Protein 5VBC (pdb70)

Structure (mmCIF, N/CA/C/O backbone):
data_5VBC
#
_entry.id   5VBC
#
_cell.length_a   101.170
_cell.length_b   87.310
_cell.length_c   74.510
_cell.angle_alpha   90.00
_cell.angle_beta   127.78
_cell.angle_gamma   90.00
#
_symmetry.space_group_name_H-M   'C 1 2 1'
#
loop_
_entity.id
_entity.type
_entity.pdbx_description
1 polymer 'Probable Histone-lysine N-methyltransferase ATXR5'
2 polymer 'Histone H3.1 peptide'
3 non-polymer S-ADENOSYL-L-HOMOCYSTEINE
4 non-polymer 'DIMETHYL SULFOXIDE'
5 water water
#
loop_
_atom_site.group_PDB
_atom_site.id
_atom_site.type_symbol
_atom_site.label_atom_id
_atom_site.label_alt_id
_atom_site.label_comp_id
_atom_site.label_asym_id
_atom_site.label_entity_id
_atom_site.label_seq_id
_atom_site.pdbx_PDB_ins_code
_atom_site.Cartn_x
_atom_site.Cartn_y
_atom_site.Cartn_z
_atom_site.occupancy
_atom_site.B_iso_or_equiv
_atom_site.auth_seq_id
_atom_site.auth_comp_id
_atom_site.auth_asym_id
_atom_site.auth_atom_id
_atom_site.pdbx_PDB_model_num
ATOM 1 N N . ARG A 1 14 ? -6.127 -21.094 -4.056 1.00 50.77 159 ARG A N 1
ATOM 2 C CA . ARG A 1 14 ? -6.988 -20.125 -3.382 1.00 51.81 159 ARG A CA 1
ATOM 3 C C . ARG A 1 14 ? -7.719 -20.803 -2.241 1.00 52.31 159 ARG A C 1
ATOM 4 O O . ARG A 1 14 ? -8.551 -21.686 -2.449 1.00 55.45 159 ARG A O 1
ATOM 6 N N . ARG A 1 15 ? -7.421 -20.376 -1.023 1.00 46.62 160 ARG A N 1
ATOM 7 C CA . ARG A 1 15 ? -7.875 -21.069 0.169 1.00 46.70 160 ARG A CA 1
ATOM 8 C C . ARG A 1 15 ? -8.785 -20.165 1.004 1.00 39.91 160 ARG A C 1
ATOM 9 O O . ARG A 1 15 ? -8.567 -18.952 1.083 1.00 35.80 160 ARG A O 1
ATOM 17 N N . LEU A 1 16 ? -9.810 -20.776 1.599 1.00 36.35 161 LEU A N 1
ATOM 18 C CA . LEU A 1 16 ? -10.769 -20.052 2.427 1.00 35.65 161 LEU A CA 1
ATOM 19 C C . LEU A 1 16 ? -10.101 -19.500 3.673 1.00 36.44 161 LEU A C 1
ATOM 20 O O . LEU A 1 16 ? -9.327 -20.194 4.332 1.00 34.95 161 LEU A O 1
ATOM 25 N N . LEU A 1 17 ? -10.450 -18.245 4.030 1.00 30.85 162 LEU A N 1
ATOM 26 C CA . LEU A 1 17 ? -9.869 -17.631 5.217 1.00 31.44 162 LEU A CA 1
ATOM 27 C C . LEU A 1 17 ? -10.908 -17.472 6.325 1.00 30.25 162 LEU A C 1
ATOM 28 O O . LEU A 1 17 ? -12.063 -17.126 6.048 1.00 31.91 162 LEU A O 1
ATOM 33 N N . PRO A 1 18 ? -10.530 -17.690 7.583 1.00 29.94 163 PRO A N 1
ATOM 34 C CA . PRO A 1 18 ? -11.465 -17.432 8.683 1.00 27.24 163 PRO A CA 1
ATOM 35 C C . PRO A 1 18 ? -11.680 -15.940 8.865 1.00 28.23 163 PRO A C 1
ATOM 36 O O . PRO A 1 18 ? -10.821 -15.117 8.539 1.00 29.70 163 PRO A O 1
ATOM 40 N N . PHE A 1 19 ? -12.862 -15.590 9.351 1.00 27.98 164 PHE A N 1
ATOM 41 C CA . PHE A 1 19 ? -13.139 -14.184 9.567 1.00 25.94 164 PHE A CA 1
ATOM 42 C C . PHE A 1 19 ? -12.464 -13.725 10.856 1.00 29.45 164 PHE A C 1
ATOM 43 O O . PHE A 1 19 ? -12.090 -14.529 11.713 1.00 29.27 164 PHE A O 1
ATOM 51 N N . VAL A 1 20 ? -12.308 -12.415 10.979 1.00 28.46 165 VAL A N 1
ATOM 52 C CA . VAL A 1 20 ? -11.728 -11.784 12.161 1.00 29.60 165 VAL A CA 1
ATOM 53 C C . VAL A 1 20 ? -12.864 -11.068 12.875 1.00 28.08 165 VAL A C 1
ATOM 54 O O . VAL A 1 20 ? -13.398 -10.077 12.357 1.00 29.71 165 VAL A O 1
ATOM 58 N N . SER A 1 21 ? -13.264 -11.586 14.035 1.00 26.74 166 SER A N 1
ATOM 59 C CA A SER A 1 21 ? -14.344 -10.959 14.780 0.39 29.87 166 SER A CA 1
ATOM 60 C CA B SER A 1 21 ? -14.330 -10.970 14.812 0.61 29.73 166 SER A CA 1
ATOM 61 C C . SER A 1 21 ? -13.900 -9.608 15.345 1.00 32.00 166 SER A C 1
ATOM 62 O O . SER A 1 21 ? -12.714 -9.335 15.519 1.00 30.78 166 SER A O 1
ATOM 67 N N . SER A 1 22 ? -14.885 -8.745 15.598 1.00 33.06 167 SER A N 1
ATOM 68 C CA . SER A 1 22 ? -14.620 -7.443 16.194 1.00 30.19 167 SER A CA 1
ATOM 69 C C . SER A 1 22 ? -13.994 -7.628 17.573 1.00 30.79 167 SER A C 1
ATOM 70 O O . SER A 1 22 ? -14.435 -8.466 18.363 1.00 29.94 167 SER A O 1
ATOM 73 N N . GLU A 1 23 ? -12.943 -6.854 17.854 1.00 31.05 168 GLU A N 1
ATOM 74 C CA . GLU A 1 23 ? -12.167 -7.089 19.072 1.00 31.09 168 GLU A CA 1
ATOM 75 C C . GLU A 1 23 ? -12.927 -6.654 20.321 1.00 27.49 168 GLU A C 1
ATOM 76 O O . GLU A 1 23 ? -12.839 -7.305 21.361 1.00 33.59 168 GLU A O 1
ATOM 82 N N . ASP A 1 24 ? -13.696 -5.589 20.230 1.00 29.57 169 ASP A N 1
ATOM 83 C CA . ASP A 1 24 ? -14.461 -5.089 21.367 1.00 31.60 169 ASP A CA 1
ATOM 84 C C . ASP A 1 24 ? -15.684 -5.971 21.617 1.00 36.80 169 ASP A C 1
ATOM 85 O O . ASP A 1 24 ? -16.573 -6.038 20.755 1.00 37.54 169 ASP A O 1
ATOM 90 N N . PRO A 1 25 ? -15.775 -6.655 22.767 1.00 37.22 170 PRO A N 1
ATOM 91 C CA . PRO A 1 25 ? -16.942 -7.521 23.008 1.00 36.36 170 PRO A CA 1
ATOM 92 C C . PRO A 1 25 ? -18.258 -6.790 22.881 1.00 38.57 170 PRO A C 1
ATOM 93 O O . PRO A 1 25 ? -19.237 -7.382 22.409 1.00 39.44 170 PRO A O 1
ATOM 97 N N . ALA A 1 26 ? -18.304 -5.510 23.262 1.00 37.59 171 ALA A N 1
ATOM 98 C CA . ALA A 1 26 ? -19.521 -4.729 23.086 1.00 38.89 171 ALA A CA 1
ATOM 99 C C . ALA A 1 26 ? -19.897 -4.580 21.617 1.00 39.21 171 ALA A C 1
ATOM 100 O O . ALA A 1 26 ? -21.082 -4.442 21.295 1.00 39.71 171 ALA A O 1
ATOM 102 N N . GLN A 1 27 ? -18.915 -4.545 20.717 1.00 36.56 172 GLN A N 1
ATOM 103 C CA . GLN A 1 27 ? -19.250 -4.430 19.305 1.00 33.50 172 GLN A CA 1
ATOM 104 C C . GLN A 1 27 ? -19.865 -5.731 18.805 1.00 34.37 172 GLN A C 1
ATOM 105 O O . GLN A 1 27 ? -20.832 -5.710 18.029 1.00 30.46 172 GLN A O 1
ATOM 111 N N . ARG A 1 28 ? -19.359 -6.864 19.301 1.00 30.76 173 ARG A N 1
ATOM 112 C CA . ARG A 1 28 ? -19.905 -8.165 18.931 1.00 34.17 173 ARG A CA 1
ATOM 113 C C . ARG A 1 28 ? -21.331 -8.331 19.432 1.00 38.62 173 ARG A C 1
ATOM 114 O O . ARG A 1 28 ? -22.189 -8.844 18.707 1.00 33.87 173 ARG A O 1
ATOM 122 N N . LEU A 1 29 ? -21.610 -7.887 20.662 1.00 36.26 174 LEU A N 1
ATOM 123 C CA . LEU A 1 29 ? -22.973 -7.996 21.172 1.00 37.36 174 LEU A CA 1
ATOM 124 C C . LEU A 1 29 ? -23.923 -7.082 20.409 1.00 38.22 174 LEU A C 1
ATOM 125 O O . LEU A 1 29 ? -25.062 -7.466 20.128 1.00 38.06 174 LEU A O 1
ATOM 130 N N . LYS A 1 30 ? -23.468 -5.876 20.058 1.00 35.37 175 LYS A N 1
ATOM 131 C CA . LYS A 1 30 ? -24.258 -4.983 19.224 1.00 34.19 175 LYS A CA 1
ATOM 132 C C . LYS A 1 30 ? -24.562 -5.616 17.866 1.00 34.90 175 LYS A C 1
ATOM 133 O O . LYS A 1 30 ? -25.693 -5.530 17.368 1.00 34.91 175 LYS A O 1
ATOM 139 N N . GLN A 1 31 ? -23.552 -6.231 17.243 1.00 32.42 176 GLN A N 1
ATOM 140 C CA . GLN A 1 31 ? -23.738 -6.899 15.960 1.00 35.38 176 GLN A CA 1
ATOM 141 C C . GLN A 1 31 ? -24.780 -8.003 16.069 1.00 33.41 176 GLN A C 1
ATOM 142 O O . GLN A 1 31 ? -25.746 -8.039 15.300 1.00 31.72 176 GLN A O 1
ATOM 148 N N . MET A 1 32 ? -24.595 -8.910 17.036 1.00 34.31 177 MET A N 1
ATOM 149 C CA . MET A 1 32 ? -25.547 -9.989 17.260 1.00 36.96 177 MET A CA 1
ATOM 150 C C . MET A 1 32 ? -26.932 -9.461 17.598 1.00 37.20 177 MET A C 1
ATOM 151 O O . MET A 1 32 ? -27.932 -10.110 17.275 1.00 38.25 177 MET A O 1
ATOM 156 N N . GLY A 1 33 ? -27.013 -8.288 18.229 1.00 33.55 178 GLY A N 1
ATOM 157 C CA . GLY A 1 33 ? -28.309 -7.699 18.512 1.00 32.84 178 GLY A CA 1
ATOM 158 C C . GLY A 1 33 ? -29.062 -7.259 17.268 1.00 33.89 178 GLY A C 1
ATOM 159 O O . GLY A 1 33 ? -30.287 -7.395 17.200 1.00 31.93 178 GLY A O 1
ATOM 160 N N . THR A 1 34 ? -28.355 -6.698 16.276 1.00 31.38 179 THR A N 1
ATOM 161 C CA . THR A 1 34 ? -29.055 -6.285 15.062 1.00 29.91 179 THR A CA 1
ATOM 162 C C . THR A 1 34 ? -29.592 -7.494 14.314 1.00 31.54 179 THR A C 1
ATOM 163 O O . THR A 1 34 ? -30.659 -7.407 13.700 1.00 31.07 179 THR A O 1
ATOM 167 N N . LEU A 1 35 ? -28.887 -8.631 14.378 1.00 30.73 180 LEU A N 1
ATOM 168 C CA . LEU A 1 35 ? -29.402 -9.839 13.743 1.00 31.34 180 LEU A CA 1
ATOM 169 C C . LEU A 1 35 ? -30.615 -10.373 14.495 1.00 34.82 180 LEU A C 1
ATOM 170 O O . LEU A 1 35 ? -31.637 -10.700 13.880 1.00 30.38 180 LEU A O 1
ATOM 175 N N . ALA A 1 36 ? -30.538 -10.435 15.830 1.00 31.60 181 ALA A N 1
ATOM 176 C CA . ALA A 1 36 ? -31.698 -10.857 16.610 1.00 35.04 181 ALA A CA 1
ATOM 177 C C . ALA A 1 36 ? -32.879 -9.923 16.384 1.00 34.39 181 ALA A C 1
ATOM 178 O O . ALA A 1 36 ? -34.028 -10.371 16.310 1.00 37.04 181 ALA A O 1
ATOM 180 N N . SER A 1 37 ? -32.613 -8.623 16.248 1.00 31.73 182 SER A N 1
ATOM 181 C CA . SER A 1 37 ? -33.688 -7.670 16.001 1.00 33.28 182 SER A CA 1
ATOM 182 C C . SER A 1 37 ? -34.391 -7.941 14.668 1.00 37.90 182 SER A C 1
ATOM 183 O O . SER A 1 37 ? -35.624 -7.890 14.598 1.00 36.06 182 SER A O 1
ATOM 186 N N . ALA 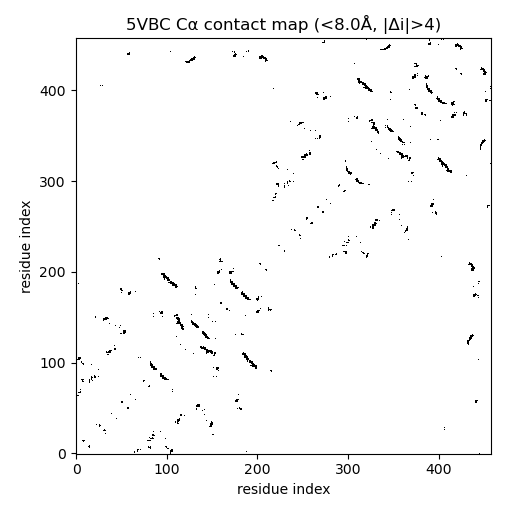A 1 38 ? -33.619 -8.259 13.618 1.00 35.62 183 ALA A N 1
ATOM 187 C CA . ALA A 1 38 ? -34.218 -8.514 12.309 1.00 33.60 183 ALA A CA 1
ATOM 188 C C . ALA A 1 38 ? -34.942 -9.854 12.268 1.00 33.20 183 ALA A C 1
ATOM 189 O O . ALA A 1 38 ? -35.972 -9.986 11.599 1.00 34.48 183 ALA A O 1
ATOM 191 N N . LEU A 1 39 ? -34.400 -10.868 12.953 1.00 33.52 184 LEU A N 1
ATOM 192 C CA . LEU A 1 39 ? -35.082 -12.159 13.042 1.00 35.97 184 LEU A CA 1
ATOM 193 C C . LEU A 1 39 ? -36.427 -12.018 13.743 1.00 37.91 184 LEU A C 1
ATOM 194 O O . LEU A 1 39 ? -37.430 -12.595 13.308 1.00 35.94 184 LEU A O 1
ATOM 199 N N . THR A 1 40 ? -36.458 -11.252 14.834 1.00 39.94 185 THR A N 1
ATOM 200 C CA . THR A 1 40 ? -37.704 -10.976 15.535 1.00 38.86 185 THR A CA 1
ATOM 201 C C . THR A 1 40 ? -38.697 -10.250 14.636 1.00 39.59 185 THR A C 1
ATOM 202 O O . THR A 1 40 ? -39.893 -10.561 14.648 1.00 43.16 185 THR A O 1
ATOM 206 N N . GLU A 1 41 ? -38.220 -9.296 13.828 1.00 37.93 186 GLU A N 1
ATOM 207 C CA . GLU A 1 41 ? -39.118 -8.574 12.934 1.00 34.20 186 GLU A CA 1
ATOM 208 C C . GLU A 1 41 ? -39.770 -9.501 11.915 1.00 38.30 186 GLU A C 1
ATOM 209 O O . GLU A 1 41 ? -40.900 -9.246 11.488 1.00 33.11 186 GLU A O 1
ATOM 211 N N . LEU A 1 42 ? -39.078 -10.560 11.497 1.00 36.44 187 LEU A N 1
ATOM 212 C CA . LEU A 1 42 ? -39.643 -11.542 10.580 1.00 35.85 187 LEU A CA 1
ATOM 213 C C . LEU A 1 42 ? -40.266 -12.723 11.310 1.00 32.72 187 LEU A C 1
ATOM 214 O O . LEU A 1 42 ? -40.620 -13.713 10.668 1.00 33.73 187 LEU A O 1
ATOM 219 N N . GLN A 1 43 ? -40.364 -12.649 12.636 1.00 37.25 188 GLN A N 1
ATOM 220 C CA . GLN A 1 43 ? -40.841 -13.745 13.480 1.00 37.48 188 GLN A CA 1
ATOM 221 C C . GLN A 1 43 ? -40.110 -15.050 13.172 1.00 40.82 188 GLN A C 1
ATOM 222 O O . GLN A 1 43 ? -40.722 -16.095 12.927 1.00 38.51 188 GLN A O 1
ATOM 228 N N . MET A 1 44 ? -38.782 -14.981 13.184 1.00 37.76 189 MET A N 1
ATOM 229 C CA . MET A 1 44 ? -37.920 -16.115 12.883 1.00 35.68 189 MET A CA 1
ATOM 230 C C . MET A 1 44 ? -37.137 -16.524 14.117 1.00 36.41 189 MET A C 1
ATOM 231 O O . MET A 1 44 ? -36.877 -15.718 15.013 1.00 33.34 189 MET A O 1
ATOM 236 N N . GLU A 1 45 ? -36.728 -17.785 14.128 1.00 35.49 190 GLU A N 1
ATOM 237 C CA . GLU A 1 45 ? -35.800 -18.294 15.124 1.00 37.68 190 GLU A CA 1
ATOM 238 C C . GLU A 1 45 ? -34.411 -18.383 14.508 1.00 36.71 190 GLU A C 1
ATOM 239 O O . GLU A 1 45 ? -34.264 -18.795 13.352 1.00 37.17 190 GLU A O 1
ATOM 241 N N . PHE A 1 46 ? -33.396 -17.992 15.280 1.00 36.64 191 PHE A N 1
ATOM 242 C CA . PHE A 1 46 ? -32.023 -18.134 14.821 1.00 31.08 191 PHE A CA 1
ATOM 243 C C . PHE A 1 46 ? -31.684 -19.603 14.627 1.00 35.17 191 PHE A C 1
ATOM 244 O O . PHE A 1 46 ? -32.036 -20.450 15.450 1.00 36.33 191 PHE A O 1
ATOM 252 N N . SER A 1 47 ? -30.975 -19.901 13.540 1.00 32.22 192 SER A N 1
ATOM 253 C CA . SER A 1 47 ? -30.524 -21.258 13.256 1.00 31.60 192 SER A CA 1
ATOM 254 C C . SER A 1 47 ? -29.273 -21.179 12.392 1.00 36.04 192 SER A C 1
ATOM 255 O O . SER A 1 47 ? -29.330 -20.665 11.270 1.00 32.96 192 SER A O 1
ATOM 258 N N . ASP A 1 48 ? -28.147 -21.673 12.909 1.00 32.35 193 ASP A N 1
ATOM 259 C CA . ASP A 1 48 ? -26.884 -21.642 12.184 1.00 33.94 193 ASP A CA 1
ATOM 260 C C . ASP A 1 48 ? -26.600 -22.957 11.474 1.00 33.64 193 ASP A C 1
ATOM 261 O O . ASP A 1 48 ? -25.462 -23.208 11.071 1.00 37.32 193 ASP A O 1
ATOM 266 N N . ASP A 1 49 ? -27.618 -23.790 11.284 1.00 34.99 194 ASP A N 1
ATOM 267 C CA . ASP A 1 49 ? -27.447 -25.052 10.585 1.00 34.67 194 ASP A CA 1
ATOM 268 C C . ASP A 1 49 ? -28.637 -25.297 9.671 1.00 33.43 194 ASP A C 1
ATOM 269 O O . ASP A 1 49 ? -29.707 -24.707 9.839 1.00 35.14 194 ASP A O 1
ATOM 274 N N . LEU A 1 50 ? -28.434 -26.184 8.700 1.00 32.76 195 LEU A N 1
ATOM 275 C CA . LEU A 1 50 ? -29.539 -26.691 7.892 1.00 32.58 195 LEU A CA 1
ATOM 276 C C . LEU A 1 50 ? -30.464 -27.540 8.758 1.00 32.18 195 LEU A C 1
ATOM 277 O O . LEU A 1 50 ? -30.000 -28.399 9.509 1.00 32.49 195 LEU A O 1
ATOM 282 N N . THR A 1 51 ? -31.770 -27.294 8.674 1.00 32.26 196 THR A N 1
ATOM 283 C CA . THR A 1 51 ? -32.742 -28.036 9.466 1.00 34.47 196 THR A CA 1
ATOM 284 C C . THR A 1 51 ? -33.671 -28.851 8.571 1.00 34.47 196 THR A C 1
ATOM 285 O O . THR A 1 51 ? -34.062 -28.414 7.484 1.00 31.82 196 THR A O 1
ATOM 289 N N . TYR A 1 52 ? -34.021 -30.046 9.044 1.00 39.39 197 TYR A N 1
ATOM 290 C CA . TYR A 1 52 ? -34.858 -30.989 8.310 1.00 35.53 197 TYR A CA 1
ATOM 291 C C . TYR A 1 52 ? -36.115 -31.216 9.141 1.00 38.90 197 TYR A C 1
ATOM 292 O O . TYR A 1 52 ? -36.064 -31.871 10.186 1.00 39.96 197 TYR A O 1
ATOM 301 N N . SER A 1 53 ? -37.228 -30.633 8.708 1.00 39.58 198 SER A N 1
ATOM 302 C CA . SER A 1 53 ? -38.468 -30.619 9.469 1.00 41.77 198 SER A CA 1
ATOM 303 C C . SER A 1 53 ? -39.493 -31.560 8.843 1.00 47.87 198 SER A C 1
ATOM 304 O O . SER A 1 53 ? -39.316 -32.076 7.734 1.00 45.16 198 SER A O 1
ATOM 307 N N . SER A 1 54 ? -40.587 -31.762 9.574 1.00 49.71 199 SER A N 1
ATOM 308 C CA . SER A 1 54 ? -41.641 -32.664 9.133 1.00 48.10 199 SER A CA 1
ATOM 309 C C . SER A 1 54 ? -42.376 -32.087 7.935 1.00 47.16 199 SER A C 1
ATOM 310 O O . SER A 1 54 ? -42.544 -30.870 7.803 1.00 48.62 199 SER A O 1
ATOM 313 N N . GLY A 1 55 ? -42.830 -32.979 7.063 1.00 43.44 200 GLY A N 1
ATOM 314 C CA . GLY A 1 55 ? -43.491 -32.564 5.854 1.00 43.59 200 GLY A CA 1
ATOM 315 C C . GLY A 1 55 ? -42.593 -31.890 4.848 1.00 42.16 200 GLY A C 1
ATOM 316 O O . GLY A 1 55 ? -43.094 -31.405 3.832 1.00 45.64 200 GLY A O 1
ATOM 317 N N . MET A 1 56 ? -41.282 -31.851 5.096 1.00 41.22 201 MET A N 1
ATOM 318 C CA . MET A 1 56 ? -40.326 -31.243 4.181 1.00 38.99 201 MET A CA 1
ATOM 319 C C . MET A 1 56 ? -39.305 -32.288 3.737 1.00 40.55 201 MET A C 1
ATOM 320 O O . MET A 1 56 ? -39.633 -33.475 3.647 1.00 38.16 201 MET A O 1
ATOM 325 N N . ALA A 1 57 ? -38.021 -31.862 3.463 1.00 33.85 202 ALA A N 1
ATOM 326 C CA . ALA A 1 57 ? -37.160 -32.944 3.004 1.00 31.76 202 ALA A CA 1
ATOM 327 C C . ALA A 1 57 ? -36.420 -33.574 4.180 1.00 36.78 202 ALA A C 1
ATOM 328 O O . ALA A 1 57 ? -36.048 -32.874 5.125 1.00 38.87 202 ALA A O 1
ATOM 330 N N . PRO A 1 58 ? -36.213 -34.888 4.161 1.00 34.42 203 PRO A N 1
ATOM 331 C CA . PRO A 1 58 ? -35.371 -35.521 5.176 1.00 36.34 203 PRO A CA 1
ATOM 332 C C . PRO A 1 58 ? -33.899 -35.316 4.868 1.00 36.46 203 PRO A C 1
ATOM 333 O O . PRO A 1 58 ? -33.498 -35.121 3.720 1.00 37.82 203 PRO A O 1
ATOM 337 N N . ARG A 1 59 ? -33.086 -35.416 5.920 1.00 37.39 204 ARG A N 1
ATOM 338 C CA . ARG A 1 59 ? -31.648 -35.276 5.760 1.00 35.12 204 ARG A CA 1
ATOM 339 C C . ARG A 1 59 ? -31.077 -36.284 4.770 1.00 38.30 204 ARG A C 1
ATOM 340 O O . ARG A 1 59 ? -30.022 -36.028 4.180 1.00 38.23 204 ARG A O 1
ATOM 348 N N . SER A 1 60 ? -31.767 -37.402 4.541 1.00 36.68 205 SER A N 1
ATOM 349 C CA . SER A 1 60 ? -31.270 -38.402 3.605 1.00 35.09 205 SER A CA 1
ATOM 350 C C . SER A 1 60 ? -31.388 -37.936 2.161 1.00 38.64 205 SER A C 1
ATOM 351 O O . SER A 1 60 ? -30.650 -38.418 1.295 1.00 39.08 205 SER A O 1
ATOM 354 N N . ALA A 1 61 ? -32.326 -37.030 1.872 1.00 36.35 206 ALA A N 1
ATOM 355 C CA . ALA A 1 61 ? -32.432 -36.483 0.526 1.00 34.12 206 ALA A CA 1
ATOM 356 C C . ALA A 1 61 ? -31.258 -35.576 0.165 1.00 34.18 206 ALA A C 1
ATOM 357 O O . ALA A 1 61 ? -31.009 -35.358 -1.023 1.00 34.52 206 ALA A O 1
ATOM 359 N N . ASN A 1 62 ? -30.524 -35.049 1.145 1.00 33.92 207 ASN A N 1
ATOM 360 C CA . ASN A 1 62 ? -29.449 -34.101 0.839 1.00 33.65 207 ASN A CA 1
ATOM 361 C C . ASN A 1 62 ? -28.137 -34.858 0.640 1.00 34.06 207 ASN A C 1
ATOM 362 O O . ASN A 1 62 ? -27.298 -34.978 1.540 1.00 34.09 207 ASN A O 1
ATOM 367 N N . GLN A 1 63 ? -27.941 -35.336 -0.584 1.00 31.19 208 GLN A N 1
ATOM 368 C CA . GLN A 1 63 ? -26.722 -36.038 -0.963 1.00 30.74 208 GLN A CA 1
ATOM 369 C C . GLN A 1 63 ? -26.157 -35.390 -2.216 1.00 30.80 208 GLN A C 1
ATOM 370 O O . GLN A 1 63 ? -26.824 -35.360 -3.258 1.00 32.14 208 GLN A O 1
ATOM 376 N N . ALA A 1 64 ? -24.928 -34.880 -2.114 1.00 29.40 209 ALA A N 1
ATOM 377 C CA . ALA A 1 64 ? -24.340 -34.138 -3.220 1.00 31.08 209 ALA A CA 1
ATOM 378 C C . ALA A 1 64 ? -24.179 -34.974 -4.483 1.00 30.91 209 ALA A C 1
ATOM 379 O O . ALA A 1 64 ? -24.116 -34.406 -5.579 1.00 30.80 209 ALA A O 1
ATOM 381 N N . ARG A 1 65 ? -24.140 -36.306 -4.369 1.00 31.09 210 ARG A N 1
ATOM 382 C CA . ARG A 1 65 ? -23.988 -37.142 -5.557 1.00 30.88 210 ARG A CA 1
ATOM 383 C C . ARG A 1 65 ? -25.200 -37.065 -6.483 1.00 30.73 210 ARG A C 1
ATOM 384 O O . ARG A 1 65 ? -25.095 -37.446 -7.653 1.00 31.76 210 ARG A O 1
ATOM 392 N N . PHE A 1 66 ? -26.343 -36.573 -5.992 1.00 32.83 211 PHE A N 1
ATOM 393 C CA . PHE A 1 66 ? -27.516 -36.324 -6.828 1.00 27.82 211 PHE A CA 1
ATOM 394 C C . PHE A 1 66 ? -27.398 -35.068 -7.697 1.00 32.76 211 PHE A C 1
ATOM 395 O O . PHE A 1 66 ? -28.230 -34.887 -8.595 1.00 32.77 211 PHE A O 1
ATOM 403 N N . GLU A 1 67 ? -26.414 -34.191 -7.452 1.00 28.82 212 GLU A N 1
ATOM 404 C CA . GLU A 1 67 ? -26.305 -32.938 -8.199 1.00 29.47 212 GLU A CA 1
ATOM 405 C C . GLU A 1 67 ? -25.936 -33.217 -9.651 1.00 35.12 212 GLU A C 1
ATOM 406 O O . GLU A 1 67 ? -24.884 -33.801 -9.929 1.00 35.96 212 GLU A O 1
ATOM 412 N N . GLU A 1 68 ? -26.785 -32.781 -10.577 1.00 33.18 213 GLU A N 1
ATOM 413 C CA . GLU A 1 68 ? -26.536 -33.030 -11.991 1.00 36.62 213 GLU A CA 1
ATOM 414 C C . GLU A 1 68 ? -25.237 -32.370 -12.430 1.00 39.13 213 GLU A C 1
ATOM 415 O O . GLU A 1 68 ? -25.063 -31.158 -12.286 1.00 39.33 213 GLU A O 1
ATOM 421 N N . GLY A 1 69 ? -24.324 -33.167 -12.972 1.00 41.21 214 GLY A N 1
ATOM 422 C CA . GLY A 1 69 ? -23.008 -32.657 -13.292 1.00 40.25 214 GLY A CA 1
ATOM 423 C C . GLY A 1 69 ? -22.041 -32.635 -12.130 1.00 40.26 214 GLY A C 1
ATOM 424 O O . GLY A 1 69 ? -20.935 -32.105 -12.277 1.00 45.15 214 GLY A O 1
ATOM 425 N N . GLY A 1 70 ? -22.421 -33.180 -10.982 1.00 35.90 215 GLY A N 1
ATOM 426 C CA . GLY A 1 70 ? -21.526 -33.282 -9.850 1.00 33.88 215 GLY A CA 1
ATOM 427 C C . GLY A 1 70 ? -21.324 -31.955 -9.134 1.00 34.34 215 GLY A C 1
ATOM 428 O O . GLY A 1 70 ? -21.618 -30.874 -9.648 1.00 35.50 215 GLY A O 1
ATOM 429 N N . MET A 1 71 ? -20.800 -32.054 -7.913 1.00 30.66 216 MET A N 1
ATOM 430 C CA . MET A 1 71 ? -20.550 -30.908 -7.057 1.00 29.68 216 MET A CA 1
ATOM 431 C C . MET A 1 71 ? -19.111 -30.951 -6.578 1.00 33.71 216 MET A C 1
ATOM 432 O O . MET A 1 71 ? -18.616 -32.012 -6.186 1.00 34.47 216 MET A O 1
ATOM 437 N N . GLN A 1 72 ? -18.448 -29.793 -6.607 1.00 34.11 217 GLN A N 1
ATOM 438 C CA . GLN A 1 72 ? -17.105 -29.671 -6.050 1.00 32.15 217 GLN A CA 1
ATOM 439 C C . GLN A 1 72 ? -17.094 -30.059 -4.573 1.00 32.51 217 GLN A C 1
ATOM 440 O O . GLN A 1 72 ? -18.067 -29.858 -3.838 1.00 30.86 217 GLN A O 1
ATOM 446 N N . VAL A 1 73 ? -15.981 -30.647 -4.146 1.00 33.09 218 VAL A N 1
ATOM 447 C CA . VAL A 1 73 ? -15.827 -31.172 -2.794 1.00 35.92 218 VAL A CA 1
ATOM 448 C C . VAL A 1 73 ? -15.004 -30.194 -1.969 1.00 33.41 218 VAL A C 1
ATOM 449 O O . VAL A 1 73 ? -13.955 -29.724 -2.422 1.00 32.10 218 VAL A O 1
ATOM 453 N N . LEU A 1 74 ? -15.474 -29.884 -0.760 1.00 31.43 219 LEU A N 1
ATOM 454 C CA . LEU A 1 74 ? -14.708 -29.025 0.131 1.00 33.63 219 LEU A CA 1
ATOM 455 C C . LEU A 1 74 ? -13.503 -29.795 0.658 1.00 36.45 219 LEU A C 1
ATOM 456 O O . LEU A 1 74 ? -13.651 -30.894 1.199 1.00 36.18 219 LEU A O 1
ATOM 461 N N . THR A 1 75 ? -12.314 -29.219 0.495 1.00 35.91 220 THR A N 1
ATOM 462 C CA . THR A 1 75 ? -11.086 -29.883 0.909 1.00 38.04 220 THR A CA 1
ATOM 463 C C . THR A 1 75 ? -10.982 -29.956 2.431 1.00 40.07 220 THR A C 1
ATOM 464 O O . THR A 1 75 ? -11.637 -29.211 3.169 1.00 34.40 220 THR A O 1
ATOM 468 N N . LYS A 1 76 ? -10.124 -30.869 2.898 1.00 42.19 221 LYS A N 1
ATOM 469 C CA . LYS A 1 76 ? -9.926 -31.020 4.335 1.00 38.81 221 LYS A CA 1
ATOM 470 C C . LYS A 1 76 ? -9.435 -29.719 4.949 1.00 37.00 221 LYS A C 1
ATOM 471 O O . LYS A 1 76 ? -9.858 -29.337 6.047 1.00 38.94 221 LYS A O 1
ATOM 473 N N . GLU A 1 77 ? -8.561 -29.010 4.235 1.00 38.31 222 GLU A N 1
ATOM 474 C CA . GLU A 1 77 ? -8.048 -27.729 4.711 1.00 40.51 222 GLU A CA 1
ATOM 475 C C . GLU A 1 77 ? -9.165 -26.691 4.837 1.00 44.49 222 GLU A C 1
ATOM 476 O O . GLU A 1 77 ? -9.235 -25.966 5.839 1.00 39.42 222 GLU A O 1
ATOM 482 N N . ASP A 1 78 ? -10.073 -26.630 3.847 1.00 35.17 223 ASP A N 1
ATOM 483 C CA . ASP A 1 78 ? -11.201 -25.699 3.894 1.00 36.25 223 ASP A CA 1
ATOM 484 C C . ASP A 1 78 ? -12.265 -26.137 4.899 1.00 36.22 223 ASP A C 1
ATOM 485 O O . ASP A 1 78 ? -12.961 -25.290 5.470 1.00 33.67 223 ASP A O 1
ATOM 490 N N . ILE A 1 79 ? -12.432 -27.447 5.101 1.00 35.96 224 ILE A N 1
ATOM 491 C CA . ILE A 1 79 ? -13.376 -27.930 6.109 1.00 35.71 224 ILE A CA 1
ATOM 492 C C . ILE A 1 79 ? -12.918 -27.508 7.497 1.00 38.21 224 ILE A C 1
ATOM 493 O O . ILE A 1 79 ? -13.727 -27.095 8.341 1.00 37.12 224 ILE A O 1
ATOM 498 N N . GLU A 1 80 ? -11.607 -27.595 7.747 1.00 39.47 225 GLU A N 1
ATOM 499 C CA . GLU A 1 80 ? -11.050 -27.144 9.020 1.00 40.58 225 GLU A CA 1
ATOM 500 C C . GLU A 1 80 ? -11.423 -25.694 9.293 1.00 40.59 225 GLU A C 1
ATOM 501 O O . GLU A 1 80 ? -11.925 -25.369 10.371 1.00 41.30 225 GLU A O 1
ATOM 507 N N . THR A 1 81 ? -11.205 -24.816 8.308 1.00 37.09 226 THR A N 1
ATOM 508 C CA . THR A 1 81 ? -11.572 -23.406 8.439 1.00 37.49 226 THR A CA 1
ATOM 509 C C . THR A 1 81 ? -13.060 -23.235 8.717 1.00 34.57 226 THR A C 1
ATOM 510 O O . THR A 1 81 ? -13.455 -22.451 9.588 1.00 34.44 226 THR A O 1
ATOM 514 N N . LEU A 1 82 ? -13.902 -23.936 7.949 1.00 36.09 227 LEU A N 1
ATOM 515 C CA . LEU A 1 82 ? -15.341 -23.926 8.196 1.00 32.36 227 LEU A CA 1
ATOM 516 C C . LEU A 1 82 ? -15.650 -24.303 9.642 1.00 35.58 227 LEU A C 1
ATOM 517 O O . LEU A 1 82 ? -16.427 -23.623 10.319 1.00 33.51 227 LEU A O 1
ATOM 522 N N . GLU A 1 83 ? -15.024 -25.381 10.139 1.00 37.91 228 GLU A N 1
ATOM 523 C CA . GLU A 1 83 ? -15.269 -25.814 11.515 1.00 41.28 228 GLU A CA 1
ATOM 524 C C . GLU A 1 83 ? -14.807 -24.768 12.527 1.00 39.29 228 GLU A C 1
ATOM 525 O O . GLU A 1 83 ? -15.462 -24.574 13.557 1.00 39.88 228 GLU A O 1
ATOM 531 N N . GLN A 1 84 ? -13.682 -24.087 12.263 1.00 39.54 229 GLN A N 1
ATOM 532 C CA . GLN A 1 84 ? -13.257 -23.006 13.154 1.00 38.25 229 GLN A CA 1
ATOM 533 C C . GLN A 1 84 ? -14.302 -21.900 13.204 1.00 37.91 229 GLN A C 1
ATOM 534 O O . GLN A 1 84 ? -14.746 -21.503 14.286 1.00 40.74 229 GLN A O 1
ATOM 540 N N . CYS A 1 85 ? -14.695 -21.379 12.036 1.00 36.40 230 CYS A N 1
ATOM 541 C CA . CYS A 1 85 ? -15.711 -20.330 11.980 1.00 31.93 230 CYS A CA 1
ATOM 542 C C . CYS A 1 85 ? -16.983 -20.742 12.714 1.00 29.01 230 CYS A C 1
ATOM 543 O O . CYS A 1 85 ? -17.527 -19.972 13.509 1.00 31.81 230 CYS A O 1
ATOM 546 N N . ARG A 1 86 ? -17.451 -21.972 12.486 1.00 34.72 231 ARG A N 1
ATOM 547 C CA . ARG A 1 86 ? -18.600 -22.491 13.230 1.00 35.08 231 ARG A CA 1
ATOM 548 C C . ARG A 1 86 ? -18.346 -22.476 14.733 1.00 37.03 231 ARG A C 1
ATOM 549 O O . ARG A 1 86 ? -19.211 -22.066 15.515 1.00 37.12 231 ARG A O 1
ATOM 557 N N . ALA A 1 87 ? -17.164 -22.935 15.156 1.00 34.62 232 ALA A N 1
ATOM 558 C CA . ALA A 1 87 ? -16.834 -22.930 16.579 1.00 35.73 232 ALA A CA 1
ATOM 559 C C . ALA A 1 87 ? -16.737 -21.512 17.117 1.00 40.07 232 ALA A C 1
ATOM 560 O O . ALA A 1 87 ? -17.154 -21.244 18.249 1.00 43.09 232 ALA A O 1
ATOM 562 N N . MET A 1 88 ? -16.185 -20.590 16.322 1.00 35.51 233 MET A N 1
ATOM 563 C CA . MET A 1 88 ? -16.145 -19.193 16.736 1.00 36.39 233 MET A CA 1
ATOM 564 C C . MET A 1 88 ? -17.549 -18.643 16.973 1.00 39.26 233 MET A C 1
ATOM 565 O O . MET A 1 88 ? -17.793 -17.952 17.970 1.00 41.52 233 MET A O 1
ATOM 570 N N . CYS A 1 89 ? -18.492 -18.942 16.073 1.00 39.61 234 CYS A N 1
ATOM 571 C CA . CYS A 1 89 ? -19.845 -18.418 16.235 1.00 39.46 234 CYS A CA 1
ATOM 572 C C . CYS A 1 89 ? -20.536 -18.986 17.466 1.00 44.60 234 CYS A C 1
ATOM 573 O O . CYS A 1 89 ? -21.408 -18.327 18.040 1.00 47.27 234 CYS A O 1
ATOM 576 N N . LYS A 1 90 ? -20.173 -20.202 17.878 1.00 44.14 235 LYS A N 1
ATOM 577 C CA . LYS A 1 90 ? -20.810 -20.801 19.047 1.00 47.76 235 LYS A CA 1
ATOM 578 C C . LYS A 1 90 ? -20.448 -20.061 20.330 1.00 46.65 235 LYS A C 1
ATOM 579 O O . LYS A 1 90 ? -21.303 -19.879 21.203 1.00 51.36 235 LYS A O 1
ATOM 585 N N . ARG A 1 91 ? -19.200 -19.617 20.465 1.00 43.92 236 ARG A N 1
ATOM 586 C CA . ARG A 1 91 ? -18.744 -18.942 21.676 1.00 47.93 236 ARG A CA 1
ATOM 587 C C . ARG A 1 91 ? -18.989 -17.437 21.663 1.00 48.60 236 ARG A C 1
ATOM 588 O O . ARG A 1 91 ? -18.651 -16.767 22.644 1.00 51.28 236 ARG A O 1
ATOM 596 N N . GLY A 1 92 ? -19.571 -16.888 20.594 1.00 47.68 237 GLY A N 1
ATOM 597 C CA . GLY A 1 92 ? -19.880 -15.471 20.528 1.00 43.60 237 GLY A CA 1
ATOM 598 C C . GLY A 1 92 ? -19.013 -14.654 19.593 1.00 42.25 237 GLY A C 1
ATOM 599 O O . GLY A 1 92 ? -19.212 -13.436 19.504 1.00 42.13 237 GLY A O 1
ATOM 600 N N . ASP A 1 93 ? -18.059 -15.275 18.896 1.00 40.92 238 ASP A N 1
ATOM 601 C CA . ASP A 1 93 ? -17.217 -14.576 17.924 1.00 36.71 238 ASP A CA 1
ATOM 602 C C . ASP A 1 93 ? -17.853 -14.693 16.540 1.00 39.83 238 ASP A C 1
ATOM 603 O O . ASP A 1 93 ? -17.425 -15.473 15.686 1.00 36.83 238 ASP A O 1
ATOM 608 N N . CYS A 1 94 ? -18.900 -13.898 16.331 1.00 35.24 239 CYS A N 1
ATOM 609 C CA . CYS A 1 94 ? -19.573 -13.807 15.045 1.00 37.22 239 CYS A CA 1
ATOM 610 C C . CYS A 1 94 ? -18.700 -13.048 14.047 1.00 35.96 239 CYS A C 1
ATOM 611 O O . CYS A 1 94 ? -17.791 -12.318 14.439 1.00 36.88 239 CYS A O 1
ATOM 614 N N . PRO A 1 95 ? -18.949 -13.195 12.746 1.00 33.23 240 PRO A N 1
ATOM 615 C CA . PRO A 1 95 ? -18.268 -12.331 11.780 1.00 30.97 240 PRO A CA 1
ATOM 616 C C . PRO A 1 95 ? -18.683 -10.887 11.978 1.00 28.66 240 PRO A C 1
ATOM 617 O O . PRO A 1 95 ? -19.769 -10.609 12.514 1.00 30.39 240 PRO A O 1
ATOM 621 N N . PRO A 1 96 ? -17.788 -9.886 11.572 1.00 27.67 241 PRO A N 1
ATOM 622 C CA . PRO A 1 96 ? -18.122 -8.477 11.858 1.00 30.88 241 PRO A CA 1
ATOM 623 C C . PRO A 1 96 ? -19.145 -7.942 10.857 1.00 30.47 241 PRO A C 1
ATOM 624 O O . PRO A 1 96 ? -18.822 -7.307 9.858 1.00 29.55 241 PRO A O 1
ATOM 628 N N . LEU A 1 97 ? -20.421 -8.215 11.140 1.00 30.19 242 LEU A N 1
ATOM 629 C CA . LEU A 1 97 ? -21.517 -7.888 10.237 1.00 29.66 242 LEU A CA 1
ATOM 630 C C . LEU A 1 97 ? -22.634 -7.206 11.002 1.00 30.55 242 LEU A C 1
ATOM 631 O O . LEU A 1 97 ? -22.907 -7.546 12.155 1.00 34.45 242 LEU A O 1
ATOM 636 N N . LEU A 1 98 ? -23.290 -6.264 10.341 1.00 29.79 243 LEU A N 1
ATOM 637 C CA . LEU A 1 98 ? -24.418 -5.536 10.892 1.00 31.81 243 LEU A CA 1
ATOM 638 C C . LEU A 1 98 ? -25.614 -5.731 9.972 1.00 32.43 243 LEU A C 1
ATOM 639 O O . LEU A 1 98 ? -25.500 -5.549 8.755 1.00 28.95 243 LEU A O 1
ATOM 644 N N . VAL A 1 99 ? -26.756 -6.095 10.541 1.00 31.29 244 VAL A N 1
ATOM 645 C CA . VAL A 1 99 ? -28.013 -6.065 9.800 1.00 31.15 244 VAL A CA 1
ATOM 646 C C . VAL A 1 99 ? -28.606 -4.673 9.979 1.00 34.07 244 VAL A C 1
ATOM 647 O O . VAL A 1 99 ? -28.766 -4.198 11.108 1.00 36.87 244 VAL A O 1
ATOM 651 N N . VAL A 1 100 ? -28.867 -3.991 8.869 1.00 32.94 245 VAL A N 1
ATOM 652 C CA . VAL A 1 100 ? -29.299 -2.599 8.883 1.00 31.42 245 VAL A CA 1
ATOM 653 C C . VAL A 1 100 ? -30.482 -2.453 7.935 1.00 34.33 245 VAL A C 1
ATOM 654 O O . VAL A 1 100 ? -30.460 -2.980 6.813 1.00 34.89 245 VAL A O 1
ATOM 658 N N . PHE A 1 101 ? -31.526 -1.762 8.387 1.00 34.32 246 PHE A N 1
ATOM 659 C CA . PHE A 1 101 ? -32.678 -1.537 7.527 1.00 32.31 246 PHE A CA 1
ATOM 660 C C . PHE A 1 101 ? -32.395 -0.374 6.586 1.00 30.86 246 PHE A C 1
ATOM 661 O O . PHE A 1 101 ? -31.865 0.657 7.001 1.00 35.07 246 PHE A O 1
ATOM 669 N N . ASP A 1 102 ? -32.713 -0.567 5.312 1.00 29.56 247 ASP A N 1
ATOM 670 C CA . ASP A 1 102 ? -32.596 0.441 4.272 1.00 31.18 247 ASP A CA 1
ATOM 671 C C . ASP A 1 102 ? -33.959 0.573 3.598 1.00 32.79 247 ASP A C 1
ATOM 672 O O . ASP A 1 102 ? -34.613 -0.432 3.304 1.00 31.80 247 ASP A O 1
ATOM 677 N N . SER A 1 103 ? -34.390 1.809 3.353 1.00 35.91 248 SER A N 1
ATOM 678 C CA . SER A 1 103 ? -35.750 2.016 2.863 1.00 35.07 248 SER A CA 1
ATOM 679 C C . SER A 1 103 ? -35.940 1.519 1.440 1.00 35.97 248 SER A C 1
ATOM 680 O O . SER A 1 103 ? -37.070 1.215 1.052 1.00 39.30 248 SER A O 1
ATOM 683 N N . ARG A 1 104 ? -34.869 1.410 0.660 1.00 37.79 249 ARG A N 1
ATOM 684 C CA . ARG A 1 104 ? -34.968 0.943 -0.712 1.00 31.75 249 ARG A CA 1
ATOM 685 C C . ARG A 1 104 ? -34.637 -0.531 -0.878 1.00 36.48 249 ARG A C 1
ATOM 686 O O . ARG A 1 104 ? -34.952 -1.102 -1.931 1.00 38.26 249 ARG A O 1
ATOM 694 N N . GLU A 1 105 ? -34.000 -1.159 0.115 1.00 36.19 250 GLU A N 1
ATOM 695 C CA . GLU A 1 105 ? -33.642 -2.565 0.023 1.00 34.14 250 GLU A CA 1
ATOM 696 C C . GLU A 1 105 ? -34.292 -3.436 1.088 1.00 33.50 250 GLU A C 1
ATOM 697 O O . GLU A 1 105 ? -34.305 -4.664 0.927 1.00 32.21 250 GLU A O 1
ATOM 703 N N . GLY A 1 106 ? -34.853 -2.848 2.144 1.00 29.62 251 GLY A N 1
ATOM 704 C CA . GLY A 1 106 ? -35.245 -3.636 3.295 1.00 27.78 251 GLY A CA 1
ATOM 705 C C . GLY A 1 106 ? -34.043 -3.884 4.196 1.00 31.05 251 GLY A C 1
ATOM 706 O O . GLY A 1 106 ? -33.134 -3.052 4.297 1.00 30.34 251 GLY A O 1
ATOM 707 N N . PHE A 1 107 ? -34.039 -5.037 4.861 1.00 28.07 252 PHE A N 1
ATOM 708 C CA . PHE A 1 107 ? -32.875 -5.412 5.658 1.00 29.54 252 PHE A CA 1
ATOM 709 C C . PHE A 1 107 ? -31.691 -5.715 4.743 1.00 27.47 252 PHE A C 1
ATOM 710 O O . PHE A 1 107 ? -31.843 -6.317 3.673 1.00 26.46 252 PHE A O 1
ATOM 718 N N . THR A 1 108 ? -30.518 -5.244 5.147 1.00 28.01 253 THR A N 1
ATOM 719 C CA . THR A 1 108 ? -29.279 -5.428 4.407 1.00 26.58 253 THR A CA 1
ATOM 720 C C . THR A 1 108 ? -28.197 -5.794 5.409 1.00 28.97 253 THR A C 1
ATOM 721 O O . THR A 1 108 ? -28.372 -5.651 6.622 1.00 29.74 253 THR A O 1
ATOM 725 N N . VAL A 1 109 ? -27.061 -6.256 4.903 1.00 26.02 254 VAL A N 1
ATOM 726 C CA . VAL A 1 109 ? -25.939 -6.646 5.751 1.00 22.55 254 VAL A CA 1
ATOM 727 C C . VAL A 1 109 ? -24.718 -5.847 5.316 1.00 24.76 254 VAL A C 1
ATOM 728 O O . VAL A 1 109 ? -24.398 -5.788 4.120 1.00 22.03 254 VAL A O 1
ATOM 732 N N . GLU A 1 110 ? -24.072 -5.194 6.274 1.00 25.15 255 GLU A N 1
ATOM 733 C CA . GLU A 1 110 ? -22.873 -4.428 5.987 1.00 27.43 255 GLU A CA 1
ATOM 734 C C . GLU A 1 110 ? -21.738 -4.871 6.892 1.00 28.94 255 GLU A C 1
ATOM 735 O O . GLU A 1 110 ? -21.945 -5.338 8.018 1.00 27.33 255 GLU A O 1
ATOM 741 N N . ALA A 1 111 ? -20.533 -4.745 6.369 1.00 26.36 256 ALA A N 1
ATOM 742 C CA . ALA A 1 111 ? -19.359 -5.043 7.163 1.00 26.70 256 ALA A CA 1
ATOM 743 C C . ALA A 1 111 ? -19.258 -4.032 8.303 1.00 31.24 256 ALA A C 1
ATOM 744 O O . ALA A 1 111 ? -19.414 -2.828 8.087 1.00 33.91 256 ALA A O 1
ATOM 746 N N . ASP A 1 112 ? -19.076 -4.526 9.530 1.00 31.98 257 ASP A N 1
ATOM 747 C CA . ASP A 1 112 ? -18.794 -3.681 10.684 1.00 34.70 257 ASP A CA 1
ATOM 748 C C . ASP A 1 112 ? -17.326 -3.764 11.089 1.00 34.32 257 ASP A C 1
ATOM 749 O O . ASP A 1 112 ? -16.959 -3.370 12.201 1.00 35.10 257 ASP A O 1
ATOM 754 N N . GLY A 1 113 ? -16.499 -4.297 10.200 1.00 35.19 258 GLY A N 1
ATOM 755 C CA . GLY A 1 113 ? -15.054 -4.386 10.317 1.00 34.85 258 GLY A CA 1
ATOM 756 C C . GLY A 1 113 ? -14.547 -4.868 8.978 1.00 33.96 258 GLY A C 1
ATOM 757 O O . GLY A 1 113 ? -15.333 -5.217 8.089 1.00 32.37 258 GLY A O 1
ATOM 758 N N . GLN A 1 114 ? -13.227 -4.886 8.830 1.00 35.08 259 GLN A N 1
ATOM 759 C CA . GLN A 1 114 ? -12.653 -5.335 7.570 1.00 34.84 259 GLN A CA 1
ATOM 760 C C . GLN A 1 114 ? 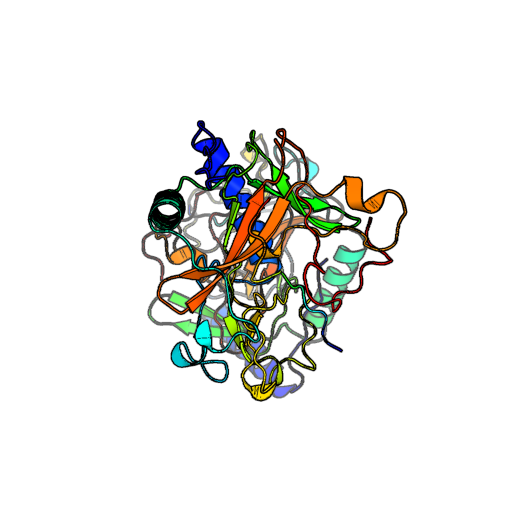-12.872 -6.834 7.361 1.00 28.32 259 GLN A C 1
ATOM 761 O O . GLN A 1 114 ? -12.795 -7.633 8.300 1.00 29.39 259 GLN A O 1
ATOM 767 N N . ILE A 1 115 ? -13.145 -7.206 6.108 1.00 29.28 260 ILE A N 1
ATOM 768 C CA . ILE A 1 115 ? -13.274 -8.598 5.679 1.00 27.65 260 ILE A CA 1
ATOM 769 C C . ILE A 1 115 ? -12.380 -8.761 4.453 1.00 29.90 260 ILE A C 1
ATOM 770 O O . ILE A 1 115 ? -12.628 -8.134 3.417 1.00 30.22 260 ILE A O 1
ATOM 775 N N . LYS A 1 116 ? -11.331 -9.579 4.576 1.00 28.99 261 LYS A N 1
ATOM 776 C CA . LYS A 1 116 ? -10.380 -9.752 3.486 1.00 30.80 261 LYS A CA 1
ATOM 777 C C . LYS A 1 116 ? -10.966 -10.618 2.384 1.00 29.21 261 LYS A C 1
ATOM 778 O O . LYS A 1 116 ? -11.843 -11.446 2.616 1.00 30.63 261 LYS A O 1
ATOM 784 N N . ASP A 1 117 ? -10.441 -10.425 1.178 1.00 29.40 262 ASP A N 1
ATOM 785 C CA . ASP A 1 117 ? -10.693 -11.336 0.070 1.00 28.60 262 ASP A CA 1
ATOM 786 C C . ASP A 1 117 ? -10.521 -12.789 0.506 1.00 29.64 262 ASP A C 1
ATOM 787 O O . ASP A 1 117 ? -9.610 -13.113 1.269 1.00 31.15 262 ASP A O 1
ATOM 792 N N . MET A 1 118 ? -11.431 -13.655 0.030 1.00 28.76 263 MET A N 1
ATOM 793 C CA . MET A 1 118 ? -11.486 -15.094 0.302 1.00 30.83 263 MET A CA 1
ATOM 794 C C . MET A 1 118 ? -11.923 -15.430 1.726 1.00 30.93 263 MET A C 1
ATOM 795 O O . MET A 1 118 ? -11.772 -16.575 2.167 1.00 29.12 263 MET A O 1
ATOM 800 N N . THR A 1 119 ? -12.495 -14.485 2.459 1.00 30.08 264 THR A N 1
ATOM 801 C CA . THR A 1 119 ? -12.905 -14.762 3.831 1.00 29.40 264 THR A CA 1
ATOM 802 C C . THR A 1 119 ? -14.288 -15.407 3.871 1.00 30.88 264 THR A C 1
ATOM 803 O O . THR A 1 119 ? -15.214 -14.953 3.195 1.00 29.03 264 THR A O 1
ATOM 807 N N . PHE A 1 120 ? -14.417 -16.464 4.673 1.00 29.56 265 PHE A N 1
ATOM 808 C CA . PHE A 1 120 ? -15.707 -17.082 4.937 1.00 26.36 265 PHE A CA 1
ATOM 809 C C . PHE A 1 120 ? -16.623 -16.103 5.668 1.00 29.17 265 PHE A C 1
ATOM 810 O O . PHE A 1 120 ? -16.260 -15.558 6.713 1.00 30.20 265 PHE A O 1
ATOM 818 N N . ILE A 1 121 ? -17.822 -15.887 5.122 1.00 26.56 266 ILE A N 1
ATOM 819 C CA . ILE A 1 121 ? -18.787 -14.966 5.712 1.00 25.35 266 ILE A CA 1
ATOM 820 C C . ILE A 1 121 ? -19.853 -15.733 6.492 1.00 29.66 266 ILE A C 1
ATOM 821 O O . ILE A 1 121 ? -20.037 -15.494 7.692 1.00 31.22 266 ILE A O 1
ATOM 826 N N . ALA A 1 122 ? -20.529 -16.685 5.843 1.00 26.89 267 ALA A N 1
ATOM 827 C CA . ALA A 1 122 ? -21.603 -17.437 6.490 1.00 28.33 267 ALA A CA 1
ATOM 828 C C . ALA A 1 122 ? -22.060 -18.579 5.594 1.00 27.97 267 ALA A C 1
ATOM 829 O O . ALA A 1 122 ? -21.854 -18.563 4.375 1.00 30.65 267 ALA A O 1
ATOM 831 N N . GLU A 1 123 ? -22.705 -19.557 6.227 1.00 24.21 268 GLU A N 1
ATOM 832 C CA . GLU A 1 123 ? -23.462 -20.602 5.553 1.00 22.55 268 GLU A CA 1
ATOM 833 C C . GLU A 1 123 ? -24.902 -20.135 5.388 1.00 27.20 268 GLU A C 1
ATOM 834 O O . GLU A 1 123 ? -25.452 -19.466 6.268 1.00 24.98 268 GLU A O 1
ATOM 840 N N . TYR A 1 124 ? -25.515 -20.479 4.255 1.00 25.14 269 TYR A N 1
ATOM 841 C CA . TYR A 1 124 ? -26.924 -20.155 4.048 1.00 26.14 269 TYR A CA 1
ATOM 842 C C . TYR A 1 124 ? -27.757 -21.240 4.721 1.00 28.20 269 TYR A C 1
ATOM 843 O O . TYR A 1 124 ? -27.802 -22.379 4.244 1.00 30.68 269 TYR A O 1
ATOM 852 N N . THR A 1 125 ? -28.410 -20.905 5.828 1.00 27.05 270 THR A N 1
ATOM 853 C CA . THR A 1 125 ? -29.173 -21.896 6.575 1.00 27.03 270 THR A CA 1
ATOM 854 C C . THR A 1 125 ? -30.667 -21.610 6.491 1.00 28.44 270 THR A C 1
ATOM 855 O O . THR A 1 125 ? -31.107 -20.579 5.978 1.00 28.21 270 THR A O 1
ATOM 859 N N . GLY A 1 126 ? -31.443 -22.543 7.021 1.00 28.66 271 GLY A N 1
ATOM 860 C CA . GLY A 1 126 ? -32.887 -22.543 6.945 1.00 28.77 271 GLY A CA 1
ATOM 861 C C . GLY A 1 126 ? -33.384 -23.965 6.793 1.00 30.63 271 GLY A C 1
ATOM 862 O O . GLY A 1 126 ? -32.614 -24.920 6.865 1.00 29.61 271 GLY A O 1
ATOM 863 N N . ASP A 1 127 ? -34.693 -24.102 6.588 1.00 31.41 272 ASP A N 1
ATOM 864 C CA . ASP A 1 127 ? -35.314 -25.408 6.410 1.00 30.74 272 ASP A CA 1
ATOM 865 C C . ASP A 1 127 ? -35.032 -25.930 5.010 1.00 30.64 272 ASP A C 1
ATOM 866 O O . ASP A 1 127 ? -35.237 -25.213 4.025 1.00 28.48 272 ASP A O 1
ATOM 871 N N . VAL A 1 128 ? -34.586 -27.182 4.920 1.00 29.49 273 VAL A N 1
ATOM 872 C CA . VAL A 1 128 ? -34.391 -27.851 3.636 1.00 28.78 273 VAL A CA 1
ATOM 873 C C . VAL A 1 128 ? -35.708 -28.480 3.191 1.00 31.98 273 VAL A C 1
ATOM 874 O O . VAL A 1 128 ? -36.338 -29.233 3.946 1.00 28.49 273 VAL A O 1
ATOM 878 N N . ASP A 1 129 ? -36.117 -28.183 1.960 1.00 26.97 274 ASP A N 1
ATOM 879 C CA . ASP A 1 129 ? -37.369 -28.686 1.428 1.00 27.33 274 ASP A CA 1
ATOM 880 C C . ASP A 1 129 ? -37.179 -29.026 -0.038 1.00 32.02 274 ASP A C 1
ATOM 881 O O . ASP A 1 129 ? -36.229 -28.589 -0.691 1.00 29.40 274 ASP A O 1
ATOM 886 N N . TYR A 1 130 ? -38.090 -29.851 -0.540 1.00 32.31 275 TYR A N 1
ATOM 887 C CA . TYR A 1 130 ? -38.102 -30.175 -1.954 1.00 31.42 275 TYR A CA 1
ATOM 888 C C . TYR A 1 130 ? -38.587 -28.975 -2.749 1.00 31.81 275 TYR A C 1
ATOM 889 O O . TYR A 1 130 ? -39.518 -28.283 -2.338 1.00 31.51 275 TYR A O 1
ATOM 898 N N . ILE A 1 131 ? -37.937 -28.715 -3.883 1.00 30.15 276 ILE A N 1
ATOM 899 C CA . ILE A 1 131 ? -38.388 -27.647 -4.768 1.00 31.43 276 ILE A CA 1
ATOM 900 C C . ILE A 1 131 ? -39.838 -27.891 -5.188 1.00 34.02 276 ILE A C 1
ATOM 901 O O . ILE A 1 131 ? -40.650 -26.961 -5.223 1.00 36.12 276 ILE A O 1
ATOM 906 N N . ARG A 1 132 ? -40.185 -29.152 -5.450 1.00 36.22 277 ARG A N 1
ATOM 907 C CA . ARG A 1 132 ? -41.567 -29.526 -5.763 1.00 40.38 277 ARG A CA 1
ATOM 908 C C . ARG A 1 132 ? -42.558 -28.995 -4.730 1.00 41.52 277 ARG A C 1
ATOM 909 O O . ARG A 1 132 ? -43.693 -28.666 -5.090 1.00 40.05 277 ARG A O 1
ATOM 917 N N . ASN A 1 133 ? -42.138 -28.881 -3.460 1.00 34.41 278 ASN A N 1
ATOM 918 C CA . ASN A 1 133 ? -43.049 -28.449 -2.402 1.00 35.98 278 ASN A CA 1
ATOM 919 C C . ASN A 1 133 ? -43.165 -26.939 -2.288 1.00 37.45 278 ASN A C 1
ATOM 920 O O . ASN A 1 133 ? -43.986 -26.458 -1.495 1.00 37.30 278 ASN A O 1
ATOM 925 N N . ARG A 1 134 ? -42.384 -26.172 -3.045 1.00 36.76 279 ARG A N 1
ATOM 926 C CA . ARG A 1 134 ? -42.368 -24.726 -2.847 1.00 39.13 279 ARG A CA 1
ATOM 927 C C . ARG A 1 134 ? -42.616 -23.970 -4.150 1.00 41.21 279 ARG A C 1
ATOM 928 O O . ARG A 1 134 ? -42.310 -22.778 -4.232 1.00 40.41 279 ARG A O 1
ATOM 936 N N . GLU A 1 135 ? -43.174 -24.642 -5.168 1.00 41.96 280 GLU A N 1
ATOM 937 C CA . GLU A 1 135 ? -43.431 -23.990 -6.450 1.00 44.83 280 GLU A CA 1
ATOM 938 C C . GLU A 1 135 ? -44.326 -22.770 -6.289 1.00 49.63 280 GLU A C 1
ATOM 939 O O . GLU A 1 135 ? -44.202 -21.805 -7.052 1.00 52.87 280 GLU A O 1
ATOM 945 N N . HIS A 1 136 ? -45.224 -22.792 -5.302 1.00 49.14 281 HIS A N 1
ATOM 946 C CA . HIS A 1 136 ? -46.128 -21.682 -5.032 1.00 53.41 281 HIS A CA 1
ATOM 947 C C . HIS A 1 136 ? -45.645 -20.748 -3.926 1.00 51.46 281 HIS A C 1
ATOM 948 O O . HIS A 1 136 ? -46.274 -19.703 -3.711 1.00 51.70 281 HIS A O 1
ATOM 950 N N . ASP A 1 137 ? -44.554 -21.081 -3.230 1.00 46.57 282 ASP A N 1
ATOM 951 C CA . ASP A 1 137 ? -44.186 -20.344 -2.026 1.00 44.31 282 ASP A CA 1
ATOM 952 C C . ASP A 1 137 ? -43.767 -18.914 -2.363 1.00 47.04 282 ASP A C 1
ATOM 953 O O . ASP A 1 137 ? -43.086 -18.660 -3.364 1.00 45.71 282 ASP A O 1
ATOM 958 N N . ASP A 1 138 ? -44.186 -17.980 -1.507 1.00 46.64 283 ASP A N 1
ATOM 959 C CA . ASP A 1 138 ? -43.948 -16.551 -1.662 1.00 50.09 283 ASP A CA 1
ATOM 960 C C . ASP A 1 138 ? -42.665 -16.065 -0.984 1.00 46.19 283 ASP A C 1
ATOM 961 O O . ASP A 1 138 ? -42.308 -14.893 -1.160 1.00 45.10 283 ASP A O 1
ATOM 966 N N . CYS A 1 139 ? -41.978 -16.921 -0.215 1.00 43.72 284 CYS A N 1
ATOM 967 C CA . CYS A 1 139 ? -40.762 -16.522 0.500 1.00 44.37 284 CYS A CA 1
ATOM 968 C C . CYS A 1 139 ? -39.753 -15.874 -0.440 1.00 40.05 284 CYS A C 1
ATOM 969 O O . CYS A 1 139 ? -39.390 -16.445 -1.477 1.00 43.14 284 CYS A O 1
ATOM 972 N N . ASP A 1 140 ? -39.284 -14.687 -0.061 1.00 38.16 285 ASP A N 1
ATOM 973 C CA . ASP A 1 140 ? -38.336 -13.960 -0.893 1.00 38.26 285 ASP A CA 1
ATOM 974 C C . ASP A 1 140 ? -36.887 -14.412 -0.705 1.00 37.85 285 ASP A C 1
ATOM 975 O O . ASP A 1 140 ? -35.995 -13.811 -1.318 1.00 34.33 285 ASP A O 1
ATOM 980 N N . SER A 1 141 ? -36.619 -15.454 0.103 1.00 32.29 286 SER A N 1
ATOM 981 C CA . SER A 1 141 ? -35.236 -15.779 0.449 1.00 30.67 286 SER A CA 1
ATOM 982 C C . SER A 1 141 ? -34.890 -17.255 0.246 1.00 28.71 286 SER A C 1
ATOM 983 O O . SER A 1 141 ? -33.987 -17.779 0.909 1.00 28.20 286 SER A O 1
ATOM 986 N N . MET A 1 142 ? -35.560 -17.925 -0.689 1.00 27.10 287 MET A N 1
ATOM 987 C CA . MET A 1 142 ? -35.236 -19.308 -1.015 1.00 27.74 287 MET A CA 1
ATOM 988 C C . MET A 1 142 ? -33.921 -19.396 -1.786 1.00 28.56 287 MET A C 1
ATOM 989 O O . MET A 1 142 ? -33.642 -18.572 -2.660 1.00 29.32 287 MET A O 1
ATOM 994 N N . MET A 1 143 ? -33.121 -20.418 -1.471 1.00 24.87 288 MET A N 1
ATOM 995 C CA A MET A 1 143 ? -31.800 -20.606 -2.056 0.60 27.72 288 MET A CA 1
ATOM 996 C CA B MET A 1 143 ? -31.802 -20.606 -2.062 0.40 27.55 288 MET A CA 1
ATOM 997 C C . MET A 1 143 ? -31.639 -22.059 -2.479 1.00 28.85 288 MET A C 1
ATOM 998 O O . MET A 1 143 ? -31.847 -22.967 -1.668 1.00 28.67 288 MET A O 1
ATOM 1007 N N . THR A 1 144 ? -31.263 -22.278 -3.740 1.00 27.42 289 THR A N 1
ATOM 1008 C CA . THR A 1 144 ? -31.127 -23.644 -4.235 1.00 28.12 289 THR A CA 1
ATOM 1009 C C . THR A 1 144 ? -30.071 -24.399 -3.431 1.00 29.47 289 THR A C 1
ATOM 1010 O O . THR A 1 144 ? -29.013 -23.861 -3.101 1.00 28.68 289 THR A O 1
ATOM 1014 N N . LEU A 1 145 ? -30.381 -25.638 -3.067 1.00 23.87 290 LEU A N 1
ATOM 1015 C CA . LEU A 1 145 ? -29.427 -26.480 -2.354 1.00 27.90 290 LEU A CA 1
ATOM 1016 C C . LEU A 1 145 ? -28.887 -27.599 -3.228 1.00 28.14 290 LEU A C 1
ATOM 1017 O O . LEU A 1 145 ? -27.671 -27.796 -3.284 1.00 26.96 290 LEU A O 1
ATOM 1022 N N . LEU A 1 146 ? -29.776 -28.287 -3.957 1.00 27.97 291 LEU A N 1
ATOM 1023 C CA . LEU A 1 146 ? -29.463 -29.450 -4.776 1.00 26.94 291 LEU A CA 1
ATOM 1024 C C . LEU A 1 146 ? -30.319 -29.414 -6.038 1.00 27.66 291 LEU A C 1
ATOM 1025 O O . LEU A 1 146 ? -31.539 -29.276 -5.954 1.00 26.53 291 LEU A O 1
ATOM 1030 N N . LEU A 1 147 ? -29.675 -29.502 -7.197 1.00 29.92 292 LEU A N 1
ATOM 1031 C CA . LEU A 1 147 ? -30.338 -29.540 -8.493 1.00 31.67 292 LEU A CA 1
ATOM 1032 C C . LEU A 1 147 ? -30.067 -30.915 -9.087 1.00 35.46 292 LEU A C 1
ATOM 1033 O O . LEU A 1 147 ? -28.960 -31.189 -9.560 1.00 36.73 292 LEU A O 1
ATOM 1038 N N . ALA A 1 148 ? -31.075 -31.774 -9.043 1.00 33.21 293 ALA A N 1
ATOM 1039 C CA . ALA A 1 148 ? -30.974 -33.163 -9.463 1.00 37.66 293 ALA A CA 1
ATOM 1040 C C . ALA A 1 148 ? -31.564 -33.336 -10.853 1.00 38.16 293 ALA A C 1
ATOM 1041 O O . ALA A 1 148 ? -32.400 -32.548 -11.297 1.00 36.92 293 ALA A O 1
ATOM 1043 N N . LYS A 1 149 ? -31.128 -34.396 -11.537 1.00 42.96 294 LYS A N 1
ATOM 1044 C CA . LYS A 1 149 ? -31.681 -34.671 -12.861 1.00 44.85 294 LYS A CA 1
ATOM 1045 C C . LYS A 1 149 ? -33.183 -34.913 -12.789 1.00 43.36 294 LYS A C 1
ATOM 1046 O O . LYS A 1 149 ? -33.939 -34.444 -13.648 1.00 46.37 294 LYS A O 1
ATOM 1052 N N . ASP A 1 150 ? -33.638 -35.621 -11.761 1.00 41.48 295 ASP A N 1
ATOM 1053 C CA . ASP A 1 150 ? -35.064 -35.762 -11.511 1.00 43.08 295 ASP A CA 1
ATOM 1054 C C . ASP A 1 150 ? -35.519 -34.581 -10.662 1.00 43.03 295 ASP A C 1
ATOM 1055 O O . ASP A 1 150 ? -35.142 -34.500 -9.484 1.00 40.51 295 ASP A O 1
ATOM 1060 N N . PRO A 1 151 ? -36.329 -33.660 -11.201 1.00 41.91 296 PRO A N 1
ATOM 1061 C CA . PRO A 1 151 ? -36.680 -32.441 -10.452 1.00 42.09 296 PRO A CA 1
ATOM 1062 C C . PRO A 1 151 ? -37.410 -32.696 -9.149 1.00 44.72 296 PRO A C 1
ATOM 1063 O O . PRO A 1 151 ? -37.371 -31.835 -8.261 1.00 42.36 296 PRO A O 1
ATOM 1067 N N . SER A 1 152 ? -38.073 -33.840 -8.992 1.00 44.70 297 SER A N 1
ATOM 1068 C CA . SER A 1 152 ? -38.708 -34.105 -7.710 1.00 45.09 297 SER A CA 1
ATOM 1069 C C . SER A 1 152 ? -37.704 -34.439 -6.613 1.00 44.40 297 SER A C 1
ATOM 1070 O O . SER A 1 152 ? -38.130 -34.662 -5.476 1.00 50.39 297 SER A O 1
ATOM 1073 N N . LYS A 1 153 ? -36.401 -34.508 -6.905 1.00 41.85 298 LYS A N 1
ATOM 1074 C CA . LYS A 1 153 ? -35.396 -34.681 -5.857 1.00 40.75 298 LYS A CA 1
ATOM 1075 C C . LYS A 1 153 ? -34.606 -33.407 -5.555 1.00 36.96 298 LYS A C 1
ATOM 1076 O O . LYS A 1 153 ? -33.797 -33.410 -4.627 1.00 36.98 298 LYS A O 1
ATOM 1082 N N . SER A 1 154 ? -34.837 -32.325 -6.297 1.00 35.22 299 SER A N 1
ATOM 1083 C CA . SER A 1 154 ? -34.127 -31.074 -6.072 1.00 32.06 299 SER A CA 1
ATOM 1084 C C . SER A 1 154 ? -34.586 -30.412 -4.779 1.00 32.09 299 SER A C 1
ATOM 1085 O O . SER A 1 154 ? -35.769 -30.451 -4.425 1.00 31.09 299 SER A O 1
ATOM 1088 N N . LEU A 1 155 ? -33.644 -29.779 -4.086 1.00 29.27 300 LEU A N 1
ATOM 1089 C CA . LEU A 1 155 ? -33.872 -29.228 -2.759 1.00 26.68 300 LEU A CA 1
ATOM 1090 C C . LEU A 1 155 ? -33.585 -27.732 -2.738 1.00 29.04 300 LEU A C 1
ATOM 1091 O O . LEU A 1 155 ? -32.732 -27.225 -3.479 1.00 26.54 300 LEU A O 1
ATOM 1096 N N . VAL A 1 156 ? -34.297 -27.035 -1.862 1.00 26.79 301 VAL A N 1
ATOM 1097 C CA . VAL A 1 156 ? -34.161 -25.599 -1.696 1.00 30.32 301 VAL A CA 1
ATOM 1098 C C . VAL A 1 156 ? -34.128 -25.315 -0.200 1.00 32.31 301 VAL A C 1
ATOM 1099 O O . VAL A 1 156 ? -34.782 -26.010 0.588 1.00 28.40 301 VAL A O 1
ATOM 1103 N N . ILE A 1 157 ? -33.299 -24.343 0.198 1.00 28.48 302 ILE A N 1
ATOM 1104 C CA . ILE A 1 157 ? -33.233 -23.887 1.581 1.00 25.81 302 ILE A CA 1
ATOM 1105 C C . ILE A 1 157 ? -34.281 -22.808 1.758 1.00 28.90 302 ILE A C 1
ATOM 1106 O O . ILE A 1 157 ? -34.358 -21.876 0.949 1.00 28.39 302 ILE A O 1
ATOM 1111 N N . CYS A 1 158 ? -35.083 -22.921 2.813 1.00 27.83 303 CYS A N 1
ATOM 1112 C CA . CYS A 1 158 ? -36.190 -21.997 3.054 1.00 28.04 303 CYS A CA 1
ATOM 1113 C C . CYS A 1 158 ? -36.025 -21.373 4.436 1.00 31.36 303 CYS A C 1
ATOM 1114 O O . CYS A 1 158 ? -36.396 -21.986 5.447 1.00 32.28 303 CYS A O 1
ATOM 1117 N N . PRO A 1 159 ? -35.468 -20.173 4.536 1.00 32.58 304 PRO A N 1
ATOM 1118 C CA . PRO A 1 159 ? -35.270 -19.526 5.837 1.00 31.64 304 PRO A CA 1
ATOM 1119 C C . PRO A 1 159 ? -36.467 -18.679 6.264 1.00 34.42 304 PRO A C 1
ATOM 1120 O O . PRO A 1 159 ? -36.306 -17.540 6.715 1.00 36.64 304 PRO A O 1
ATOM 1124 N N . ASP A 1 160 ? -37.681 -19.211 6.091 1.00 34.37 305 ASP A N 1
ATOM 1125 C CA . ASP A 1 160 ? -38.877 -18.443 6.435 1.00 33.52 305 ASP A CA 1
ATOM 1126 C C . ASP A 1 160 ? -39.229 -18.539 7.912 1.00 36.06 305 ASP A C 1
ATOM 1127 O O . ASP A 1 160 ? -39.675 -17.549 8.501 1.00 37.40 305 ASP A O 1
ATOM 1132 N N . LYS A 1 161 ? -38.990 -19.685 8.538 1.00 36.10 306 LY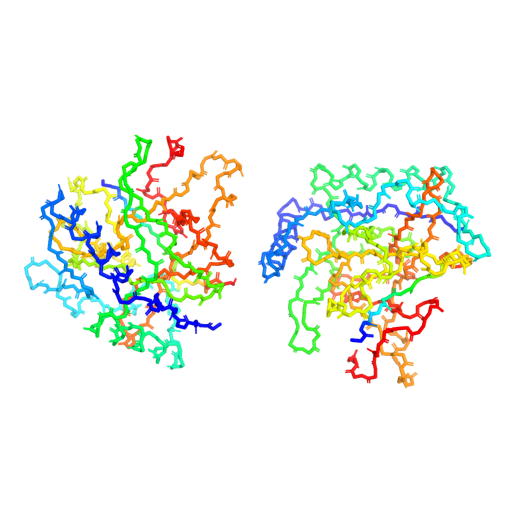S A N 1
ATOM 1133 C CA . LYS A 1 161 ? -39.212 -19.845 9.968 1.00 35.28 306 LYS A CA 1
ATOM 1134 C C . LYS A 1 161 ? -37.925 -19.852 10.778 1.00 36.19 306 LYS A C 1
ATOM 1135 O O . LYS A 1 161 ? -37.936 -19.388 11.918 1.00 35.48 306 LYS A O 1
ATOM 1141 N N . ARG A 1 162 ? -36.830 -20.376 10.217 1.00 34.82 307 ARG A N 1
ATOM 1142 C CA . ARG A 1 162 ? -35.541 -20.530 10.887 1.00 34.85 307 ARG A CA 1
ATOM 1143 C C . ARG A 1 162 ? -34.426 -20.129 9.927 1.00 32.78 307 ARG A C 1
ATOM 1144 O O . ARG A 1 162 ? -34.469 -20.501 8.753 1.00 30.82 307 ARG A O 1
ATOM 1152 N N . GLY A 1 163 ? -33.430 -19.389 10.409 1.00 33.44 308 GLY A N 1
ATOM 1153 C CA . GLY A 1 163 ? -32.323 -19.018 9.537 1.00 32.01 308 GLY A CA 1
ATOM 1154 C C . GLY A 1 163 ? -31.295 -18.154 10.240 1.00 32.00 308 GLY A C 1
ATOM 1155 O O . GLY A 1 163 ? -31.369 -17.925 11.447 1.00 29.14 308 GLY A O 1
ATOM 1156 N N . ASN A 1 164 ? -30.334 -17.659 9.463 1.00 30.97 309 ASN A N 1
ATOM 1157 C CA . ASN A 1 164 ? -29.251 -16.848 10.013 1.00 26.93 309 ASN A CA 1
ATOM 1158 C C . ASN A 1 164 ? -29.059 -15.577 9.183 1.00 26.63 309 ASN A C 1
ATOM 1159 O O . ASN A 1 164 ? -29.944 -15.132 8.440 1.00 28.56 309 ASN A O 1
ATOM 1164 N N . ILE A 1 165 ? -27.880 -14.954 9.318 1.00 26.49 310 ILE A N 1
ATOM 1165 C CA . ILE A 1 165 ? -27.639 -13.660 8.681 1.00 26.34 310 ILE A CA 1
ATOM 1166 C C . ILE A 1 165 ? -27.624 -13.752 7.157 1.00 27.29 310 ILE A C 1
ATOM 1167 O O . ILE A 1 165 ? -27.885 -12.751 6.484 1.00 26.84 310 ILE A O 1
ATOM 1172 N N . ALA A 1 166 ? -27.343 -14.933 6.592 1.00 27.59 311 ALA A N 1
ATOM 1173 C CA . ALA A 1 166 ? -27.170 -15.045 5.148 1.00 25.69 311 ALA A CA 1
ATOM 1174 C C . ALA A 1 166 ? -28.426 -14.632 4.389 1.00 28.05 311 ALA A C 1
ATOM 1175 O O . ALA A 1 166 ? -28.328 -14.036 3.312 1.00 24.04 311 ALA A O 1
ATOM 1177 N N . ARG A 1 167 ? -29.609 -14.912 4.948 1.00 27.38 312 ARG A N 1
ATOM 1178 C CA . ARG A 1 167 ? -30.858 -14.594 4.270 1.00 28.97 312 ARG A CA 1
ATOM 1179 C C . ARG A 1 167 ? -31.092 -13.100 4.144 1.00 31.20 312 ARG A C 1
ATOM 1180 O O . ARG A 1 167 ? -31.988 -12.692 3.393 1.00 31.31 312 ARG A O 1
ATOM 1188 N N . PHE A 1 168 ? -30.311 -12.271 4.835 1.00 28.00 313 PHE A N 1
ATOM 1189 C CA . PHE A 1 168 ? -30.515 -10.832 4.774 1.00 27.28 313 PHE A CA 1
ATOM 1190 C C . PHE A 1 168 ? -29.581 -10.133 3.793 1.00 28.18 313 PHE A C 1
ATOM 1191 O O . PHE A 1 168 ? -29.738 -8.933 3.568 1.00 29.61 313 PHE A O 1
ATOM 1199 N N . ILE A 1 169 ? -28.631 -10.851 3.200 1.00 26.60 314 ILE A N 1
ATOM 1200 C CA . ILE A 1 169 ? -27.633 -10.235 2.333 1.00 26.49 314 ILE A CA 1
ATOM 1201 C C . ILE A 1 169 ? -28.257 -9.921 0.974 1.00 25.60 314 ILE A C 1
ATOM 1202 O O . ILE A 1 169 ? -28.989 -10.738 0.414 1.00 22.55 314 ILE A O 1
ATOM 1207 N N . SER A 1 170 ? -27.965 -8.725 0.450 1.00 25.41 315 SER A N 1
ATOM 1208 C CA . SER A 1 170 ? -28.545 -8.196 -0.776 1.00 25.33 315 SER A CA 1
ATOM 1209 C C . SER A 1 170 ? -27.937 -8.853 -2.006 1.00 25.88 315 SER A C 1
ATOM 1210 O O . SER A 1 170 ? -26.862 -9.464 -1.955 1.00 23.63 315 SER A O 1
ATOM 1213 N N . GLY A 1 171 ? -28.635 -8.687 -3.131 1.00 23.44 316 GLY A N 1
ATOM 1214 C CA . GLY A 1 171 ? -28.178 -9.170 -4.418 1.00 22.14 316 GLY A CA 1
ATOM 1215 C C . GLY A 1 171 ? -27.962 -8.034 -5.397 1.00 24.87 316 GLY A C 1
ATOM 1216 O O . GLY A 1 171 ? -28.443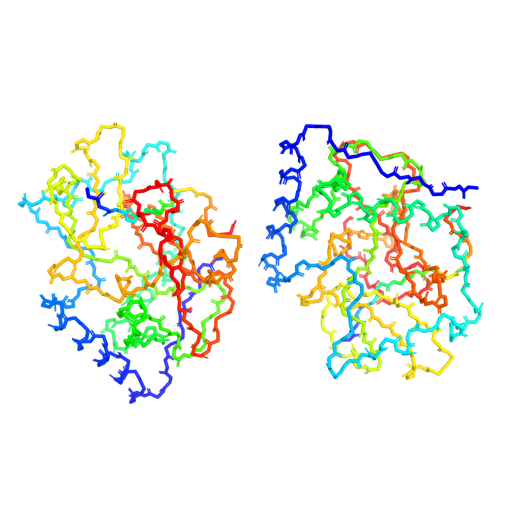 -6.924 -5.173 1.00 25.26 316 GLY A O 1
ATOM 1217 N N . ILE A 1 172 ? -27.259 -8.295 -6.487 1.00 26.58 317 ILE A N 1
ATOM 1218 C CA . ILE A 1 172 ? -27.006 -7.263 -7.481 1.00 26.64 317 ILE A CA 1
ATOM 1219 C C . ILE A 1 172 ? -28.157 -7.208 -8.480 1.00 26.68 317 ILE A C 1
ATOM 1220 O O . ILE A 1 172 ? -28.901 -8.173 -8.698 1.00 26.61 317 ILE A O 1
ATOM 1225 N N . ASN A 1 173 ? -28.319 -6.044 -9.084 1.00 25.51 318 ASN A N 1
ATOM 1226 C CA . ASN A 1 173 ? -29.188 -5.939 -10.246 1.00 25.28 318 ASN A CA 1
ATOM 1227 C C . ASN A 1 173 ? -28.470 -6.589 -11.426 1.00 27.03 318 ASN A C 1
ATOM 1228 O O . ASN A 1 173 ? -27.383 -6.146 -11.806 1.00 27.27 318 ASN A O 1
ATOM 1233 N N . ASN A 1 174 ? -29.031 -7.674 -11.967 1.00 26.42 319 ASN A N 1
ATOM 1234 C CA . ASN A 1 174 ? -28.409 -8.353 -13.103 1.00 27.55 319 ASN A CA 1
ATOM 1235 C C . ASN A 1 174 ? -28.703 -7.690 -14.446 1.00 28.84 319 ASN A C 1
ATOM 1236 O O . ASN A 1 174 ? -28.268 -8.216 -15.474 1.00 30.98 319 ASN A O 1
ATOM 1241 N N . HIS A 1 175 ? -29.431 -6.573 -14.476 1.00 29.31 320 HIS A N 1
ATOM 1242 C CA . HIS A 1 175 ? -29.857 -5.986 -15.740 1.00 34.70 320 HIS A CA 1
ATOM 1243 C C . HIS A 1 175 ? -29.185 -4.667 -16.082 1.00 34.81 320 HIS A C 1
ATOM 1244 O O . HIS A 1 175 ? -29.350 -4.195 -17.210 1.00 38.32 320 HIS A O 1
ATOM 1251 N N . THR A 1 176 ? -28.478 -4.040 -15.159 1.00 33.55 321 THR A N 1
ATOM 1252 C CA . THR A 1 176 ? -27.957 -2.712 -15.438 1.00 39.43 321 THR A CA 1
ATOM 1253 C C . THR A 1 176 ? -26.493 -2.783 -15.855 1.00 40.76 321 THR A C 1
ATOM 1254 O O . THR A 1 176 ? -25.769 -3.720 -15.517 1.00 38.02 321 THR A O 1
ATOM 1258 N N . LEU A 1 177 ? -26.064 -1.767 -16.609 1.00 40.87 322 LEU A N 1
ATOM 1259 C CA . LEU A 1 177 ? -24.704 -1.776 -17.134 1.00 42.60 322 LEU A CA 1
ATOM 1260 C C . LEU A 1 177 ? -23.663 -1.774 -16.016 1.00 40.22 322 LEU A C 1
ATOM 1261 O O . LEU A 1 177 ? -22.611 -2.407 -16.153 1.00 38.42 322 LEU A O 1
ATOM 1263 N N . ASP A 1 178 ? -23.935 -1.097 -14.899 1.00 40.02 323 ASP A N 1
ATOM 1264 C CA . ASP A 1 178 ? -22.955 -0.988 -13.823 1.00 39.15 323 ASP A CA 1
ATOM 1265 C C . ASP A 1 178 ? -23.314 -1.810 -12.587 1.00 37.18 323 ASP A C 1
ATOM 1266 O O . ASP A 1 178 ? -22.588 -1.741 -11.587 1.00 38.56 323 ASP A O 1
ATOM 1271 N N . GLY A 1 179 ? -24.392 -2.605 -12.635 1.00 39.63 324 GLY A N 1
ATOM 1272 C CA . GLY A 1 179 ? -24.839 -3.334 -11.449 1.00 34.93 324 GLY A CA 1
ATOM 1273 C C . GLY A 1 179 ? -23.842 -4.364 -10.944 1.00 32.28 324 GLY A C 1
ATOM 1274 O O . GLY A 1 179 ? -23.729 -4.589 -9.733 1.00 33.12 324 GLY A O 1
ATOM 1275 N N . LYS A 1 180 ? -23.113 -5.008 -11.859 1.00 30.14 325 LYS A N 1
ATOM 1276 C CA . LYS A 1 180 ? -22.117 -6.006 -11.486 1.00 28.25 325 LYS A CA 1
ATOM 1277 C C . LYS A 1 180 ? -21.018 -5.427 -10.598 1.00 28.37 325 LYS A C 1
ATOM 1278 O O . LYS A 1 180 ? -20.398 -6.169 -9.828 1.00 28.60 325 LYS A O 1
ATOM 1284 N N . LYS A 1 181 ? -20.780 -4.112 -10.666 1.00 26.11 326 LYS A N 1
ATOM 1285 C CA . LYS A 1 181 ? -19.687 -3.500 -9.917 1.00 26.89 326 LYS A CA 1
ATOM 1286 C C . LYS A 1 181 ? -19.907 -3.538 -8.415 1.00 28.82 326 LYS A C 1
ATOM 1287 O O . LYS A 1 181 ? -18.937 -3.407 -7.665 1.00 27.72 326 LYS A O 1
ATOM 1293 N N . LYS A 1 182 ? -21.146 -3.739 -7.955 1.00 28.45 327 LYS A N 1
ATOM 1294 C CA . LYS A 1 182 ? -21.394 -3.800 -6.518 1.00 26.87 327 LYS A CA 1
ATOM 1295 C C . LYS A 1 182 ? -21.061 -5.144 -5.889 1.00 28.32 327 LYS A C 1
ATOM 1296 O O . LYS A 1 182 ? -20.952 -5.213 -4.659 1.00 25.69 327 LYS A O 1
ATOM 1302 N N . GLN A 1 183 ? -20.895 -6.202 -6.682 1.00 25.74 328 GLN A N 1
ATOM 1303 C CA . GLN A 1 183 ? -20.637 -7.522 -6.113 1.00 24.85 328 GLN A CA 1
ATOM 1304 C C . GLN A 1 183 ? -19.283 -7.567 -5.401 1.00 29.23 328 GLN A C 1
ATOM 1305 O O . GLN A 1 183 ? -18.233 -7.336 -6.013 1.00 27.79 328 GLN A O 1
ATOM 1311 N N . ASN A 1 184 ? -19.311 -7.882 -4.107 1.00 25.21 329 ASN A N 1
ATOM 1312 C CA . ASN A 1 184 ? -18.094 -8.057 -3.328 1.00 28.52 329 ASN A CA 1
ATOM 1313 C C . ASN A 1 184 ? -18.058 -9.400 -2.605 1.00 27.51 329 ASN A C 1
ATOM 1314 O O . ASN A 1 184 ? -17.138 -9.637 -1.812 1.00 27.58 329 ASN A O 1
ATOM 1319 N N . CYS A 1 185 ? -19.017 -10.288 -2.859 1.00 26.24 330 CYS A N 1
ATOM 1320 C CA . CYS A 1 185 ? -18.934 -11.640 -2.326 1.00 27.40 330 CYS A CA 1
ATOM 1321 C C . CYS A 1 185 ? -19.659 -12.592 -3.271 1.00 26.58 330 CYS A C 1
ATOM 1322 O O . CYS A 1 185 ? -20.303 -12.176 -4.235 1.00 25.90 330 CYS A O 1
ATOM 1325 N N . LYS A 1 186 ? -19.519 -13.889 -2.998 1.00 28.16 331 LYS A N 1
ATOM 1326 C CA . LYS A 1 186 ? -20.009 -14.922 -3.893 1.00 26.53 331 LYS A CA 1
ATOM 1327 C C . LYS A 1 186 ? -20.598 -16.071 -3.093 1.00 29.33 331 LYS A C 1
ATOM 1328 O O . LYS A 1 186 ? -20.064 -16.463 -2.051 1.00 30.15 331 LYS A O 1
ATOM 1334 N N . CYS A 1 187 ? -21.682 -16.629 -3.610 1.00 26.69 332 CYS A N 1
ATOM 1335 C CA . CYS A 1 187 ? -22.313 -17.785 -3.008 1.00 29.45 332 CYS A CA 1
ATOM 1336 C C . CYS A 1 187 ? -21.923 -19.036 -3.794 1.00 28.05 332 CYS A C 1
ATOM 1337 O O . CYS A 1 187 ? -22.028 -19.059 -5.026 1.00 30.11 332 CYS A O 1
ATOM 1340 N N . VAL A 1 188 ? -21.455 -20.065 -3.086 1.00 28.33 333 VAL A N 1
ATOM 1341 C CA . VAL A 1 188 ? -20.985 -21.292 -3.718 1.00 27.24 333 VAL A CA 1
ATOM 1342 C C . VAL A 1 188 ? -21.574 -22.490 -2.991 1.00 28.73 333 VAL A C 1
ATOM 1343 O O . VAL A 1 188 ? -21.878 -22.426 -1.797 1.00 29.25 333 VAL A O 1
ATOM 1347 N N . ARG A 1 189 ? -21.719 -23.596 -3.718 1.00 26.26 334 ARG A N 1
ATOM 1348 C CA . ARG A 1 189 ? -22.201 -24.849 -3.157 1.00 28.56 334 ARG A CA 1
ATOM 1349 C C . ARG A 1 189 ? -21.096 -25.899 -3.209 1.00 30.56 334 ARG A C 1
ATOM 1350 O O . ARG A 1 189 ? -20.507 -26.138 -4.269 1.00 29.59 334 ARG A O 1
ATOM 1358 N N . TYR A 1 190 ? -20.839 -26.532 -2.065 1.00 28.82 335 TYR A N 1
ATOM 1359 C CA . TYR A 1 190 ? -19.773 -27.509 -1.888 1.00 28.51 335 TYR A CA 1
ATOM 1360 C C . TYR A 1 190 ? -20.316 -28.772 -1.235 1.00 31.05 335 TYR A C 1
ATOM 1361 O O . TYR A 1 190 ? -21.230 -28.726 -0.407 1.00 29.06 335 TYR A O 1
ATOM 1370 N N . SER A 1 191 ? -19.712 -29.902 -1.581 1.00 31.82 336 SER A N 1
ATOM 1371 C CA . SER A 1 191 ? -20.007 -31.156 -0.903 1.00 32.13 336 SER A CA 1
ATOM 1372 C C . SER A 1 191 ? -19.150 -31.274 0.356 1.00 34.42 336 SER A C 1
ATOM 1373 O O . SER A 1 191 ? -17.919 -31.201 0.291 1.00 32.11 336 SER A O 1
ATOM 1376 N N . VAL A 1 192 ? -19.809 -31.466 1.494 1.00 33.32 337 VAL A N 1
ATOM 1377 C CA . VAL A 1 192 ? -19.168 -31.634 2.787 1.00 35.01 337 VAL A CA 1
ATOM 1378 C C . VAL A 1 192 ? -19.735 -32.920 3.369 1.00 36.67 337 VAL A C 1
ATOM 1379 O O . VAL A 1 192 ? -20.938 -32.994 3.659 1.00 33.61 337 VAL A O 1
ATOM 1383 N N . ASN A 1 193 ? -18.880 -33.935 3.520 1.00 34.86 338 ASN A N 1
ATOM 1384 C CA . ASN A 1 193 ? -19.287 -35.253 4.008 1.00 33.72 338 ASN A CA 1
ATOM 1385 C C . ASN A 1 193 ? -20.412 -35.839 3.158 1.00 33.71 338 ASN A C 1
ATOM 1386 O O . ASN A 1 193 ? -21.359 -36.433 3.670 1.00 35.99 338 ASN A O 1
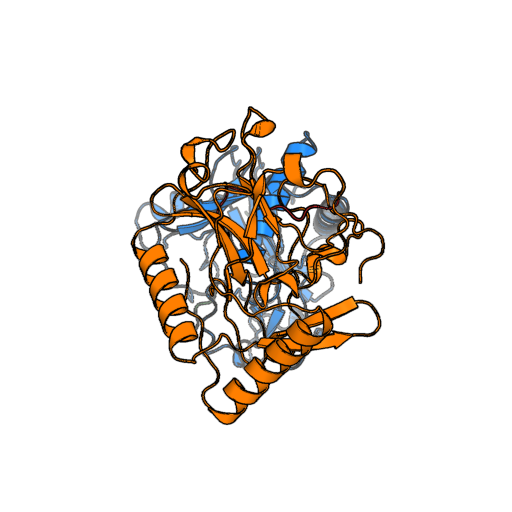ATOM 1391 N N . GLY A 1 194 ? -20.312 -35.660 1.845 1.00 31.28 339 GLY A N 1
ATOM 1392 C CA . GLY A 1 194 ? -21.312 -36.156 0.920 1.00 32.47 339 GLY A CA 1
ATOM 1393 C C . GLY A 1 194 ? -22.604 -35.364 0.832 1.00 31.85 339 GLY A C 1
ATOM 1394 O O . GLY A 1 194 ? -23.495 -35.759 0.065 1.00 31.30 339 GLY A O 1
ATOM 1395 N N . GLU A 1 195 ? -22.754 -34.275 1.588 1.00 30.65 340 GLU A N 1
ATOM 1396 C CA . GLU A 1 195 ? -23.978 -33.479 1.574 1.00 32.53 340 GLU A CA 1
ATOM 1397 C C . GLU A 1 195 ? -23.749 -32.132 0.902 1.00 29.92 340 GLU A C 1
ATOM 1398 O O . GLU A 1 195 ? -22.633 -31.604 0.906 1.00 30.65 340 GLU A O 1
ATOM 1404 N N . CYS A 1 196 ? -24.824 -31.571 0.334 1.00 28.77 341 CYS A N 1
ATOM 1405 C CA . CYS A 1 196 ? -24.765 -30.232 -0.245 1.00 27.51 341 CYS A CA 1
ATOM 1406 C C . CYS A 1 196 ? -24.754 -29.178 0.853 1.00 27.70 341 CYS A C 1
ATOM 1407 O O . CYS A 1 196 ? -25.471 -29.295 1.850 1.00 28.72 341 CYS A O 1
ATOM 1410 N N . ARG A 1 197 ? -23.950 -28.138 0.655 1.00 24.69 342 ARG A N 1
ATOM 1411 C CA . ARG A 1 197 ? -23.841 -27.033 1.597 1.00 27.38 342 ARG A CA 1
ATOM 1412 C C . ARG A 1 197 ? -23.652 -25.743 0.814 1.00 26.68 342 ARG A C 1
ATOM 1413 O O . ARG A 1 197 ? -22.945 -25.727 -0.196 1.00 28.02 342 ARG A O 1
ATOM 1421 N N . VAL A 1 198 ? -24.244 -24.659 1.299 1.00 25.19 343 VAL A N 1
ATOM 1422 C CA . VAL A 1 198 ? -24.197 -23.372 0.617 1.00 25.49 343 VAL A CA 1
ATOM 1423 C C . VAL A 1 198 ? -23.449 -22.361 1.481 1.00 24.93 343 VAL A C 1
ATOM 1424 O O . VAL A 1 198 ? -23.841 -22.110 2.626 1.00 26.94 343 VAL A O 1
ATOM 1428 N N . PHE A 1 199 ? -22.410 -21.743 0.920 1.00 23.27 344 PHE A N 1
ATOM 1429 C CA . PHE A 1 199 ? -21.585 -20.801 1.679 1.00 27.85 344 PHE A CA 1
ATOM 1430 C C . PHE A 1 199 ? -21.400 -19.484 0.936 1.00 25.86 344 PHE A C 1
ATOM 1431 O O . PHE A 1 199 ? -21.458 -19.422 -0.292 1.00 29.36 344 PHE A O 1
ATOM 1439 N N . LEU A 1 200 ? -21.117 -18.437 1.706 1.00 27.50 345 LEU A N 1
ATOM 1440 C CA . LEU A 1 200 ? -20.815 -17.115 1.174 1.00 30.38 345 LEU A CA 1
ATOM 1441 C C . LEU A 1 200 ? -19.373 -16.763 1.494 1.00 30.86 345 LEU A C 1
ATOM 1442 O O . LEU A 1 200 ? -18.917 -16.959 2.629 1.00 28.42 345 LEU A O 1
ATOM 1447 N N . VAL A 1 201 ? -18.655 -16.257 0.492 1.00 26.92 346 VAL A N 1
ATOM 1448 C CA . VAL A 1 201 ? -17.234 -15.958 0.619 1.00 27.46 346 VAL A CA 1
ATOM 1449 C C . VAL A 1 201 ? -16.972 -14.583 0.018 1.00 26.29 346 VAL A C 1
ATOM 1450 O O . VAL A 1 201 ? -17.512 -14.254 -1.044 1.00 26.77 346 VAL A O 1
ATOM 1454 N N . ALA A 1 202 ? -16.128 -13.785 0.681 1.00 25.42 347 ALA A N 1
ATOM 1455 C CA . ALA A 1 202 ? -15.751 -12.489 0.127 1.00 24.50 347 ALA A CA 1
ATOM 1456 C C . ALA A 1 202 ? -14.895 -12.670 -1.123 1.00 27.63 347 ALA A C 1
ATOM 1457 O O . ALA A 1 202 ? -13.984 -13.499 -1.149 1.00 31.02 347 ALA A O 1
ATOM 1459 N N . THR A 1 203 ? -15.175 -11.888 -2.166 1.00 27.09 348 THR A N 1
ATOM 1460 C CA . THR A 1 203 ? -14.399 -11.991 -3.394 1.00 30.70 348 THR A CA 1
ATOM 1461 C C . THR A 1 203 ? -13.479 -10.801 -3.613 1.00 30.08 348 THR A C 1
ATOM 1462 O O . THR A 1 203 ? -12.796 -10.739 -4.639 1.00 32.45 348 THR A O 1
ATOM 1466 N N . ARG A 1 204 ? -13.458 -9.855 -2.683 1.00 28.51 349 ARG A N 1
ATOM 1467 C CA A ARG A 1 204 ? -12.437 -8.818 -2.640 0.54 29.33 349 ARG A CA 1
ATOM 1468 C CA B ARG A 1 204 ? -12.460 -8.794 -2.648 0.46 29.28 349 ARG A CA 1
ATOM 1469 C C . ARG A 1 204 ? -12.398 -8.283 -1.215 1.00 29.84 349 ARG A C 1
ATOM 1470 O O . ARG A 1 204 ? -13.206 -8.671 -0.368 1.00 29.98 349 ARG A O 1
ATOM 1485 N N . ASP A 1 205 ? -11.417 -7.421 -0.938 1.00 29.57 350 ASP A N 1
ATOM 1486 C CA . ASP A 1 205 ? -11.334 -6.828 0.394 1.00 28.74 350 ASP A CA 1
ATOM 1487 C C . ASP A 1 205 ? -12.527 -5.902 0.606 1.00 29.30 350 ASP A C 1
ATOM 1488 O O . ASP A 1 205 ? -12.807 -5.036 -0.229 1.00 31.49 350 ASP A O 1
ATOM 1493 N N . ILE A 1 206 ? -13.213 -6.067 1.734 1.00 30.86 351 ILE A N 1
ATOM 1494 C CA . ILE A 1 206 ? -14.403 -5.294 2.072 1.00 29.82 351 ILE A CA 1
ATOM 1495 C C . ILE A 1 206 ? -14.087 -4.403 3.270 1.00 30.14 351 ILE A C 1
ATOM 1496 O O . ILE A 1 206 ? -13.619 -4.889 4.305 1.00 31.13 351 ILE A O 1
ATOM 1501 N N . ALA A 1 207 ? -14.366 -3.111 3.134 1.00 31.31 352 ALA A N 1
ATOM 1502 C CA . ALA A 1 207 ? -14.119 -2.118 4.169 1.00 34.91 352 ALA A CA 1
ATOM 1503 C C . ALA A 1 207 ? -15.304 -2.021 5.131 1.00 36.36 352 ALA A C 1
ATOM 1504 O O . ALA A 1 207 ? -16.444 -2.345 4.789 1.00 32.63 352 ALA A O 1
ATOM 1506 N N . LYS A 1 208 ? -15.017 -1.555 6.345 1.00 35.07 353 LYS A N 1
ATOM 1507 C CA . LYS A 1 208 ? -16.065 -1.309 7.328 1.00 33.31 353 LYS A CA 1
ATOM 1508 C C . LYS A 1 208 ? -17.121 -0.361 6.769 1.00 34.47 353 LYS A C 1
ATOM 1509 O O . LYS A 1 208 ? -16.801 0.644 6.131 1.00 34.07 353 LYS A O 1
ATOM 1515 N N . GLY A 1 209 ? -18.393 -0.695 6.992 1.00 29.92 354 GLY A N 1
ATOM 1516 C CA . GLY A 1 209 ? -19.485 0.103 6.484 1.00 28.89 354 GLY A CA 1
ATOM 1517 C C . GLY A 1 209 ? -19.937 -0.259 5.085 1.00 30.35 354 GLY A C 1
ATOM 1518 O O . GLY A 1 209 ? -21.009 0.187 4.661 1.00 30.12 354 GLY A O 1
ATOM 1519 N N . GLU A 1 210 ? -19.153 -1.054 4.367 1.00 29.11 355 GLU A N 1
ATOM 1520 C CA . GLU A 1 210 ? -19.499 -1.491 3.024 1.00 27.80 355 GLU A CA 1
ATOM 1521 C C . GLU A 1 210 ? -20.623 -2.523 3.074 1.00 26.57 355 GLU A C 1
ATOM 1522 O O . GLU A 1 210 ? -20.535 -3.512 3.806 1.00 27.49 355 GLU A O 1
ATOM 1528 N N . ARG A 1 211 ? -21.668 -2.291 2.287 1.00 26.31 356 ARG A N 1
ATOM 1529 C CA . ARG A 1 211 ? -22.777 -3.228 2.187 1.00 28.70 356 ARG A CA 1
ATOM 1530 C C . ARG A 1 211 ? -22.366 -4.450 1.367 1.00 29.91 356 ARG A C 1
ATOM 1531 O O . ARG A 1 211 ? -21.639 -4.337 0.378 1.00 28.50 356 ARG A O 1
ATOM 1539 N N . LEU A 1 212 ? -22.822 -5.624 1.794 1.00 26.55 357 LEU A N 1
ATOM 1540 C CA . LEU A 1 212 ? -22.536 -6.866 1.089 1.00 26.61 357 LEU A CA 1
ATOM 1541 C C . LEU A 1 212 ? -23.540 -7.089 -0.039 1.00 26.58 357 LEU A C 1
ATOM 1542 O O . LEU A 1 212 ? -24.740 -6.861 0.132 1.00 27.53 357 LEU A O 1
ATOM 1547 N N . TYR A 1 213 ? -23.034 -7.526 -1.200 1.00 24.40 358 TYR A N 1
ATOM 1548 C CA . TYR A 1 213 ? -23.833 -7.896 -2.363 1.00 25.42 358 TYR A CA 1
ATOM 1549 C C . TYR A 1 213 ? -23.214 -9.094 -3.065 1.00 25.26 358 TYR A C 1
ATOM 1550 O O . TYR A 1 213 ? -22.011 -9.093 -3.336 1.00 27.66 358 TYR A O 1
ATOM 1559 N N . TYR A 1 214 ? -24.039 -10.081 -3.415 1.00 24.51 359 TYR A N 1
ATOM 1560 C CA . TYR A 1 214 ? -23.623 -11.176 -4.278 1.00 22.06 359 TYR A CA 1
ATOM 1561 C C . TYR A 1 214 ? -24.655 -11.351 -5.391 1.00 26.85 359 TYR A C 1
ATOM 1562 O O . TYR A 1 214 ? -25.682 -10.667 -5.432 1.00 27.79 359 TYR A O 1
ATOM 1571 N N . ASP A 1 215 ? -24.350 -12.252 -6.326 1.00 25.85 360 ASP A N 1
ATOM 1572 C CA . ASP A 1 215 ? -25.189 -12.501 -7.495 1.00 23.00 360 ASP A CA 1
ATOM 1573 C C . ASP A 1 215 ? -26.229 -13.554 -7.115 1.00 25.92 360 ASP A C 1
ATOM 1574 O O . ASP A 1 215 ? -25.890 -14.730 -6.939 1.00 26.18 360 ASP A O 1
ATOM 1579 N N . TYR A 1 216 ? -27.488 -13.123 -6.949 1.00 25.75 361 TYR A N 1
ATOM 1580 C CA . TYR A 1 216 ? -28.578 -14.054 -6.646 1.00 25.86 361 TYR A CA 1
ATOM 1581 C C . TYR A 1 216 ? -28.782 -15.084 -7.750 1.00 27.16 361 TYR A C 1
ATOM 1582 O O . TYR A 1 216 ? -29.341 -16.156 -7.494 1.00 25.90 361 TYR A O 1
ATOM 1591 N N . ASN A 1 217 ? -28.355 -14.780 -8.974 1.00 25.11 362 ASN A N 1
ATOM 1592 C CA . ASN A 1 217 ? -28.566 -15.683 -10.097 1.00 24.28 362 ASN A CA 1
ATOM 1593 C C . ASN A 1 217 ? -27.239 -16.274 -10.537 1.00 26.08 362 ASN A C 1
ATOM 1594 O O . ASN A 1 217 ? -26.825 -16.121 -11.691 1.00 25.81 362 ASN A O 1
ATOM 1599 N N . GLY A 1 218 ? -26.566 -16.952 -9.620 1.00 26.87 363 GLY A N 1
ATOM 1600 C CA . GLY A 1 218 ? -25.250 -17.457 -9.919 1.00 28.87 363 GLY A CA 1
ATOM 1601 C C . GLY A 1 218 ? -25.199 -18.783 -10.631 1.00 30.63 363 GLY A C 1
ATOM 1602 O O . GLY A 1 218 ? -24.094 -19.280 -10.869 1.00 30.92 363 GLY A O 1
ATOM 1603 N N . TYR A 1 219 ? -26.346 -19.384 -10.955 1.00 29.23 364 TYR A N 1
ATOM 1604 C CA . TYR A 1 219 ? -26.376 -20.652 -11.683 1.00 29.77 364 TYR A CA 1
ATOM 1605 C C . TYR A 1 219 ? -27.668 -20.753 -12.486 1.00 30.37 364 TYR A C 1
ATOM 1606 O O . TYR A 1 219 ? -27.638 -20.839 -13.715 1.00 34.76 364 TYR A O 1
ATOM 1615 N N . GLU A 1 220 ? -28.805 -20.748 -11.811 1.00 30.00 365 GLU A N 1
ATOM 1616 C CA . GLU A 1 220 ? -30.065 -20.539 -12.495 1.00 28.93 365 GLU A CA 1
ATOM 1617 C C . GLU A 1 220 ? -30.331 -19.041 -12.587 1.00 28.18 365 GLU A C 1
ATOM 1618 O O . GLU A 1 220 ? -29.599 -18.214 -12.029 1.00 26.01 365 GLU A O 1
ATOM 1624 N N . HIS A 1 221 ? -31.426 -18.693 -13.261 1.00 28.28 366 HIS A N 1
ATOM 1625 C CA . HIS A 1 221 ? -31.870 -17.313 -13.361 1.00 26.80 366 HIS A CA 1
ATOM 1626 C C . HIS A 1 221 ? -33.301 -17.219 -12.860 1.00 28.30 366 HIS A C 1
ATOM 1627 O O . HIS A 1 221 ? -34.199 -16.731 -13.560 1.00 27.84 366 HIS A O 1
ATOM 1634 N N . GLU A 1 222 ? -33.512 -17.688 -11.634 1.00 25.77 367 GLU A N 1
ATOM 1635 C CA . GLU A 1 222 ? -34.836 -17.781 -11.048 1.00 26.00 367 GLU A CA 1
ATOM 1636 C C . GLU A 1 222 ? -35.155 -16.643 -10.090 1.00 27.49 367 GLU A C 1
ATOM 1637 O O . GLU A 1 222 ? -36.188 -16.708 -9.420 1.00 27.05 367 GLU A O 1
ATOM 1643 N N . TYR A 1 223 ? -34.305 -15.614 -9.992 1.00 25.90 368 TYR A N 1
ATOM 1644 C CA . TYR A 1 223 ? -34.594 -14.483 -9.106 1.00 25.20 368 TYR A CA 1
ATOM 1645 C C . TYR A 1 223 ? -34.740 -13.190 -9.902 1.00 27.32 368 TYR A C 1
ATOM 1646 O O . TYR A 1 223 ? -33.760 -12.739 -10.521 1.00 26.38 368 TYR A O 1
ATOM 1655 N N . PRO A 1 224 ? -35.916 -12.546 -9.898 1.00 27.96 369 PRO A N 1
ATOM 1656 C CA . PRO A 1 224 ? -36.083 -11.276 -10.637 1.00 26.65 369 PRO A CA 1
ATOM 1657 C C . PRO A 1 224 ? -35.353 -10.136 -9.940 1.00 26.54 369 PRO A C 1
ATOM 1658 O O . PRO A 1 224 ? -35.562 -9.891 -8.749 1.00 25.30 369 PRO A O 1
ATOM 1662 N N . THR A 1 225 ? -34.494 -9.427 -10.689 1.00 26.11 370 THR A N 1
ATOM 1663 C CA . THR A 1 225 ? -33.672 -8.373 -10.094 1.00 27.55 370 THR A CA 1
ATOM 1664 C C . THR A 1 225 ? -33.733 -7.026 -10.809 1.00 29.80 370 THR A C 1
ATOM 1665 O O . THR A 1 225 ? -33.022 -6.098 -10.397 1.00 27.81 370 THR A O 1
ATOM 1669 N N . GLN A 1 226 ? -34.573 -6.883 -11.838 1.00 28.64 371 GLN A N 1
ATOM 1670 C CA . GLN A 1 226 ? -34.636 -5.669 -12.651 1.00 30.25 371 GLN A CA 1
ATOM 1671 C C . GLN A 1 226 ? -34.782 -4.407 -11.854 1.00 30.03 371 GLN A C 1
ATOM 1672 O O . GLN A 1 226 ? -34.327 -3.348 -12.287 1.00 34.34 371 GLN A O 1
ATOM 1678 N N . HIS A 1 227 ? -35.519 -4.481 -10.769 1.00 30.60 372 HIS A N 1
ATOM 1679 C CA . HIS A 1 227 ? -35.853 -3.320 -9.974 1.00 32.31 372 HIS A CA 1
ATOM 1680 C C . HIS A 1 227 ? -34.889 -3.101 -8.817 1.00 32.45 372 HIS A C 1
ATOM 1681 O O . HIS A 1 227 ? -35.097 -2.167 -8.036 1.00 31.34 372 HIS A O 1
ATOM 1688 N N . PHE A 1 228 ? -33.865 -3.946 -8.668 1.00 29.39 373 PHE A N 1
ATOM 1689 C CA . PHE A 1 228 ? -32.917 -3.810 -7.571 1.00 29.53 373 PHE A CA 1
ATOM 1690 C C . PHE A 1 228 ? -32.134 -2.498 -7.679 1.00 31.63 373 PHE A C 1
ATOM 1691 O O . PHE A 1 228 ? -31.888 -1.978 -8.768 1.00 33.10 373 PHE A O 1
ATOM 1699 N N . VAL A 1 229 ? -31.716 -1.983 -6.534 1.00 31.92 374 VAL A N 1
ATOM 1700 C CA . VAL A 1 229 ? -30.942 -0.745 -6.501 1.00 44.20 374 VAL A CA 1
ATOM 1701 C C . VAL A 1 229 ? -29.429 -0.998 -6.493 1.00 43.58 374 VAL A C 1
ATOM 1702 O O . VAL A 1 229 ? -28.970 -2.078 -6.119 1.00 42.44 374 VAL A O 1
ATOM 1706 N N . ARG B 1 15 ? -46.751 -0.166 12.508 1.00 52.47 160 ARG B N 1
ATOM 1707 C CA . ARG B 1 15 ? -47.837 0.767 12.774 1.00 46.50 160 ARG B CA 1
ATOM 1708 C C . ARG B 1 15 ? -48.924 -0.012 13.496 1.00 39.13 160 ARG B C 1
ATOM 1709 O O . ARG B 1 15 ? -49.138 -1.192 13.204 1.00 35.93 160 ARG B O 1
ATOM 1717 N N . LEU B 1 16 ? -49.550 0.631 14.482 1.00 35.04 161 LEU B N 1
ATOM 1718 C CA . LEU B 1 16 ? -50.527 -0.061 15.309 1.00 34.27 161 LEU B CA 1
ATOM 1719 C C . LEU B 1 16 ? -51.640 -0.624 14.453 1.00 33.26 161 LEU B C 1
ATOM 1720 O O . LEU B 1 16 ? -52.167 0.052 13.567 1.00 35.00 161 LEU B O 1
ATOM 1725 N N . LEU B 1 17 ? -51.999 -1.841 14.733 1.00 31.84 162 LEU B N 1
ATOM 1726 C CA . LEU B 1 17 ? -53.150 -2.456 14.113 1.00 30.88 162 LEU B CA 1
ATOM 1727 C C . LEU B 1 17 ? -54.280 -2.601 15.125 1.00 33.66 162 LEU B C 1
ATOM 1728 O O . LEU B 1 17 ? -54.030 -2.914 16.300 1.00 29.11 162 LEU B O 1
ATOM 1733 N N . PRO B 1 18 ? -55.524 -2.385 14.701 1.00 30.82 163 PRO B N 1
ATOM 1734 C CA . PRO B 1 18 ? -56.653 -2.604 15.608 1.00 30.44 163 PRO B CA 1
ATOM 1735 C C . PRO B 1 18 ? -56.897 -4.088 15.789 1.00 29.91 163 PRO B C 1
ATOM 1736 O O . PRO B 1 18 ? -56.648 -4.888 14.890 1.00 32.22 163 PRO B O 1
ATOM 1740 N N . PHE B 1 19 ? -57.324 -4.460 16.994 1.00 27.10 164 PHE B N 1
ATOM 1741 C CA . PHE B 1 19 ? -57.573 -5.861 17.281 1.00 25.95 164 PHE B CA 1
ATOM 1742 C C . PHE B 1 19 ? -58.845 -6.319 16.580 1.00 28.01 164 PHE B C 1
ATOM 1743 O O . PHE B 1 19 ? -59.689 -5.513 16.185 1.00 29.04 164 PHE B O 1
ATOM 1751 N N . VAL B 1 20 ? -58.989 -7.631 16.449 1.00 28.31 165 VAL B N 1
ATOM 1752 C CA . VAL B 1 20 ? -60.171 -8.242 15.839 1.00 27.91 165 VAL B CA 1
ATOM 1753 C C . VAL B 1 20 ? -60.925 -8.941 16.960 1.00 27.30 165 VAL B C 1
ATOM 1754 O O . VAL B 1 20 ? -60.431 -9.927 17.522 1.00 28.11 165 VAL B O 1
ATOM 1758 N N . SER B 1 21 ? -62.096 -8.438 17.338 1.00 24.25 166 SER B N 1
ATOM 1759 C CA A SER B 1 21 ? -62.784 -9.101 18.431 0.69 29.06 166 SER B CA 1
ATOM 1760 C CA B SER B 1 21 ? -62.798 -9.094 18.431 0.31 29.07 166 SER B CA 1
ATOM 1761 C C . SER B 1 21 ? -63.441 -10.385 17.933 1.00 30.05 166 SER B C 1
ATOM 1762 O O . SER B 1 21 ? -63.590 -10.611 16.733 1.00 30.56 166 SER B O 1
ATOM 1767 N N . SER B 1 22 ? -63.813 -11.238 18.875 1.00 30.16 167 SER B N 1
ATOM 1768 C CA . SER B 1 22 ? -64.412 -12.512 18.514 1.00 30.37 167 SER B CA 1
ATOM 1769 C C . SER B 1 22 ? -65.755 -12.298 17.818 1.00 30.82 167 SER B C 1
ATOM 1770 O O . SER B 1 22 ? -66.577 -11.476 18.233 1.00 28.25 167 SER B O 1
ATOM 1773 N N . GLU B 1 23 ? -65.978 -13.055 16.745 1.00 30.14 168 GLU B N 1
ATOM 1774 C CA . GLU B 1 23 ? -67.186 -12.852 15.958 1.00 29.98 168 GLU B CA 1
ATOM 1775 C C . GLU B 1 23 ? -68.439 -13.361 16.671 1.00 27.18 168 GLU B C 1
ATOM 1776 O O . GLU B 1 23 ? -69.514 -12.790 16.501 1.00 29.95 168 GLU B O 1
ATOM 1782 N N . ASP B 1 24 ? -68.331 -14.408 17.470 1.00 27.74 169 ASP B N 1
ATOM 1783 C CA . ASP B 1 24 ? -69.495 -14.917 18.190 1.00 28.52 169 ASP B CA 1
ATOM 1784 C C . ASP B 1 24 ? -69.803 -14.010 19.378 1.00 32.25 169 ASP B C 1
ATOM 1785 O O . ASP B 1 24 ? -68.950 -13.861 20.260 1.00 33.56 169 ASP B O 1
ATOM 1790 N N . PRO B 1 25 ? -70.993 -13.387 19.444 1.00 34.18 170 PRO B N 1
ATOM 1791 C CA . PRO B 1 25 ? -71.293 -12.519 20.597 1.00 30.63 170 PRO B CA 1
ATOM 1792 C C . PRO B 1 25 ? -71.221 -13.253 21.913 1.00 32.73 170 PRO B C 1
ATOM 1793 O O . PRO B 1 25 ? -70.790 -12.675 22.922 1.00 33.92 170 PRO B O 1
ATOM 1797 N N . ALA B 1 26 ? -71.639 -14.520 21.934 1.00 32.54 171 ALA B N 1
ATOM 1798 C CA . ALA B 1 26 ? -71.557 -15.284 23.167 1.00 32.78 171 ALA B CA 1
ATOM 1799 C C . ALA B 1 26 ? -70.105 -15.485 23.593 1.00 35.66 171 ALA B C 1
ATOM 1800 O O . ALA B 1 26 ? -69.824 -15.624 24.790 1.00 31.94 171 ALA B O 1
ATOM 1802 N N . GLN B 1 27 ? -69.171 -15.500 22.637 1.00 29.72 172 GLN B N 1
ATOM 1803 C CA . GLN B 1 27 ? -67.769 -15.631 23.011 1.00 32.74 172 GLN B CA 1
ATOM 1804 C C . GLN B 1 27 ? -67.258 -14.337 23.643 1.00 31.11 172 GLN B C 1
ATOM 1805 O O . GLN B 1 27 ? -66.543 -14.374 24.646 1.00 29.10 172 GLN B O 1
ATOM 1811 N N . ARG B 1 28 ? -67.635 -13.189 23.079 1.00 28.52 173 ARG B N 1
ATOM 1812 C CA . ARG B 1 28 ? -67.283 -11.912 23.693 1.00 33.55 173 ARG B CA 1
ATOM 1813 C C . ARG B 1 28 ? -67.855 -11.815 25.105 1.00 35.86 173 ARG B C 1
ATOM 1814 O O . ARG B 1 28 ? -67.171 -11.367 26.037 1.00 31.19 173 ARG B O 1
ATOM 1822 N N . LEU B 1 29 ? -69.090 -12.289 25.285 1.00 33.11 174 LEU B N 1
ATOM 1823 C CA . LEU B 1 29 ? -69.746 -12.264 26.589 1.00 34.73 174 LEU B CA 1
ATOM 1824 C C . LEU B 1 29 ? -69.002 -13.127 27.593 1.00 35.60 174 LEU B C 1
ATOM 1825 O O . LEU B 1 29 ? -68.767 -12.714 28.737 1.00 34.57 174 LEU B O 1
ATOM 1830 N N . LYS B 1 30 ? -68.634 -14.342 27.185 1.00 31.70 175 LYS B N 1
ATOM 1831 C CA . LYS B 1 30 ? -67.824 -15.189 28.046 1.00 33.12 175 LYS B CA 1
ATOM 1832 C C . LYS B 1 30 ? -66.519 -14.495 28.436 1.00 33.88 175 LYS B C 1
ATOM 1833 O O . LYS B 1 30 ? -66.076 -14.596 29.584 1.00 32.27 175 LYS B O 1
ATOM 1839 N N . GLN B 1 31 ? -65.895 -13.785 27.488 1.00 32.62 176 GLN B N 1
ATOM 1840 C CA . GLN B 1 31 ? -64.612 -13.133 27.746 1.00 32.97 176 GLN B CA 1
ATOM 1841 C C . GLN B 1 31 ? -64.755 -12.051 28.814 1.00 31.17 176 GLN B C 1
ATOM 1842 O O . GLN B 1 31 ? -64.061 -12.073 29.841 1.00 31.62 176 GLN B O 1
ATOM 1848 N N . MET B 1 32 ? -65.680 -11.115 28.587 1.00 32.88 177 MET B N 1
ATOM 1849 C CA . MET B 1 32 ? -66.012 -10.077 29.554 1.00 35.09 177 MET B CA 1
ATOM 1850 C C . MET B 1 32 ? -66.374 -10.659 30.909 1.00 36.95 177 MET B C 1
ATOM 1851 O O . MET B 1 32 ? -66.046 -10.071 31.946 1.00 37.17 177 MET B O 1
ATOM 1856 N N . GLY B 1 33 ? -67.030 -11.824 30.918 1.00 33.31 178 GLY B N 1
ATOM 1857 C CA . GLY B 1 33 ? -67.419 -12.444 32.175 1.00 32.26 178 GLY B CA 1
ATOM 1858 C C . GLY B 1 33 ? -66.242 -12.919 33.010 1.00 36.70 178 GLY B C 1
ATOM 1859 O O . GLY B 1 33 ? -66.267 -12.811 34.240 1.00 35.44 178 GLY B O 1
ATOM 1860 N N . THR B 1 34 ? -65.210 -13.484 32.366 1.00 32.27 179 THR B N 1
ATOM 1861 C CA . THR B 1 34 ? -64.016 -13.871 33.114 1.00 31.30 179 THR B CA 1
ATOM 1862 C C . THR B 1 34 ? -63.307 -12.645 33.686 1.00 31.95 179 THR B C 1
ATOM 1863 O O . THR B 1 34 ? -62.727 -12.719 34.775 1.00 32.86 179 THR B O 1
ATOM 1867 N N . LEU B 1 35 ? -63.365 -11.516 32.977 1.00 29.53 180 LEU B N 1
ATOM 1868 C CA . LEU B 1 35 ? -62.785 -10.281 33.492 1.00 35.74 180 LEU B CA 1
ATOM 1869 C C . LEU B 1 35 ? -63.560 -9.774 34.708 1.00 35.17 180 LEU B C 1
ATOM 1870 O O . LEU B 1 35 ? -62.963 -9.446 35.737 1.00 34.45 180 LEU B O 1
ATOM 1875 N N . ALA B 1 36 ? -64.894 -9.720 34.611 1.00 34.28 181 ALA B N 1
ATOM 1876 C CA . ALA B 1 36 ? -65.704 -9.232 35.730 1.00 36.27 181 ALA B CA 1
ATOM 1877 C C . ALA B 1 36 ? -65.519 -10.086 36.988 1.00 39.18 181 ALA B C 1
ATOM 1878 O O . ALA B 1 36 ? -65.430 -9.550 38.105 1.00 35.44 181 ALA B O 1
ATOM 1880 N N . SER B 1 37 ? -65.416 -11.410 36.828 1.00 37.16 182 SER B N 1
ATOM 1881 C CA . SER B 1 37 ? -65.223 -12.278 37.988 1.00 35.11 182 SER B CA 1
ATOM 1882 C C . SER B 1 37 ? -63.860 -12.067 38.626 1.00 37.69 182 SER B C 1
ATOM 1883 O O . SER B 1 37 ? -63.724 -12.146 39.853 1.00 34.56 182 SER B O 1
ATOM 1886 N N . ALA B 1 38 ? -62.828 -11.843 37.811 1.00 36.74 183 ALA B N 1
ATOM 1887 C CA . ALA B 1 38 ? -61.506 -11.559 38.350 1.00 35.99 183 ALA B CA 1
ATOM 1888 C C . ALA B 1 38 ? -61.492 -10.222 39.086 1.00 32.69 183 ALA B C 1
ATOM 1889 O O . ALA B 1 38 ? -60.935 -10.116 40.181 1.00 37.28 183 ALA B O 1
ATOM 1891 N N . LEU B 1 39 ? -62.105 -9.199 38.502 1.00 32.33 184 LEU B N 1
ATOM 1892 C CA . LEU B 1 39 ? -62.209 -7.902 39.161 1.00 33.85 184 LEU B CA 1
ATOM 1893 C C . LEU B 1 39 ? -62.893 -8.023 40.525 1.00 37.57 184 LEU B C 1
ATOM 1894 O O . LEU B 1 39 ? -62.386 -7.523 41.535 1.00 33.59 184 LEU B O 1
ATOM 1899 N N . THR B 1 40 ? -64.044 -8.701 40.570 1.00 36.21 185 THR B N 1
ATOM 1900 C CA . THR B 1 40 ? -64.786 -8.884 41.817 1.00 32.68 185 THR B CA 1
ATOM 1901 C C . THR B 1 40 ? -63.941 -9.576 42.886 1.00 36.40 185 THR B C 1
ATOM 1902 O O . THR B 1 40 ? -63.996 -9.214 44.069 1.00 35.86 185 THR B O 1
ATOM 1906 N N . GLU B 1 41 ? -63.166 -10.585 42.490 1.00 34.41 186 GLU B N 1
ATOM 1907 C CA . GLU B 1 41 ? -62.282 -11.265 43.420 1.00 33.37 186 GLU B CA 1
ATOM 1908 C C . GLU B 1 41 ? -61.215 -10.334 43.985 1.00 38.32 186 GLU B C 1
ATOM 1909 O O . GLU B 1 41 ? -60.688 -10.598 45.072 1.00 37.43 186 GLU B O 1
ATOM 1911 N N . LEU B 1 42 ? -60.872 -9.266 43.272 1.00 33.34 187 LEU B N 1
ATOM 1912 C CA . LEU B 1 42 ? -59.907 -8.295 43.762 1.00 38.09 187 LEU B CA 1
ATOM 1913 C C . LEU B 1 42 ? -60.589 -7.053 44.313 1.00 34.84 187 LEU B C 1
ATOM 1914 O O . LEU B 1 42 ? -59.907 -6.074 44.639 1.00 34.04 187 LEU B O 1
ATOM 1919 N N . GLN B 1 43 ? -61.921 -7.083 44.425 1.00 33.22 188 GLN B N 1
ATOM 1920 C CA . GLN B 1 43 ? -62.719 -5.960 44.922 1.00 32.09 188 GLN B CA 1
ATOM 1921 C C . GLN B 1 43 ? -62.494 -4.728 44.059 1.00 32.09 188 GLN B C 1
ATOM 1922 O O . GLN B 1 43 ? -62.426 -3.598 44.551 1.00 31.32 188 GLN B O 1
ATOM 1928 N N . MET B 1 44 ? -62.380 -4.955 42.751 1.00 32.79 189 MET B N 1
ATOM 1929 C CA . MET B 1 44 ? -62.124 -3.914 41.768 1.00 29.15 189 MET B CA 1
ATOM 1930 C C . MET B 1 44 ? -63.356 -3.617 40.938 1.00 33.72 189 MET B C 1
ATOM 1931 O O . MET B 1 44 ? -64.167 -4.504 40.647 1.00 32.98 189 MET B O 1
ATOM 1936 N N . GLU B 1 45 ? -63.441 -2.364 40.512 1.00 32.09 190 GLU B N 1
ATOM 1937 C CA . GLU B 1 45 ? -64.404 -1.890 39.537 1.00 35.34 190 GLU B CA 1
ATOM 1938 C C . GLU B 1 45 ? -63.751 -1.873 38.159 1.00 36.41 190 GLU B C 1
ATOM 1939 O O . GLU B 1 45 ? -62.541 -1.658 38.040 1.00 33.22 190 GLU B O 1
ATOM 1945 N N . PHE B 1 46 ? -64.547 -2.095 37.113 1.00 34.08 191 PHE B N 1
ATOM 1946 C CA . PHE B 1 46 ? -64.031 -1.990 35.755 1.00 30.19 191 PHE B CA 1
ATOM 1947 C C . PHE B 1 46 ? -63.841 -0.532 35.376 1.00 33.88 191 PHE B C 1
ATOM 1948 O O . PHE B 1 46 ? -64.738 0.296 35.570 1.00 34.74 191 PHE B O 1
ATOM 1956 N N . SER B 1 47 ? -62.680 -0.226 34.805 1.00 31.49 192 SER B N 1
ATOM 1957 C CA . SER B 1 47 ? -62.380 1.117 34.327 1.00 30.89 192 SER B CA 1
ATOM 1958 C C . SER B 1 47 ? -61.393 1.004 33.171 1.00 32.15 192 SER B C 1
ATOM 1959 O O . SER B 1 47 ? -60.290 0.482 33.350 1.00 33.87 192 SER B O 1
ATOM 1962 N N . ASP B 1 48 ? -61.787 1.490 31.996 1.00 35.51 193 ASP B N 1
ATOM 1963 C CA . ASP B 1 48 ? -60.987 1.402 30.782 1.00 34.98 193 ASP B CA 1
ATOM 1964 C C . ASP B 1 48 ? -60.338 2.731 30.426 1.00 35.17 193 ASP B C 1
ATOM 1965 O O . ASP B 1 48 ? -59.968 2.941 29.266 1.00 38.68 193 ASP B O 1
ATOM 1970 N N . ASP B 1 49 ? -60.205 3.639 31.399 1.00 35.91 194 ASP B N 1
ATOM 1971 C CA . ASP B 1 49 ? -59.511 4.907 31.215 1.00 33.35 194 ASP B CA 1
ATOM 1972 C C . ASP B 1 49 ? -58.692 5.215 32.460 1.00 30.88 194 ASP B C 1
ATOM 1973 O O . ASP B 1 49 ? -59.003 4.752 33.561 1.00 31.53 194 ASP B O 1
ATOM 1978 N N . LEU B 1 50 ? -57.624 5.980 32.271 1.00 29.89 195 LEU B N 1
ATOM 1979 C CA . LEU B 1 50 ? -56.935 6.594 33.400 1.00 32.39 195 LEU B CA 1
ATOM 1980 C C . LEU B 1 50 ? -57.910 7.497 34.148 1.00 33.38 195 LEU B C 1
ATOM 1981 O O . LEU B 1 50 ? -58.622 8.290 33.526 1.00 36.30 195 LEU B O 1
ATOM 1986 N N . THR B 1 51 ? -57.989 7.344 35.468 1.00 31.40 196 THR B N 1
ATOM 1987 C CA . THR B 1 51 ? -58.857 8.185 36.284 1.00 35.63 196 THR B CA 1
ATOM 1988 C C . THR B 1 51 ? -58.021 9.070 37.201 1.00 34.84 196 THR B C 1
ATOM 1989 O O . THR B 1 51 ? -57.043 8.618 37.808 1.00 32.88 196 THR B O 1
ATOM 1993 N N . TYR B 1 52 ? -58.404 10.341 37.271 1.00 33.56 197 TYR B N 1
ATOM 1994 C CA . TYR B 1 52 ? -57.677 11.360 38.011 1.00 36.40 197 TYR B CA 1
ATOM 1995 C C . TYR B 1 52 ? -58.551 11.952 39.109 1.00 41.78 197 TYR B C 1
ATOM 1996 O O . TYR B 1 52 ? -59.772 12.073 38.966 1.00 42.37 197 TYR B O 1
ATOM 2005 N N . SER B 1 53 ? -57.897 12.364 40.186 1.00 44.68 198 SER B N 1
ATOM 2006 C CA . SER B 1 53 ? -58.539 12.952 41.352 1.00 49.87 198 SER B CA 1
ATOM 2007 C C . SER B 1 53 ? -57.644 14.059 41.891 1.00 50.35 198 SER B C 1
ATOM 2008 O O . SER B 1 53 ? -56.430 13.869 42.032 1.00 44.79 198 SER B O 1
ATOM 2011 N N . SER B 1 54 ? -58.238 15.219 42.182 1.00 52.99 199 SER B N 1
ATOM 2012 C CA . SER B 1 54 ? -57.487 16.282 42.840 1.00 51.82 199 SER B CA 1
ATOM 2013 C C . SER B 1 54 ? -56.917 15.814 44.173 1.00 50.44 199 SER B C 1
ATOM 2014 O O . SER B 1 54 ? -55.943 16.398 44.663 1.00 55.67 199 SER B O 1
ATOM 2016 N N . GLY B 1 55 ? -57.479 14.745 44.743 1.00 48.61 200 GLY B N 1
ATOM 2017 C CA . GLY B 1 55 ? -56.953 14.185 45.971 1.00 48.35 200 GLY B CA 1
ATOM 2018 C C . GLY B 1 55 ? -55.718 13.320 45.815 1.00 51.93 200 GLY B C 1
ATOM 2019 O O . GLY B 1 55 ? -54.954 13.164 46.772 1.00 50.33 200 GLY B O 1
ATOM 2020 N N . MET B 1 56 ? -55.510 12.719 44.630 1.00 51.01 201 MET B N 1
ATOM 2021 C CA . MET B 1 56 ? -54.257 12.031 44.332 1.00 47.87 201 MET B CA 1
ATOM 2022 C C . MET B 1 56 ? -53.472 12.912 43.371 1.00 45.99 201 MET B C 1
ATOM 2023 O O . MET B 1 56 ? -52.829 13.882 43.814 1.00 44.63 201 MET B O 1
ATOM 2028 N N . ALA B 1 57 ? -53.479 12.631 42.068 1.00 41.09 202 ALA B N 1
ATOM 2029 C CA . ALA B 1 57 ? -52.809 13.476 41.098 1.00 40.90 202 ALA B CA 1
ATOM 2030 C C . ALA B 1 57 ? -53.824 14.019 40.102 1.00 41.80 202 ALA B C 1
ATOM 2031 O O . ALA B 1 57 ? -54.614 13.245 39.543 1.00 39.72 202 ALA B O 1
ATOM 2033 N N . PRO B 1 58 ? -53.850 15.325 39.866 1.00 41.88 203 PRO B N 1
ATOM 2034 C CA . PRO B 1 58 ? -54.782 15.882 38.887 1.00 42.08 203 PRO B CA 1
ATOM 2035 C C . PRO B 1 58 ? -54.302 15.602 37.472 1.00 38.58 203 PRO B C 1
ATOM 2036 O O . PRO B 1 58 ? -53.113 15.416 37.219 1.00 40.07 203 PRO B O 1
ATOM 2040 N N . ARG B 1 59 ? -55.259 15.609 36.542 1.00 37.08 204 ARG B N 1
ATOM 2041 C CA . ARG B 1 59 ? -54.938 15.345 35.144 1.00 36.85 204 ARG B CA 1
ATOM 2042 C C . ARG B 1 59 ? -53.873 16.294 34.613 1.00 38.95 204 ARG B C 1
ATOM 2043 O O . ARG B 1 59 ? -53.081 15.915 33.742 1.00 36.79 204 ARG B O 1
ATOM 2051 N N . SER B 1 60 ? -53.821 17.518 35.141 1.00 39.37 205 SER B N 1
ATOM 2052 C CA . SER B 1 60 ? -52.843 18.497 34.693 1.00 34.46 205 SER B CA 1
ATOM 2053 C C . SER B 1 60 ? -51.421 18.130 35.089 1.00 32.80 205 SER B C 1
ATOM 2054 O O . SER B 1 60 ? -50.472 18.708 34.547 1.00 34.83 205 SER B O 1
ATOM 2057 N N . ALA B 1 61 ? -51.240 17.190 36.018 1.00 34.57 206 ALA B N 1
ATOM 2058 C CA . ALA B 1 61 ? -49.890 16.741 36.339 1.00 31.46 206 ALA B CA 1
ATOM 2059 C C . ALA B 1 61 ? -49.318 15.795 35.291 1.00 30.73 206 ALA B C 1
ATOM 2060 O O . ALA B 1 61 ? -48.097 15.635 35.225 1.00 32.23 206 ALA B O 1
ATOM 2062 N N . ASN B 1 62 ? -50.167 15.156 34.483 1.00 30.25 207 ASN B N 1
ATOM 2063 C CA . ASN B 1 62 ? -49.710 14.202 33.471 1.00 29.64 207 ASN B CA 1
ATOM 2064 C C . ASN B 1 62 ? -49.356 14.976 32.210 1.00 30.66 207 ASN B C 1
ATOM 2065 O O . ASN B 1 62 ? -50.166 15.125 31.290 1.00 29.20 207 ASN B O 1
ATOM 2070 N N . GLN B 1 63 ? -48.123 15.455 32.160 1.00 30.27 208 GLN B N 1
ATOM 2071 C CA . GLN B 1 63 ? -47.592 16.141 30.993 1.00 31.45 208 GLN B CA 1
ATOM 2072 C C . GLN B 1 63 ? -46.347 15.396 30.554 1.00 28.39 208 GLN B C 1
ATOM 2073 O O . GLN B 1 63 ? -45.372 15.315 31.310 1.00 34.31 208 GLN B O 1
ATOM 2079 N N . ALA B 1 64 ? -46.393 14.825 29.349 1.00 29.90 209 ALA B N 1
ATOM 2080 C CA . ALA B 1 64 ? -45.273 14.044 28.834 1.00 31.64 209 ALA B CA 1
ATOM 2081 C C . ALA B 1 64 ? -44.022 14.885 28.690 1.00 32.35 209 ALA B C 1
ATOM 2082 O O . ALA B 1 64 ? -42.914 14.343 28.589 1.00 31.30 209 ALA B O 1
ATOM 2084 N N . ARG B 1 65 ? -44.202 16.201 28.644 1.00 36.90 210 ARG B N 1
ATOM 2085 C CA . ARG B 1 65 ? -43.106 17.157 28.679 1.00 35.60 210 ARG B CA 1
ATOM 2086 C C . ARG B 1 65 ? -42.122 16.863 29.809 1.00 33.23 210 ARG B C 1
ATOM 2087 O O . ARG B 1 65 ? -40.906 17.014 29.646 1.00 35.62 210 ARG B O 1
ATOM 2095 N N . PHE B 1 66 ? -42.633 16.451 30.964 1.00 34.47 211 PHE B N 1
ATOM 2096 C CA . PHE B 1 66 ? -41.833 16.218 32.158 1.00 31.55 211 PHE B CA 1
ATOM 2097 C C . PHE B 1 66 ? -41.024 14.923 32.139 1.00 35.71 211 PHE B C 1
ATOM 2098 O O . PHE B 1 66 ? -40.245 14.696 33.073 1.00 35.92 211 PHE B O 1
ATOM 2106 N N . GLU B 1 67 ? -41.160 14.073 31.123 1.00 36.35 212 GLU B N 1
ATOM 2107 C CA . GLU B 1 67 ? -40.417 12.812 31.110 1.00 32.94 212 GLU B CA 1
ATOM 2108 C C . GLU B 1 67 ? -38.931 13.082 30.930 1.00 39.56 212 GLU B C 1
ATOM 2109 O O . GLU B 1 67 ? -38.524 13.709 29.951 1.00 39.54 212 GLU B O 1
ATOM 2115 N N . GLU B 1 68 ? -38.120 12.579 31.858 1.00 36.76 213 GLU B N 1
ATOM 2116 C CA . GLU B 1 68 ? -36.677 12.750 31.777 1.00 41.09 213 GLU B CA 1
ATOM 2117 C C . GLU B 1 68 ? -36.142 12.163 30.477 1.00 42.40 213 GLU B C 1
ATOM 2118 O O . GLU B 1 68 ? -36.302 10.970 30.210 1.00 42.58 213 GLU B O 1
ATOM 2124 N N . GLY B 1 69 ? -35.520 13.005 29.655 1.00 45.90 214 GLY B N 1
ATOM 2125 C CA . GLY B 1 69 ? -35.037 12.556 28.365 1.00 46.02 214 GLY B CA 1
ATOM 2126 C C . GLY B 1 69 ? -36.086 12.438 27.274 1.00 45.69 214 GLY B C 1
ATOM 2127 O O . GLY B 1 69 ? -35.755 11.986 26.171 1.00 43.90 214 GLY B O 1
ATOM 2128 N N . GLY B 1 70 ? -37.333 12.812 27.538 1.00 42.27 215 GLY B N 1
ATOM 2129 C CA . GLY B 1 70 ? -38.340 12.874 26.496 1.00 42.12 215 GLY B CA 1
ATOM 2130 C C . GLY B 1 70 ? -39.137 11.586 26.331 1.00 37.32 215 GLY B C 1
ATOM 2131 O O . GLY B 1 70 ? -38.743 10.505 26.771 1.00 39.03 215 GLY B O 1
ATOM 2132 N N . MET B 1 71 ? -40.286 11.721 25.665 1.00 38.60 216 MET B N 1
ATOM 2133 C CA . MET B 1 71 ? -41.199 10.615 25.403 1.00 34.94 216 MET B CA 1
ATOM 2134 C C . MET B 1 71 ? -41.643 10.639 23.948 1.00 35.48 216 MET B C 1
ATOM 2135 O O . MET B 1 71 ? -42.098 11.678 23.458 1.00 37.62 216 MET B O 1
ATOM 2140 N N . GLN B 1 72 ? -41.539 9.484 23.280 1.00 34.78 217 GLN B N 1
ATOM 2141 C CA . GLN B 1 72 ? -42.025 9.320 21.913 1.00 31.84 217 GLN B CA 1
ATOM 2142 C C . GLN B 1 72 ? -43.482 9.761 21.788 1.00 33.58 217 GLN B C 1
ATOM 2143 O O . GLN B 1 72 ? -44.302 9.547 22.687 1.00 34.35 217 GLN B O 1
ATOM 2149 N N . VAL B 1 73 ? -43.800 10.386 20.661 1.00 31.67 218 VAL B N 1
ATOM 2150 C CA . VAL B 1 73 ? -45.132 10.928 20.389 1.00 35.03 218 VAL B CA 1
ATOM 2151 C C . VAL B 1 73 ? -45.903 9.945 19.515 1.00 31.25 218 VAL B C 1
ATOM 2152 O O . VAL B 1 73 ? -45.390 9.475 18.493 1.00 33.66 218 VAL B O 1
ATOM 2156 N N . LEU B 1 74 ? -47.117 9.599 19.936 1.00 29.35 219 LEU B N 1
ATOM 2157 C CA . LEU B 1 74 ? -47.972 8.734 19.130 1.00 29.72 219 LEU B CA 1
ATOM 2158 C C . LEU B 1 74 ? -48.459 9.498 17.902 1.00 33.84 219 LEU B C 1
ATOM 2159 O O . LEU B 1 74 ? -48.980 10.609 18.031 1.00 30.35 219 LEU B O 1
ATOM 2164 N N . THR B 1 75 ? -48.290 8.904 16.716 1.00 35.11 220 THR B N 1
ATOM 2165 C CA . THR B 1 75 ? -48.620 9.591 15.472 1.00 39.97 220 THR B CA 1
ATOM 2166 C C . THR B 1 75 ? -50.131 9.678 15.265 1.00 38.21 220 THR B C 1
ATOM 2167 O O . THR B 1 75 ? -50.922 8.948 15.871 1.00 36.45 220 THR B O 1
ATOM 2171 N N . LYS B 1 76 ? -50.519 10.583 14.363 1.00 41.51 221 LYS B N 1
ATOM 2172 C CA . LYS B 1 76 ? -51.929 10.823 14.071 1.00 39.21 221 LYS B CA 1
ATOM 2173 C C . LYS B 1 76 ? -52.640 9.535 13.671 1.00 36.86 221 LYS B C 1
ATOM 2174 O O . LYS B 1 76 ? -53.718 9.223 14.185 1.00 35.90 221 LYS B O 1
ATOM 2180 N N . GLU B 1 77 ? -52.031 8.760 12.772 1.00 37.90 222 GLU B N 1
ATOM 2181 C CA . GLU B 1 77 ? -52.627 7.500 12.336 1.00 38.02 222 GLU B CA 1
ATOM 2182 C C . GLU B 1 77 ? -52.758 6.514 13.500 1.00 39.83 222 GLU B C 1
ATOM 2183 O O . GLU B 1 77 ? -53.773 5.811 13.617 1.00 37.71 222 GLU B O 1
ATOM 2189 N N . ASP B 1 78 ? -51.749 6.456 14.380 1.00 37.22 223 ASP B N 1
ATOM 2190 C CA . ASP B 1 78 ? -51.829 5.527 15.502 1.00 35.45 223 ASP B CA 1
ATOM 2191 C C . ASP B 1 78 ? -52.854 5.982 16.536 1.00 33.71 223 ASP B C 1
ATOM 2192 O O . ASP B 1 78 ? -53.509 5.143 17.165 1.00 34.23 223 ASP B O 1
ATOM 2197 N N . ILE B 1 79 ? -53.022 7.294 16.717 1.00 33.36 224 ILE B N 1
ATOM 2198 C CA . ILE B 1 79 ? -54.066 7.784 17.615 1.00 34.11 224 ILE B CA 1
ATOM 2199 C C . ILE B 1 79 ? -55.438 7.368 17.101 1.00 37.04 224 ILE B C 1
ATOM 2200 O O . ILE B 1 79 ? -56.317 6.967 17.878 1.00 35.88 224 ILE B O 1
ATOM 2205 N N . GLU B 1 80 ? -55.636 7.446 15.779 1.00 35.79 225 GLU B N 1
ATOM 2206 C CA . GLU B 1 80 ? -56.882 6.996 15.169 1.00 33.00 225 GLU B CA 1
ATOM 2207 C C . GLU B 1 80 ? -57.145 5.520 15.449 1.00 36.26 225 GLU B C 1
ATOM 2208 O O . GLU B 1 80 ? -58.275 5.132 15.776 1.00 32.97 225 GLU B O 1
ATOM 2214 N N . THR B 1 81 ? -56.114 4.681 15.329 1.00 34.79 226 THR B N 1
ATOM 2215 C CA . THR B 1 81 ? -56.259 3.275 15.693 1.00 34.06 226 THR B CA 1
ATOM 2216 C C . THR B 1 81 ? -56.633 3.132 17.167 1.00 31.87 226 THR B C 1
ATOM 2217 O O . THR B 1 81 ? -57.555 2.385 17.514 1.00 31.27 226 THR B O 1
ATOM 2221 N N . LEU B 1 82 ? -55.923 3.858 18.041 1.00 34.93 227 LEU B N 1
ATOM 2222 C CA . LEU B 1 82 ? -56.225 3.861 19.472 1.00 32.56 227 LEU B CA 1
ATOM 2223 C C . LEU B 1 82 ? -57.685 4.204 19.733 1.00 33.89 227 LEU B C 1
ATOM 2224 O O . LEU B 1 82 ? -58.378 3.514 20.499 1.00 34.72 227 LEU B O 1
ATOM 2229 N N . GLU B 1 83 ? -58.194 5.251 19.077 1.00 34.71 228 GLU B N 1
ATOM 2230 C CA . GLU B 1 83 ? -59.579 5.654 19.302 1.00 37.25 228 GLU B CA 1
ATOM 2231 C C . GLU B 1 83 ? -60.568 4.642 18.716 1.00 36.35 228 GLU B C 1
ATOM 2232 O O . GLU B 1 83 ? -61.601 4.359 19.321 1.00 36.37 228 GLU B O 1
ATOM 2238 N N . GLN B 1 84 ? -60.261 4.097 17.537 1.00 32.07 229 GLN B N 1
ATOM 2239 C CA . GLN B 1 84 ? -61.008 2.936 17.037 1.00 32.17 229 GLN B CA 1
ATOM 2240 C C . GLN B 1 84 ? -61.133 1.846 18.091 1.00 31.68 229 GLN B C 1
ATOM 2241 O O . GLN B 1 84 ? -62.241 1.380 18.402 1.00 33.34 229 GLN B O 1
ATOM 2247 N N . CYS B 1 85 ? -60.006 1.409 18.653 1.00 32.29 230 CYS B N 1
ATOM 2248 C CA . CYS B 1 85 ? -60.038 0.345 19.647 1.00 29.24 230 CYS B CA 1
ATOM 2249 C C . CYS B 1 85 ? -60.823 0.755 20.885 1.00 32.51 230 CYS B C 1
ATOM 2250 O O . CYS B 1 85 ? -61.549 -0.066 21.464 1.00 28.86 230 CYS B O 1
ATOM 2253 N N . ARG B 1 86 ? -60.672 2.012 21.327 1.00 31.96 231 ARG B N 1
ATOM 2254 C CA . ARG B 1 86 ? -61.450 2.463 22.477 1.00 35.74 231 ARG B CA 1
ATOM 2255 C C . ARG B 1 86 ? -62.945 2.426 22.186 1.00 31.81 231 ARG B C 1
ATOM 2256 O O . ARG B 1 86 ? -63.736 1.990 23.032 1.00 32.15 231 ARG B O 1
ATOM 2264 N N . ALA B 1 87 ? -63.347 2.891 21.002 1.00 29.46 232 ALA B N 1
ATOM 2265 C CA . ALA B 1 87 ? -64.763 2.862 20.648 1.00 31.63 232 ALA B CA 1
ATOM 2266 C C . ALA B 1 87 ? -65.277 1.438 20.529 1.00 34.61 232 ALA B C 1
ATOM 2267 O O . ALA B 1 87 ? -66.430 1.164 20.880 1.00 33.46 232 ALA B O 1
ATOM 2269 N N . MET B 1 88 ? -64.432 0.512 20.058 1.00 34.23 233 MET B N 1
ATOM 2270 C CA . MET B 1 88 ? -64.860 -0.877 19.966 1.00 30.77 233 MET B CA 1
ATOM 2271 C C . MET B 1 88 ? -65.144 -1.449 21.345 1.00 33.33 233 MET B C 1
ATOM 2272 O O . MET B 1 88 ? -66.158 -2.126 21.545 1.00 34.81 233 MET B O 1
ATOM 2277 N N . CYS B 1 89 ? -64.274 -1.168 22.320 1.00 31.16 234 CYS B N 1
ATOM 2278 C CA . CYS B 1 89 ? -64.492 -1.695 23.663 1.00 34.39 234 CYS B CA 1
ATOM 2279 C C . CYS B 1 89 ? -65.728 -1.082 24.312 1.00 35.75 234 CYS B C 1
ATOM 2280 O O . CYS B 1 89 ? -66.436 -1.760 25.065 1.00 36.79 234 CYS B O 1
ATOM 2283 N N . LYS B 1 90 ? -65.978 0.206 24.058 1.00 35.86 235 LYS B N 1
ATOM 2284 C CA . LYS B 1 90 ? -67.183 0.865 24.563 1.00 37.66 235 LYS B CA 1
ATOM 2285 C C . LYS B 1 90 ? -68.442 0.204 24.020 1.00 40.78 235 LYS B C 1
ATOM 2286 O O . LYS B 1 90 ? -69.463 0.106 24.714 1.00 38.67 235 LYS B O 1
ATOM 2292 N N . ARG B 1 91 ? -68.376 -0.246 22.774 1.00 38.48 236 ARG B N 1
ATOM 2293 C CA . ARG B 1 91 ? -69.453 -0.882 22.035 1.00 38.76 236 ARG B CA 1
ATOM 2294 C C . ARG B 1 91 ? -69.667 -2.341 22.429 1.00 40.48 236 ARG B C 1
ATOM 2295 O O . ARG B 1 91 ? -70.711 -2.912 22.093 1.00 42.36 236 ARG B O 1
ATOM 2303 N N . GLY B 1 92 ? -68.725 -2.948 23.158 1.00 38.37 237 GLY B N 1
ATOM 2304 C CA . GLY B 1 92 ? -68.783 -4.359 23.469 1.00 35.35 237 GLY B CA 1
ATOM 2305 C C . GLY B 1 92 ? -67.930 -5.246 22.585 1.00 37.24 237 GLY B C 1
ATOM 2306 O O . GLY B 1 92 ? -67.941 -6.468 22.774 1.00 36.12 237 GLY B O 1
ATOM 2307 N N . ASP B 1 93 ? -67.208 -4.673 21.619 1.00 33.69 238 ASP B N 1
ATOM 2308 C CA . ASP B 1 93 ? -66.180 -5.392 20.864 1.00 30.16 238 ASP B CA 1
ATOM 2309 C C . ASP B 1 93 ? -64.855 -5.313 21.629 1.00 33.08 238 ASP B C 1
ATOM 2310 O O . ASP B 1 93 ? -63.992 -4.473 21.364 1.00 31.00 238 ASP B O 1
ATOM 2315 N N . CYS B 1 94 ? -64.716 -6.194 22.615 1.00 30.06 239 CYS B N 1
ATOM 2316 C CA . CYS B 1 94 ? -63.521 -6.293 23.438 1.00 33.70 239 CYS B CA 1
ATOM 2317 C C . CYS B 1 94 ? -62.445 -7.074 22.690 1.00 30.77 239 CYS B C 1
ATOM 2318 O O . CYS B 1 94 ? -62.760 -7.898 21.836 1.00 33.06 239 CYS B O 1
ATOM 2321 N N . PRO B 1 95 ? -61.174 -6.827 22.972 1.00 29.76 240 PRO B N 1
ATOM 2322 C CA . PRO B 1 95 ? -60.125 -7.667 22.402 1.00 28.20 240 PRO B CA 1
ATOM 2323 C C . PRO B 1 95 ? -60.351 -9.114 22.791 1.00 29.37 240 PRO B C 1
ATOM 2324 O O . PRO B 1 95 ? -61.020 -9.394 23.797 1.00 27.87 240 PRO B O 1
ATOM 2328 N N . PRO B 1 96 ? -59.822 -10.117 21.961 1.00 27.04 241 PRO B N 1
ATOM 2329 C CA . PRO B 1 96 ? -60.179 -11.528 22.228 1.00 28.47 241 PRO B CA 1
ATOM 2330 C C . PRO B 1 96 ? -59.279 -12.145 23.298 1.00 28.46 241 PRO B C 1
ATOM 2331 O O . PRO B 1 96 ? -58.294 -12.833 23.042 1.00 27.39 241 PRO B O 1
ATOM 2335 N N . LEU B 1 97 ? -59.636 -11.885 24.556 1.00 28.22 242 LEU B N 1
ATOM 2336 C CA . LEU B 1 97 ? -58.803 -12.241 25.690 1.00 26.91 242 LEU B CA 1
ATOM 2337 C C . LEU B 1 97 ? -59.662 -12.864 26.776 1.00 28.86 242 LEU B C 1
ATOM 2338 O O . LEU B 1 97 ? -60.821 -12.496 26.962 1.00 32.50 242 LEU B O 1
ATOM 2343 N N . LEU B 1 98 ? -59.072 -13.799 27.503 1.00 28.43 243 LEU B N 1
ATOM 2344 C CA . LEU B 1 98 ? -59.741 -14.502 28.581 1.00 32.58 243 LEU B CA 1
ATOM 2345 C C . LEU B 1 98 ? -58.895 -14.342 29.836 1.00 31.56 243 LEU B C 1
ATOM 2346 O O . LEU B 1 98 ? -57.673 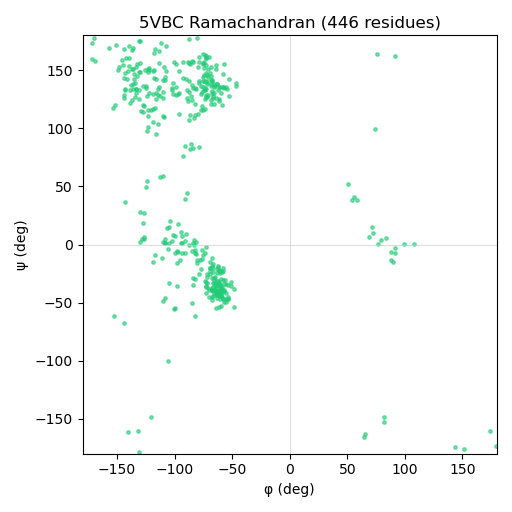-14.500 29.780 1.00 28.84 243 LEU B O 1
ATOM 2351 N N . VAL B 1 99 ? -59.529 -14.033 30.958 1.00 32.41 244 VAL B N 1
ATOM 2352 C CA . VAL B 1 99 ? -58.841 -14.077 32.243 1.00 29.10 244 VAL B CA 1
ATOM 2353 C C . VAL B 1 99 ? -58.990 -15.477 32.811 1.00 32.67 244 VAL B C 1
ATOM 2354 O O . VAL B 1 99 ? -60.106 -15.990 32.921 1.00 35.92 244 VAL B O 1
ATOM 2358 N N . VAL B 1 100 ? -57.867 -16.104 33.159 1.00 32.65 245 VAL B N 1
ATOM 2359 C CA . VAL B 1 100 ? -57.844 -17.509 33.545 1.00 33.42 245 VAL B CA 1
ATOM 2360 C C . VAL B 1 100 ? -56.950 -17.666 34.769 1.00 38.80 245 VAL B C 1
ATOM 2361 O O . VAL B 1 100 ? -55.844 -17.110 34.812 1.00 38.36 245 VAL B O 1
ATOM 2365 N N . PHE B 1 101 ? -57.429 -18.409 35.768 1.00 34.76 246 PHE B N 1
ATOM 2366 C CA . PHE B 1 101 ? -56.634 -18.676 36.962 1.00 39.30 246 PHE B CA 1
ATOM 2367 C C . PHE B 1 101 ? -55.617 -19.777 36.696 1.00 42.35 246 PHE B C 1
ATOM 2368 O O . PHE B 1 101 ? -55.915 -20.777 36.034 1.00 43.10 246 PHE B O 1
ATOM 2376 N N . ASP B 1 102 ? -54.408 -19.580 37.213 1.00 37.80 247 ASP B N 1
ATOM 2377 C CA . ASP B 1 102 ? -53.309 -20.527 37.087 1.00 41.34 247 ASP B CA 1
ATOM 2378 C C . ASP B 1 102 ? -52.675 -20.698 38.457 1.00 45.41 247 ASP B C 1
ATOM 2379 O O . ASP B 1 102 ? -52.414 -19.707 39.146 1.00 42.40 247 ASP B O 1
ATOM 2384 N N . SER B 1 103 ? -52.417 -21.953 38.843 1.00 43.37 248 SER B N 1
ATOM 2385 C CA . SER B 1 103 ? -51.947 -22.228 40.198 1.00 44.84 248 SER B CA 1
ATOM 2386 C C . SER B 1 103 ? -50.559 -21.647 40.456 1.00 45.16 248 SER B C 1
ATOM 2387 O O . SER B 1 103 ? -50.241 -21.289 41.596 1.00 45.03 248 SER B O 1
ATOM 2390 N N . ARG B 1 104 ? -49.718 -21.552 39.428 1.00 42.22 249 ARG B N 1
ATOM 2391 C CA . ARG B 1 104 ? -48.388 -20.988 39.618 1.00 45.23 249 ARG B CA 1
ATOM 2392 C C . ARG B 1 104 ? -48.383 -19.461 39.542 1.00 43.81 249 ARG B C 1
ATOM 2393 O O . ARG B 1 104 ? -47.544 -18.823 40.188 1.00 42.24 249 ARG B O 1
ATOM 2401 N N . GLU B 1 105 ? -49.312 -18.850 38.791 1.00 42.17 250 GLU B N 1
ATOM 2402 C CA . GLU B 1 105 ? -49.198 -17.436 38.454 1.00 39.08 250 GLU B CA 1
ATOM 2403 C C . GLU B 1 105 ? -50.312 -16.542 38.985 1.00 37.60 250 GLU B C 1
ATOM 2404 O O . GLU B 1 105 ? -50.189 -15.315 38.876 1.00 34.73 250 GLU B O 1
ATOM 2410 N N . GLY B 1 106 ? -51.381 -17.097 39.550 1.00 34.95 251 GLY B N 1
ATOM 2411 C CA . GLY B 1 106 ? -52.561 -16.293 39.832 1.00 33.77 251 GLY B CA 1
ATOM 2412 C C . GLY B 1 106 ? -53.430 -16.137 38.592 1.00 37.33 251 GLY B C 1
ATOM 2413 O O . GLY B 1 106 ? -53.434 -16.989 37.705 1.00 38.55 251 GLY B O 1
ATOM 2414 N N . PHE B 1 107 ? -54.180 -15.036 38.534 1.00 33.35 252 PHE B N 1
ATOM 2415 C CA . PHE B 1 107 ? -54.921 -14.701 37.323 1.00 33.33 252 PHE B CA 1
ATOM 2416 C C . PHE B 1 107 ? -53.946 -14.381 36.194 1.00 35.64 252 PHE B C 1
ATOM 2417 O O . PHE B 1 107 ? -52.966 -13.660 36.393 1.00 35.24 252 PHE B O 1
ATOM 2425 N N . THR B 1 108 ? -54.217 -14.923 35.010 1.00 31.81 253 THR B N 1
ATOM 2426 C CA . THR B 1 108 ? -53.443 -14.673 33.804 1.00 29.66 253 THR B CA 1
ATOM 2427 C C . THR B 1 108 ? -54.398 -14.302 32.673 1.00 28.46 253 THR B C 1
ATOM 2428 O O . THR B 1 108 ? -55.619 -14.370 32.808 1.00 32.85 253 THR B O 1
ATOM 2432 N N . VAL B 1 109 ? -53.825 -13.945 31.530 1.00 28.15 254 VAL B N 1
ATOM 2433 C CA . VAL B 1 109 ? -54.575 -13.515 30.361 1.00 25.42 254 VAL B CA 1
ATOM 2434 C C . VAL B 1 109 ? -54.055 -14.292 29.161 1.00 28.41 254 VAL B C 1
ATOM 2435 O O . VAL B 1 109 ? -52.851 -14.270 28.884 1.00 28.11 254 VAL B O 1
ATOM 2439 N N . GLU B 1 110 ? -54.958 -14.970 28.452 1.00 33.23 255 GLU B N 1
ATOM 2440 C CA . GLU B 1 110 ? -54.614 -15.680 27.225 1.00 32.32 255 GLU B CA 1
ATOM 2441 C C . GLU B 1 110 ? -55.465 -15.188 26.064 1.00 27.65 255 GLU B C 1
ATOM 2442 O O . GLU B 1 110 ? -56.607 -14.749 26.241 1.00 28.24 255 GLU B O 1
ATOM 2448 N N . ALA B 1 111 ? -54.875 -15.218 24.876 1.00 25.30 256 ALA B N 1
ATOM 2449 C CA . ALA B 1 111 ? -55.635 -14.912 23.683 1.00 25.62 256 ALA B CA 1
ATOM 2450 C C . ALA B 1 111 ? -56.746 -15.942 23.526 1.00 29.96 256 ALA B C 1
ATOM 2451 O O . ALA B 1 111 ? -56.529 -17.139 23.715 1.00 32.95 256 ALA B O 1
ATOM 2453 N N . ASP B 1 112 ? -57.954 -15.466 23.255 1.00 27.57 257 ASP B N 1
ATOM 2454 C CA . ASP B 1 112 ? -59.089 -16.330 22.968 1.00 31.31 257 ASP B CA 1
ATOM 2455 C C . ASP B 1 112 ? -59.436 -16.280 21.490 1.00 31.39 257 ASP B C 1
ATOM 2456 O O . ASP B 1 112 ? -60.521 -16.697 21.092 1.00 35.84 257 ASP B O 1
ATOM 2461 N N . GLY B 1 113 ? -58.536 -15.742 20.689 1.00 29.06 258 GLY B N 1
ATOM 2462 C CA . GLY B 1 113 ? -58.632 -15.702 19.249 1.00 32.92 258 GLY B CA 1
ATOM 2463 C C . GLY B 1 113 ? -57.277 -15.228 18.805 1.00 35.65 258 GLY B C 1
ATOM 2464 O O . GLY B 1 113 ? -56.403 -14.928 19.624 1.00 32.12 258 GLY B O 1
ATOM 2465 N N . GLN B 1 114 ? -57.092 -15.149 17.504 1.00 34.78 259 GLN B N 1
ATOM 2466 C CA . GLN B 1 114 ? -55.764 -14.766 17.081 1.00 38.47 259 GLN B CA 1
ATOM 2467 C C . GLN B 1 114 ? -55.496 -13.267 17.291 1.00 32.80 259 GLN B C 1
ATOM 2468 O O . GLN B 1 114 ? -56.378 -12.425 17.113 1.00 32.32 259 GLN B O 1
ATOM 2474 N N . ILE B 1 115 ? -54.259 -12.936 17.662 1.00 28.57 260 ILE B N 1
ATOM 2475 C CA . ILE B 1 115 ? -53.806 -11.556 17.771 1.00 30.15 260 ILE B CA 1
ATOM 2476 C C . ILE B 1 115 ? -52.535 -11.412 16.942 1.00 29.84 260 ILE B C 1
ATOM 2477 O O . ILE B 1 115 ? -51.531 -12.075 17.224 1.00 33.33 260 ILE B O 1
ATOM 2482 N N . LYS B 1 116 ? -52.564 -10.547 15.938 1.00 31.48 261 LYS B N 1
ATOM 2483 C CA . LYS B 1 116 ? -51.413 -10.412 15.060 1.00 33.92 261 LYS B CA 1
ATOM 2484 C C . LYS B 1 116 ? -50.377 -9.463 15.634 1.00 33.17 261 LYS B C 1
ATOM 2485 O O . LYS B 1 116 ? -50.673 -8.601 16.459 1.00 30.65 261 LYS B O 1
ATOM 2491 N N . ASP B 1 117 ? -49.142 -9.642 15.165 1.00 33.06 262 ASP B N 1
ATOM 2492 C CA . ASP B 1 117 ? -48.046 -8.719 15.423 1.00 31.18 262 ASP B CA 1
ATOM 2493 C C . ASP B 1 117 ? -48.466 -7.268 15.193 1.00 32.41 262 ASP B C 1
ATOM 2494 O O . ASP B 1 117 ? -49.138 -6.958 14.213 1.00 33.78 262 ASP B O 1
ATOM 2499 N N . MET B 1 118 ? -48.065 -6.376 16.112 1.00 29.46 263 MET B N 1
ATOM 2500 C CA . MET B 1 118 ? -48.362 -4.939 16.114 1.00 29.62 263 MET B CA 1
ATOM 2501 C C . MET B 1 118 ? -49.813 -4.599 16.464 1.00 29.32 263 MET B C 1
ATOM 2502 O O . MET B 1 118 ? -50.216 -3.439 16.342 1.00 32.04 263 MET B O 1
ATOM 2507 N N . THR B 1 119 ? -50.602 -5.559 16.912 1.00 26.98 264 THR B N 1
ATOM 2508 C CA . THR B 1 119 ? -51.970 -5.283 17.321 1.00 26.95 264 THR B CA 1
ATOM 2509 C C . THR B 1 119 ? -52.002 -4.625 18.701 1.00 28.82 264 THR B C 1
ATOM 2510 O O . THR B 1 119 ? -51.384 -5.120 19.654 1.00 25.41 264 THR B O 1
ATOM 2514 N N . PHE B 1 120 ? -52.722 -3.511 18.791 1.00 27.76 265 PHE B N 1
ATOM 2515 C CA . PHE B 1 120 ? -53.042 -2.892 20.069 1.00 27.81 265 PHE B CA 1
ATOM 2516 C C . PHE B 1 120 ? -53.865 -3.864 20.899 1.00 23.99 265 PHE B C 1
ATOM 2517 O O . PHE B 1 120 ? -54.894 -4.352 20.436 1.00 28.28 265 PHE B O 1
ATOM 2525 N N . ILE B 1 121 ? -53.413 -4.156 22.119 1.00 23.26 266 ILE B N 1
ATOM 2526 C CA . ILE B 1 121 ? -54.101 -5.103 22.998 1.00 21.55 266 ILE B CA 1
ATOM 2527 C C . ILE B 1 121 ? -54.955 -4.371 24.028 1.00 26.01 266 ILE B C 1
ATOM 2528 O O . ILE B 1 121 ? -56.165 -4.615 24.127 1.00 25.75 266 ILE B O 1
ATOM 2533 N N . ALA B 1 122 ? -54.344 -3.457 24.787 1.00 24.25 267 ALA B N 1
ATOM 2534 C CA . ALA B 1 122 ? -55.057 -2.698 25.815 1.00 23.41 267 ALA B CA 1
ATOM 2535 C C . ALA B 1 122 ? -54.181 -1.562 26.312 1.00 25.06 267 ALA B C 1
ATOM 2536 O O . ALA B 1 122 ? -52.952 -1.610 26.206 1.00 28.31 267 ALA B O 1
ATOM 2538 N N . GLU B 1 123 ? -54.841 -0.552 26.878 1.00 25.68 268 GLU B N 1
ATOM 2539 C CA . GLU B 1 123 ? -54.206 0.489 27.667 1.00 23.35 268 GLU B CA 1
ATOM 2540 C C . GLU B 1 123 ? -54.122 0.015 29.119 1.00 24.59 268 GLU B C 1
ATOM 2541 O O . GLU B 1 123 ? -55.030 -0.655 29.621 1.00 24.56 268 GLU B O 1
ATOM 2547 N N . TYR B 1 124 ? -53.005 0.307 29.780 1.00 24.46 269 TYR B N 1
ATOM 2548 C CA . TYR B 1 124 ? -52.890 0.030 31.214 1.00 23.78 269 TYR B CA 1
ATOM 2549 C C . TYR B 1 124 ? -53.613 1.144 31.970 1.00 28.64 269 TYR B C 1
ATOM 2550 O O . TYR B 1 124 ? -53.158 2.294 31.964 1.00 26.39 269 TYR B O 1
ATOM 2559 N N . THR B 1 125 ? -54.722 0.813 32.632 1.00 26.02 270 THR B N 1
ATOM 2560 C CA . THR B 1 125 ? -55.577 1.816 33.261 1.00 29.53 270 THR B CA 1
ATOM 2561 C C . THR B 1 125 ? -55.638 1.632 34.779 1.00 28.28 270 THR B C 1
ATOM 2562 O O . THR B 1 125 ? -55.201 0.617 35.332 1.00 26.40 270 THR B O 1
ATOM 2566 N N . GLY B 1 126 ? -56.193 2.643 35.437 1.00 27.03 271 GLY B N 1
ATOM 2567 C CA . GLY B 1 126 ? -56.260 2.712 36.887 1.00 28.42 271 GLY B CA 1
ATOM 2568 C C . GLY B 1 126 ? -56.267 4.163 37.343 1.00 31.97 271 GLY B C 1
ATOM 2569 O O . GLY B 1 126 ? -56.312 5.092 36.541 1.00 29.79 271 GLY B O 1
ATOM 2570 N N . ASP B 1 127 ? -56.241 4.338 38.669 1.00 31.26 272 ASP B N 1
ATOM 2571 C CA . ASP B 1 127 ? -56.102 5.674 39.256 1.00 31.65 272 ASP B CA 1
ATOM 2572 C C . ASP B 1 127 ? -54.672 6.171 39.080 1.00 31.09 272 ASP B C 1
ATOM 2573 O O . ASP B 1 127 ? -53.714 5.443 39.360 1.00 30.86 272 ASP B O 1
ATOM 2578 N N . VAL B 1 128 ? -54.519 7.410 38.632 1.00 28.22 273 VAL B N 1
ATOM 2579 C CA . VAL B 1 128 ? -53.204 8.033 38.520 1.00 29.57 273 VAL B CA 1
ATOM 2580 C C . VAL B 1 128 ? -52.861 8.731 39.839 1.00 35.00 273 VAL B C 1
ATOM 2581 O O . VAL B 1 128 ? -53.681 9.484 40.377 1.00 34.69 273 VAL B O 1
ATOM 2585 N N . ASP B 1 129 ? -51.640 8.509 40.336 1.00 31.95 274 ASP B N 1
ATOM 2586 C CA . ASP B 1 129 ? -51.181 9.018 41.624 1.00 30.78 274 ASP B CA 1
ATOM 2587 C C . ASP B 1 129 ? -49.700 9.349 41.536 1.00 34.00 274 ASP B C 1
ATOM 2588 O O . ASP B 1 129 ? -48.979 8.840 40.672 1.00 32.22 274 ASP B O 1
ATOM 2593 N N . TYR B 1 130 ? -49.252 10.210 42.457 1.00 33.66 275 TYR B N 1
ATOM 2594 C CA . TYR B 1 130 ? -47.831 10.498 42.592 1.00 30.25 275 TYR B CA 1
ATOM 2595 C C . TYR B 1 130 ? -47.128 9.296 43.189 1.00 31.27 275 TYR B C 1
ATOM 2596 O O . TYR B 1 130 ? -47.644 8.657 44.108 1.00 33.83 275 TYR B O 1
ATOM 2605 N N . ILE B 1 131 ? -45.935 8.996 42.669 1.00 30.14 276 ILE B N 1
ATOM 2606 C CA . ILE B 1 131 ? -45.149 7.893 43.212 1.00 31.62 276 ILE B CA 1
ATOM 2607 C C . ILE B 1 131 ? -44.894 8.098 44.704 1.00 37.57 276 ILE B C 1
ATOM 2608 O O . ILE B 1 131 ? -44.872 7.134 45.481 1.00 34.42 276 ILE B O 1
ATOM 2613 N N . ARG B 1 132 ? -44.743 9.352 45.137 1.00 36.86 277 ARG B N 1
ATOM 2614 C CA . ARG B 1 132 ? -44.496 9.623 46.550 1.00 41.05 277 ARG B CA 1
ATOM 2615 C C . ARG B 1 132 ? -45.717 9.331 47.409 1.00 39.39 277 ARG B C 1
ATOM 2616 O O . ARG B 1 132 ? -45.568 9.050 48.599 1.00 44.32 277 ARG B O 1
ATOM 2618 N N . ASN B 1 133 ? -46.918 9.387 46.841 1.00 39.66 278 ASN B N 1
ATOM 2619 C CA . ASN B 1 133 ? -48.097 8.987 47.594 1.00 37.35 278 ASN B CA 1
ATOM 2620 C C . ASN B 1 133 ? -48.206 7.477 47.773 1.00 40.45 278 ASN B C 1
ATOM 2621 O O . ASN B 1 133 ? -49.096 7.028 48.501 1.00 42.20 278 ASN B O 1
ATOM 2626 N N . ARG B 1 134 ? -47.343 6.684 47.130 1.00 38.16 279 ARG B N 1
ATOM 2627 C CA . ARG B 1 134 ? -47.477 5.231 47.159 1.00 39.19 279 ARG B CA 1
ATOM 2628 C C . ARG B 1 134 ? -46.185 4.571 47.622 1.00 42.85 279 ARG B C 1
ATOM 2629 O O . ARG B 1 134 ? -45.908 3.427 47.259 1.00 42.00 279 ARG B O 1
ATOM 2637 N N . GLU B 1 135 ? -45.378 5.279 48.424 1.00 42.55 280 GLU B N 1
ATOM 2638 C CA . GLU B 1 135 ? -44.114 4.706 48.888 1.00 44.82 280 GLU B CA 1
ATOM 2639 C C . GLU B 1 135 ? -44.324 3.444 49.715 1.00 44.10 280 GLU B C 1
ATOM 2640 O O . GLU B 1 135 ? -43.497 2.527 49.662 1.00 44.94 280 GLU B O 1
ATOM 2646 N N . HIS B 1 136 ? -45.418 3.365 50.469 1.00 46.89 281 HIS B N 1
ATOM 2647 C CA . HIS B 1 136 ? -45.673 2.215 51.329 1.00 51.64 281 HIS B CA 1
ATOM 2648 C C . HIS B 1 136 ? -46.700 1.227 50.763 1.00 55.01 281 HIS B C 1
ATOM 2649 O O . HIS B 1 136 ? -47.012 0.233 51.432 1.00 54.54 281 HIS B O 1
ATOM 2651 N N . ASP B 1 137 ? -47.212 1.450 49.550 1.00 50.24 282 ASP B N 1
ATOM 2652 C CA . ASP B 1 137 ? -48.330 0.659 49.043 1.00 47.59 282 ASP B CA 1
ATOM 2653 C C . ASP B 1 137 ? -47.873 -0.736 48.614 1.00 46.87 282 ASP B C 1
ATOM 2654 O O . ASP B 1 137 ? -46.843 -0.898 47.951 1.00 45.87 282 ASP B O 1
ATOM 2659 N N . ASP B 1 138 ? -48.658 -1.746 48.999 1.00 48.99 283 ASP B N 1
ATOM 2660 C CA . ASP B 1 138 ? -48.376 -3.151 48.722 1.00 46.21 283 ASP B CA 1
ATOM 2661 C C . ASP B 1 138 ? -48.979 -3.660 47.408 1.00 42.79 283 ASP B C 1
ATOM 2662 O O . ASP B 1 138 ? -48.845 -4.851 47.117 1.00 42.27 283 ASP B O 1
ATOM 2664 N N . CYS B 1 139 ? -49.628 -2.805 46.617 1.00 40.36 284 CYS B N 1
ATOM 2665 C CA . CYS B 1 139 ? -50.292 -3.261 45.390 1.00 44.55 284 CYS B CA 1
ATOM 2666 C C . CYS B 1 139 ? -49.302 -3.952 44.456 1.00 41.96 284 CYS B C 1
ATOM 2667 O O . CYS B 1 139 ? -48.190 -3.467 44.234 1.00 39.20 284 CYS B O 1
ATOM 2670 N N . ASP B 1 140 ? -49.705 -5.092 43.895 1.00 42.36 285 ASP B N 1
ATOM 2671 C CA . ASP B 1 140 ? -48.769 -5.851 43.073 1.00 40.04 285 ASP B CA 1
ATOM 2672 C C . ASP B 1 140 ? -48.797 -5.455 41.600 1.00 40.66 285 ASP B C 1
ATOM 2673 O O . ASP B 1 140 ? -48.165 -6.136 40.780 1.00 37.93 285 ASP B O 1
ATOM 2678 N N . SER B 1 141 ? -49.503 -4.378 41.237 1.00 35.65 286 SER B N 1
ATOM 2679 C CA . SER B 1 141 ? -49.675 -4.089 39.821 1.00 33.84 286 SER B CA 1
ATOM 2680 C C . SER B 1 141 ? -49.639 -2.588 39.547 1.00 31.17 286 SER B C 1
ATOM 2681 O O . SER B 1 141 ? -50.323 -2.086 38.652 1.00 29.83 286 SER B O 1
ATOM 2684 N N . MET B 1 142 ? -48.799 -1.857 40.276 1.00 32.14 287 MET B N 1
ATOM 2685 C CA . MET B 1 142 ? -48.539 -0.468 39.923 1.00 31.77 287 MET B CA 1
ATOM 2686 C C . MET B 1 142 ? -47.684 -0.395 38.663 1.00 26.43 287 MET B C 1
ATOM 2687 O O . MET B 1 142 ? -46.827 -1.245 38.422 1.00 27.07 287 MET B O 1
ATOM 2692 N N . MET B 1 143 ? -47.932 0.636 37.853 1.00 26.11 288 MET B N 1
ATOM 2693 C CA . MET B 1 143 ? -47.279 0.808 36.560 1.00 25.56 288 MET B CA 1
ATOM 2694 C C . MET B 1 143 ? -46.823 2.251 36.400 1.00 26.67 288 MET B C 1
ATOM 2695 O O . MET B 1 143 ? -47.624 3.179 36.540 1.00 25.35 288 MET B O 1
ATOM 2700 N N . THR B 1 144 ? -45.548 2.426 36.089 1.00 26.26 289 THR B N 1
ATOM 2701 C CA . THR B 1 144 ? -44.994 3.750 35.869 1.00 27.34 289 THR B CA 1
ATOM 2702 C C . THR B 1 144 ? -45.768 4.460 34.762 1.00 31.01 289 THR B C 1
ATOM 2703 O O . THR B 1 144 ? -46.109 3.860 33.735 1.00 28.74 289 THR B O 1
ATOM 2707 N N . LEU B 1 145 ? -46.100 5.723 35.001 1.00 26.85 290 LEU B N 1
ATOM 2708 C CA . LEU B 1 145 ? -46.746 6.555 33.993 1.00 25.46 290 LEU B CA 1
ATOM 2709 C C . LEU B 1 145 ? -45.817 7.646 33.489 1.00 27.74 290 LEU B C 1
ATOM 2710 O O . LEU B 1 145 ? -45.659 7.814 32.277 1.00 28.97 290 LEU B O 1
ATOM 2715 N N . LEU B 1 146 ? -45.172 8.374 34.404 1.00 27.32 291 LEU B N 1
ATOM 2716 C CA . LEU B 1 146 ? -44.313 9.498 34.061 1.00 29.27 291 LEU B CA 1
ATOM 2717 C C . LEU B 1 146 ? -43.128 9.536 35.023 1.00 29.37 291 LEU B C 1
ATOM 2718 O O . LEU B 1 146 ? -43.315 9.472 36.243 1.00 29.46 291 LEU B O 1
ATOM 2723 N N . LEU B 1 147 ? -41.914 9.603 34.473 1.00 28.66 292 LEU B N 1
ATOM 2724 C CA . LEU B 1 147 ? -40.671 9.603 35.247 1.00 34.70 292 LEU B CA 1
ATOM 2725 C C . LEU B 1 147 ? -39.957 10.936 35.031 1.00 37.30 292 LEU B C 1
ATOM 2726 O O . LEU B 1 147 ? -39.209 11.098 34.063 1.00 36.46 292 LEU B O 1
ATOM 2731 N N . ALA B 1 148 ? -40.172 11.878 35.940 1.00 36.57 293 ALA B N 1
ATOM 2732 C CA . ALA B 1 148 ? -39.596 13.213 35.842 1.00 38.66 293 ALA B CA 1
ATOM 2733 C C . ALA B 1 148 ? -38.272 13.296 36.595 1.00 43.10 293 ALA B C 1
ATOM 2734 O O . ALA B 1 148 ? -38.015 12.526 37.519 1.00 41.66 293 ALA B O 1
ATOM 2736 N N . LYS B 1 149 ? -37.437 14.267 36.199 1.00 47.47 294 LYS B N 1
ATOM 2737 C CA . LYS B 1 149 ? -36.204 14.543 36.942 1.00 44.12 294 LYS B CA 1
ATOM 2738 C C . LYS B 1 149 ? -36.487 14.823 38.415 1.00 39.82 294 LYS B C 1
ATOM 2739 O O . LYS B 1 149 ? -35.761 14.353 39.295 1.00 44.25 294 LYS B O 1
ATOM 2741 N N . ASP B 1 150 ? -37.534 15.576 38.701 1.00 41.63 295 ASP B N 1
ATOM 2742 C CA . ASP B 1 150 ? -37.979 15.808 40.069 1.00 40.96 295 ASP B CA 1
ATOM 2743 C C . ASP B 1 150 ? -38.842 14.626 40.505 1.00 42.21 295 ASP B C 1
ATOM 2744 O O . ASP B 1 150 ? -39.954 14.455 39.995 1.00 39.33 295 ASP B O 1
ATOM 2749 N N . PRO B 1 151 ? -38.376 13.797 41.445 1.00 42.67 296 PRO B N 1
ATOM 2750 C CA . PRO B 1 151 ? -39.147 12.595 41.810 1.00 39.84 296 PRO B CA 1
ATOM 2751 C C . PRO B 1 151 ? -40.523 12.886 42.389 1.00 41.17 296 PRO B C 1
ATOM 2752 O O . PRO B 1 151 ? -41.372 11.984 42.391 1.00 41.43 296 PRO B O 1
ATOM 2756 N N . SER B 1 152 ? -40.784 14.098 42.871 1.00 37.32 297 SER B N 1
ATOM 2757 C CA . SER B 1 152 ? -42.096 14.412 43.419 1.00 36.11 297 SER B CA 1
ATOM 2758 C C . SER B 1 152 ? -43.105 14.773 42.344 1.00 36.07 297 SER B C 1
ATOM 2759 O O . SER B 1 152 ? -44.283 14.972 42.660 1.00 36.72 297 SER B O 1
ATOM 2762 N N . LYS B 1 153 ? -42.682 14.857 41.086 1.00 36.54 298 LYS B N 1
ATOM 2763 C CA . LYS B 1 153 ? -43.617 14.986 39.978 1.00 34.65 298 LYS B CA 1
ATOM 2764 C C . LYS B 1 153 ? -43.964 13.645 39.330 1.00 34.12 298 LYS B C 1
ATOM 2765 O O . LYS B 1 153 ? -44.917 13.581 38.547 1.00 33.63 298 LYS B O 1
ATOM 2767 N N . SER B 1 154 ? -43.220 12.586 39.630 1.00 35.63 299 SER B N 1
ATOM 2768 C CA . SER B 1 154 ? -43.390 11.324 38.922 1.00 33.05 299 SER B CA 1
ATOM 2769 C C . SER B 1 154 ? -44.729 10.670 39.241 1.00 31.26 299 SER B C 1
ATOM 2770 O O . SER B 1 154 ? -45.229 10.728 40.369 1.00 29.85 299 SER B O 1
ATOM 2773 N N . LEU B 1 155 ? -45.291 10.004 38.233 1.00 31.29 300 LEU B N 1
ATOM 2774 C CA . LEU B 1 155 ? -46.633 9.456 38.316 1.00 27.06 300 LEU B CA 1
ATOM 2775 C C . LEU B 1 155 ? -46.629 7.948 38.075 1.00 29.46 300 LEU B C 1
ATOM 2776 O O . LEU B 1 155 ? -45.794 7.418 37.339 1.00 26.03 300 LEU B O 1
ATOM 2781 N N . VAL B 1 156 ? -47.615 7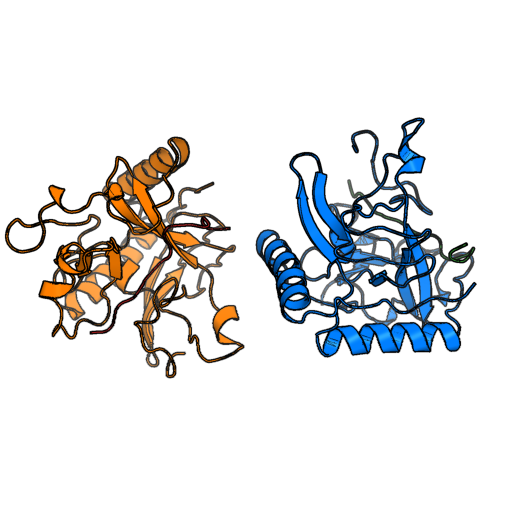.280 38.670 1.00 27.12 301 VAL B N 1
ATOM 2782 C CA . VAL B 1 156 ? -47.783 5.839 38.591 1.00 28.25 301 VAL B CA 1
ATOM 2783 C C . VAL B 1 156 ? -49.275 5.556 38.464 1.00 32.03 301 VAL B C 1
ATOM 2784 O O . VAL B 1 156 ? -50.113 6.323 38.949 1.00 31.91 301 VAL B O 1
ATOM 2788 N N . ILE B 1 157 ? -49.607 4.462 37.775 1.00 31.10 302 ILE B N 1
ATOM 2789 C CA . ILE B 1 157 ? -50.987 4.000 37.619 1.00 26.18 302 ILE B CA 1
ATOM 2790 C C . ILE B 1 157 ? -51.249 2.939 38.672 1.00 26.80 302 ILE B C 1
ATOM 2791 O O . ILE B 1 157 ? -50.461 2.001 38.819 1.00 27.53 302 ILE B O 1
ATOM 2796 N N . CYS B 1 158 ? -52.347 3.081 39.404 1.00 28.35 303 CYS B N 1
ATOM 2797 C CA . CYS B 1 158 ? -52.656 2.188 40.521 1.00 27.07 303 CYS B CA 1
ATOM 2798 C C . CYS B 1 158 ? -54.013 1.554 40.295 1.00 29.11 303 CYS B C 1
ATOM 2799 O O . CYS B 1 158 ? -55.047 2.196 40.540 1.00 29.74 303 CYS B O 1
ATOM 2802 N N . PRO B 1 159 ? -54.067 0.308 39.830 1.00 28.35 304 PRO B N 1
ATOM 2803 C CA . PRO B 1 159 ? -55.363 -0.320 39.577 1.00 31.01 304 PRO B CA 1
ATOM 2804 C C . PRO B 1 159 ? -55.881 -1.073 40.790 1.00 33.74 304 PRO B C 1
ATOM 2805 O O . PRO B 1 159 ? -56.463 -2.149 40.635 1.00 35.12 304 PRO B O 1
ATOM 2809 N N . ASP B 1 160 ? -55.694 -0.536 42.001 1.00 32.78 305 ASP B N 1
ATOM 2810 C CA . ASP B 1 160 ? -56.084 -1.308 43.175 1.00 33.25 305 ASP B CA 1
ATOM 2811 C C . ASP B 1 160 ? -57.575 -1.196 43.467 1.00 31.22 305 ASP B C 1
ATOM 2812 O O . ASP B 1 160 ? -58.182 -2.155 43.960 1.00 35.39 305 ASP B O 1
ATOM 2817 N N . LYS B 1 161 ? -58.195 -0.081 43.129 1.00 31.15 306 LYS B N 1
ATOM 2818 C CA . LYS B 1 161 ? -59.643 0.033 43.254 1.00 35.44 306 LYS B CA 1
ATOM 2819 C C . LYS B 1 161 ? -60.387 -0.206 41.954 1.00 36.62 306 LYS B C 1
ATOM 2820 O O . LYS B 1 161 ? -61.498 -0.742 41.977 1.00 34.67 306 LYS B O 1
ATOM 2826 N N . ARG B 1 162 ? -59.824 0.226 40.829 1.00 33.98 307 ARG B N 1
ATOM 2827 C CA . ARG B 1 162 ? -60.476 0.075 39.540 1.00 33.52 307 ARG B CA 1
ATOM 2828 C C . ARG B 1 162 ? -59.400 -0.092 38.475 1.00 34.26 307 ARG B C 1
ATOM 2829 O O . ARG B 1 162 ? -58.270 0.375 38.645 1.00 30.36 307 ARG B O 1
ATOM 2837 N N . GLY B 1 163 ? -59.756 -0.774 37.387 1.00 30.96 308 GLY B N 1
ATOM 2838 C CA . GLY B 1 163 ? -58.811 -1.021 36.309 1.00 31.24 308 GLY B CA 1
ATOM 2839 C C . GLY B 1 163 ? -59.421 -1.937 35.256 1.00 31.64 308 GLY B C 1
ATOM 2840 O O . GLY B 1 163 ? -60.641 -2.090 35.190 1.00 29.17 308 GLY B O 1
ATOM 2841 N N . ASN B 1 164 ? -58.560 -2.550 34.449 1.00 27.67 309 ASN B N 1
ATOM 2842 C CA . ASN B 1 164 ? -59.025 -3.354 33.326 1.00 25.88 309 ASN B CA 1
ATOM 2843 C C . ASN B 1 164 ? -58.155 -4.606 33.205 1.00 27.34 309 ASN B C 1
ATOM 2844 O O . ASN B 1 164 ? -57.461 -5.015 34.141 1.00 28.41 309 ASN B O 1
ATOM 2849 N N . ILE B 1 165 ? -58.196 -5.241 32.027 1.00 28.13 310 ILE B N 1
ATOM 2850 C CA . ILE B 1 165 ? -57.537 -6.531 31.849 1.00 26.99 310 ILE B CA 1
ATOM 2851 C C . ILE B 1 165 ? -56.016 -6.415 31.872 1.00 26.72 310 ILE B C 1
ATOM 2852 O O . ILE B 1 165 ? -55.335 -7.405 32.142 1.00 28.90 310 ILE B O 1
ATOM 2857 N N . ALA B 1 166 ? -55.472 -5.220 31.624 1.00 26.61 311 ALA B N 1
ATOM 2858 C CA . ALA B 1 166 ? -54.027 -5.048 31.523 1.00 26.31 311 ALA B CA 1
ATOM 2859 C C . ALA B 1 166 ? -53.305 -5.425 32.807 1.00 28.98 311 ALA B C 1
ATOM 2860 O O . ALA B 1 166 ? -52.177 -5.932 32.755 1.00 27.10 311 ALA B O 1
ATOM 2862 N N . ARG B 1 167 ? -53.921 -5.180 33.963 1.00 28.42 312 ARG B N 1
ATOM 2863 C CA . ARG B 1 167 ? -53.252 -5.467 35.220 1.00 25.80 312 ARG B CA 1
ATOM 2864 C C . ARG B 1 167 ? -53.218 -6.949 35.540 1.00 29.49 312 ARG B C 1
ATOM 2865 O O . ARG B 1 167 ? -52.508 -7.334 36.472 1.00 30.77 312 ARG B O 1
ATOM 2873 N N . PHE B 1 168 ? -53.937 -7.788 34.781 1.00 27.93 313 PHE B N 1
ATOM 2874 C CA . PHE B 1 168 ? -53.890 -9.235 34.971 1.00 27.02 313 PHE B CA 1
ATOM 2875 C C . PHE B 1 168 ? -52.877 -9.940 34.073 1.00 27.51 313 PHE B C 1
ATOM 2876 O O . PHE B 1 168 ? -52.659 -11.141 34.258 1.00 27.57 313 PHE B O 1
ATOM 2884 N N . ILE B 1 169 ? -52.253 -9.235 33.121 1.00 26.83 314 ILE B N 1
ATOM 2885 C CA . ILE B 1 169 ? -51.294 -9.860 32.209 1.00 25.56 314 ILE B CA 1
ATOM 2886 C C . ILE B 1 169 ? -49.991 -10.181 32.937 1.00 28.73 314 ILE B C 1
ATOM 2887 O O . ILE B 1 169 ? -49.430 -9.331 33.646 1.00 26.95 314 ILE B O 1
ATOM 2892 N N . SER B 1 170 ? -49.477 -11.400 32.719 1.00 25.35 315 SER B N 1
ATOM 2893 C CA . SER B 1 170 ? -48.261 -11.899 33.371 1.00 25.44 315 SER B CA 1
ATOM 2894 C C . SER B 1 170 ? -46.995 -11.239 32.821 1.00 25.10 315 SER B C 1
ATOM 2895 O O . SER B 1 170 ? -46.978 -10.670 31.726 1.00 27.01 315 SER B O 1
ATOM 2898 N N . GLY B 1 171 ? -45.914 -11.328 33.607 1.00 26.37 316 GLY B N 1
ATOM 2899 C CA . GLY B 1 171 ? -44.609 -10.851 33.207 1.00 27.04 316 GLY B CA 1
ATOM 2900 C C . GLY B 1 171 ? -43.623 -12.006 33.053 1.00 30.60 316 GLY B C 1
ATOM 2901 O O . GLY B 1 171 ? -43.880 -13.134 33.464 1.00 33.06 316 GLY B O 1
ATOM 2902 N N . ILE B 1 172 ? -42.485 -11.710 32.430 1.00 29.54 317 ILE B N 1
ATOM 2903 C CA . ILE B 1 172 ? -41.466 -12.735 32.227 1.00 29.48 317 ILE B CA 1
ATOM 2904 C C . ILE B 1 172 ? -40.534 -12.773 33.433 1.00 31.35 317 ILE B C 1
ATOM 2905 O O . ILE B 1 172 ? -40.392 -11.806 34.189 1.00 29.31 317 ILE B O 1
ATOM 2910 N N . ASN B 1 173 ? -39.884 -13.916 33.618 1.00 31.61 318 ASN B N 1
ATOM 2911 C CA . ASN B 1 173 ? -38.773 -13.999 34.557 1.00 31.01 318 ASN B CA 1
ATOM 2912 C C . ASN B 1 173 ? -37.564 -13.358 33.887 1.00 30.90 318 ASN B C 1
ATOM 2913 O O . ASN B 1 173 ? -37.118 -13.827 32.836 1.00 34.79 318 ASN B O 1
ATOM 2918 N N . ASN B 1 174 ? -37.072 -12.251 34.449 1.00 30.40 319 ASN B 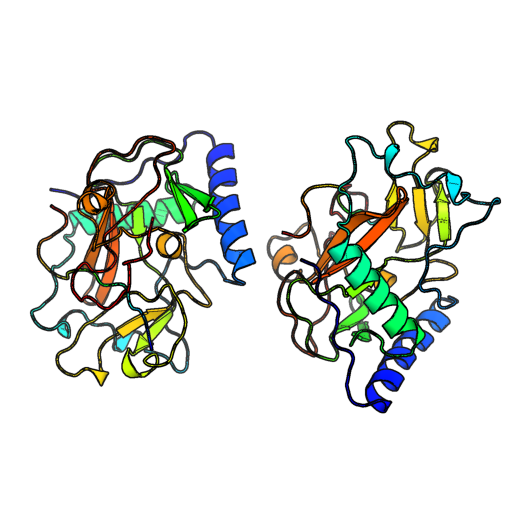N 1
ATOM 2919 C CA . ASN B 1 174 ? -35.921 -11.551 33.886 1.00 28.95 319 ASN B CA 1
ATOM 2920 C C . ASN B 1 174 ? -34.584 -12.157 34.313 1.00 36.22 319 ASN B C 1
ATOM 2921 O O . ASN B 1 174 ? -33.535 -11.635 33.923 1.00 38.56 319 ASN B O 1
ATOM 2926 N N . HIS B 1 175 ? -34.586 -13.212 35.120 1.00 37.46 320 HIS B N 1
ATOM 2927 C CA . HIS B 1 175 ? -33.345 -13.777 35.635 1.00 40.28 320 HIS B CA 1
ATOM 2928 C C . HIS B 1 175 ? -32.880 -15.016 34.873 1.00 42.85 320 HIS B C 1
ATOM 2929 O O . HIS B 1 175 ? -31.769 -15.491 35.121 1.00 45.78 320 HIS B O 1
ATOM 2936 N N . THR B 1 176 ? -33.689 -15.542 33.956 1.00 45.51 321 THR B N 1
ATOM 2937 C CA . THR B 1 176 ? -33.370 -16.768 33.242 1.00 47.90 321 THR B CA 1
ATOM 2938 C C . THR B 1 176 ? -33.252 -16.498 31.749 1.00 52.72 321 THR B C 1
ATOM 2939 O O . THR B 1 176 ? -33.909 -15.604 31.207 1.00 50.23 321 THR B O 1
ATOM 2943 N N . LEU B 1 177 ? -32.413 -17.301 31.087 1.00 56.91 322 LEU B N 1
ATOM 2944 C CA . LEU B 1 177 ? -32.192 -17.134 29.653 1.00 58.82 322 LEU B CA 1
ATOM 2945 C C . LEU B 1 177 ? -33.400 -17.578 28.837 1.00 56.55 322 LEU B C 1
ATOM 2946 O O . LEU B 1 177 ? -33.621 -17.068 27.732 1.00 62.48 322 LEU B O 1
ATOM 2948 N N . ASP B 1 178 ? -34.185 -18.525 29.350 1.00 54.78 323 ASP B N 1
ATOM 2949 C CA . ASP B 1 178 ? -35.399 -18.948 28.664 1.00 56.50 323 ASP B CA 1
ATOM 2950 C C . ASP B 1 178 ? -36.580 -18.015 28.917 1.00 54.03 323 ASP B C 1
ATOM 2951 O O . ASP B 1 178 ? -37.618 -18.172 28.262 1.00 54.44 323 ASP B O 1
ATOM 2953 N N . GLY B 1 179 ? -36.441 -17.047 29.831 1.00 51.77 324 GLY B N 1
ATOM 2954 C CA . GLY B 1 179 ? -37.579 -16.216 30.205 1.00 47.17 324 GLY B CA 1
ATOM 2955 C C . GLY B 1 179 ? -38.053 -15.310 29.084 1.00 42.16 324 GLY B C 1
ATOM 2956 O O . GLY B 1 179 ? -39.254 -15.201 28.832 1.00 44.64 324 GLY B O 1
ATOM 2957 N N . LYS B 1 180 ? -37.114 -14.655 28.396 1.00 42.02 325 LYS B N 1
ATOM 2958 C CA . LYS B 1 180 ? -37.416 -13.776 27.274 1.00 41.52 325 LYS B CA 1
ATOM 2959 C C . LYS B 1 180 ? -38.150 -14.492 26.147 1.00 45.21 325 LYS B C 1
ATOM 2960 O O . LYS B 1 180 ? -38.842 -13.842 25.352 1.00 39.86 325 LYS B O 1
ATOM 2966 N N . LYS B 1 181 ? -38.023 -15.810 26.054 1.00 44.23 326 LYS B N 1
ATOM 2967 C CA . LYS B 1 181 ? -38.630 -16.555 24.959 1.00 44.12 326 LYS B CA 1
ATOM 2968 C C . LYS B 1 181 ? -40.150 -16.560 25.004 1.00 46.25 326 LYS B C 1
ATOM 2969 O O . LYS B 1 181 ? -40.788 -16.662 23.950 1.00 42.36 326 LYS B O 1
ATOM 2975 N N . LYS B 1 182 ? -40.745 -16.461 26.193 1.00 44.57 327 LYS B N 1
ATOM 2976 C CA . LYS B 1 182 ? -42.195 -16.476 26.299 1.00 40.01 327 LYS B CA 1
ATOM 2977 C C . LYS B 1 182 ? -42.830 -15.128 25.989 1.00 37.73 327 LYS B C 1
ATOM 2978 O O . LYS B 1 182 ? -44.048 -15.078 25.779 1.00 38.15 327 LYS B O 1
ATOM 2984 N N . GLN B 1 183 ? -42.048 -14.053 25.923 1.00 35.25 328 GLN B N 1
ATOM 2985 C CA . GLN B 1 183 ? -42.613 -12.729 25.725 1.00 32.04 328 GLN B CA 1
ATOM 2986 C C . GLN B 1 183 ? -43.256 -12.594 24.348 1.00 34.26 328 GLN B C 1
ATOM 2987 O O . GLN B 1 183 ? -42.620 -12.831 23.316 1.00 31.92 328 GLN B O 1
ATOM 2993 N N . ASN B 1 184 ? -44.520 -12.189 24.331 1.00 29.01 329 ASN B N 1
ATOM 2994 C CA . ASN B 1 184 ? -45.221 -11.999 23.078 1.00 27.34 329 ASN B CA 1
ATOM 2995 C C . ASN B 1 184 ? -45.918 -10.646 22.977 1.00 29.34 329 ASN B C 1
ATOM 2996 O O . ASN B 1 184 ? -46.563 -10.381 21.958 1.00 27.95 329 ASN B O 1
ATOM 3001 N N . CYS B 1 185 ? -45.790 -9.778 23.985 1.00 29.02 330 CYS B N 1
ATOM 3002 C CA . CYS B 1 185 ? -46.245 -8.401 23.867 1.00 26.78 330 CYS B CA 1
ATOM 3003 C C . CYS B 1 185 ? -45.284 -7.496 24.622 1.00 29.01 330 CYS B C 1
ATOM 3004 O O . CYS B 1 185 ? -44.412 -7.953 25.368 1.00 28.70 330 CYS B O 1
ATOM 3007 N N . LYS B 1 186 ? -45.436 -6.196 24.389 1.00 28.63 331 LYS B N 1
ATOM 3008 C CA . LYS B 1 186 ? -44.545 -5.181 24.925 1.00 28.80 331 LYS B CA 1
ATOM 3009 C C . LYS B 1 186 ? -45.375 -4.026 25.455 1.00 28.98 331 LYS B C 1
ATOM 3010 O O . LYS B 1 186 ? -46.348 -3.602 24.823 1.00 28.38 331 LYS B O 1
ATOM 3016 N N . CYS B 1 187 ? -44.978 -3.511 26.604 1.00 29.22 332 CYS B N 1
ATOM 3017 C CA . CYS B 1 187 ? -45.608 -2.337 27.174 1.00 29.52 332 CYS B CA 1
ATOM 3018 C C . CYS B 1 187 ? -44.767 -1.123 26.810 1.00 28.79 332 CYS B C 1
ATOM 3019 O O . CYS B 1 187 ? -43.551 -1.135 26.999 1.00 29.56 332 CYS B O 1
ATOM 3022 N N . VAL B 1 188 ? -45.411 -0.089 26.263 1.00 28.01 333 VAL B N 1
ATOM 3023 C CA . VAL B 1 188 ? -44.726 1.115 25.814 1.00 28.89 333 VAL B CA 1
ATOM 3024 C C . VAL B 1 188 ? -45.482 2.327 26.334 1.00 29.60 333 VAL B C 1
ATOM 3025 O O . VAL B 1 188 ? -46.685 2.271 26.589 1.00 31.23 333 VAL B O 1
ATOM 3029 N N . ARG B 1 189 ? -44.764 3.438 26.469 1.00 24.80 334 ARG B N 1
ATOM 3030 C CA . ARG B 1 189 ? -45.357 4.701 26.890 1.00 26.74 334 ARG B CA 1
ATOM 3031 C C . ARG B 1 189 ? -45.232 5.724 25.771 1.00 30.04 334 ARG B C 1
ATOM 3032 O O . ARG B 1 189 ? -44.144 5.939 25.229 1.00 29.21 334 ARG B O 1
ATOM 3040 N N . TYR B 1 190 ? -46.338 6.371 25.449 1.00 28.93 335 TYR B N 1
ATOM 3041 C CA . TYR B 1 190 ? -46.372 7.330 24.361 1.00 30.43 335 TYR B CA 1
ATOM 3042 C C . TYR B 1 190 ? -47.036 8.618 24.821 1.00 31.79 335 TYR B C 1
ATOM 3043 O O . TYR B 1 190 ? -47.924 8.621 25.680 1.00 29.74 335 TYR B O 1
ATOM 3052 N N . SER B 1 191 ? -46.585 9.716 24.238 1.00 33.41 336 SER B N 1
ATOM 3053 C CA . SER B 1 191 ? -47.242 10.993 24.428 1.00 31.21 336 SER B CA 1
ATOM 3054 C C . SER B 1 191 ? -48.429 11.083 23.476 1.00 34.01 336 SER B C 1
ATOM 3055 O O . SER B 1 191 ? -48.262 10.973 22.259 1.00 32.19 336 SER B O 1
ATOM 3058 N N . VAL B 1 192 ? -49.622 11.261 24.030 1.00 31.51 337 VAL B N 1
ATOM 3059 C CA . VAL B 1 192 ? -50.842 11.401 23.258 1.00 33.12 337 VAL B CA 1
ATOM 3060 C C . VAL B 1 192 ? -51.468 12.723 23.661 1.00 33.98 337 VAL B C 1
ATOM 3061 O O . VAL B 1 192 ? -51.954 12.871 24.791 1.00 31.98 337 VAL B O 1
ATOM 3065 N N . ASN B 1 193 ? -51.461 13.681 22.736 1.00 35.52 338 ASN B N 1
ATOM 3066 C CA . ASN B 1 193 ? -51.991 15.014 22.993 1.00 37.23 338 ASN B CA 1
ATOM 3067 C C . ASN B 1 193 ? -51.340 15.628 24.231 1.00 32.71 338 ASN B C 1
ATOM 3068 O O . ASN B 1 193 ? -51.985 16.291 25.044 1.00 33.84 338 ASN B O 1
ATOM 3073 N N . GLY B 1 194 ? -50.047 15.374 24.386 1.00 34.24 339 GLY B N 1
ATOM 3074 C CA . GLY B 1 194 ? -49.275 15.939 25.472 1.00 36.69 339 GLY B CA 1
ATOM 3075 C C . GLY B 1 194 ? -49.262 15.144 26.761 1.00 36.88 339 GLY B C 1
ATOM 3076 O O . GLY B 1 194 ? -48.512 15.509 27.681 1.00 37.13 339 GLY B O 1
ATOM 3077 N N . GLU B 1 195 ? -50.048 14.072 26.866 1.00 30.70 340 GLU B N 1
ATOM 3078 C CA . GLU B 1 195 ? -50.152 13.294 28.095 1.00 32.30 340 GLU B CA 1
ATOM 3079 C C . GLU B 1 195 ? -49.467 11.941 27.939 1.00 29.86 340 GLU B C 1
ATOM 3080 O O . GLU B 1 195 ? -49.517 11.334 26.866 1.00 29.69 340 GLU B O 1
ATOM 3086 N N . CYS B 1 196 ? -48.836 11.467 29.016 1.00 28.15 341 CYS B N 1
ATOM 3087 C CA . CYS B 1 196 ? -48.284 10.117 29.014 1.00 28.36 341 CYS B CA 1
ATOM 3088 C C . CYS B 1 196 ? -49.413 9.100 28.974 1.00 30.65 341 CYS B C 1
ATOM 3089 O O . CYS B 1 196 ? -50.462 9.287 29.598 1.00 33.66 341 CYS B O 1
ATOM 3092 N N . ARG B 1 197 ? -49.195 8.021 28.230 1.00 30.15 342 ARG B N 1
ATOM 3093 C CA . ARG B 1 197 ? -50.130 6.905 28.137 1.00 31.12 342 ARG B CA 1
ATOM 3094 C C . ARG B 1 197 ? -49.335 5.604 28.061 1.00 30.59 342 ARG B C 1
ATOM 3095 O O . ARG B 1 197 ? -48.234 5.572 27.511 1.00 29.73 342 ARG B O 1
ATOM 3103 N N . VAL B 1 198 ? -49.899 4.530 28.610 1.00 27.85 343 VAL B N 1
ATOM 3104 C CA . VAL B 1 198 ? -49.219 3.237 28.710 1.00 25.84 343 VAL B CA 1
ATOM 3105 C C . VAL B 1 198 ? -50.062 2.195 27.961 1.00 28.36 343 VAL B C 1
ATOM 3106 O O . VAL B 1 198 ? -51.201 1.917 28.361 1.00 26.85 343 VAL B O 1
ATOM 3110 N N . PHE B 1 199 ? -49.507 1.630 26.871 1.00 24.36 344 PHE B N 1
ATOM 3111 C CA . PHE B 1 199 ? -50.221 0.705 25.991 1.00 27.71 344 PHE B CA 1
ATOM 3112 C C . PHE B 1 199 ? -49.490 -0.628 25.876 1.00 27.77 344 PHE B C 1
ATOM 3113 O O . PHE B 1 199 ? -48.264 -0.688 25.960 1.00 26.83 344 PHE B O 1
ATOM 3121 N N . LEU B 1 200 ? -50.251 -1.694 25.634 1.00 27.99 345 LEU B N 1
ATOM 3122 C CA . LEU B 1 200 ? -49.687 -3.016 25.364 1.00 30.70 345 LEU B CA 1
ATOM 3123 C C . LEU B 1 200 ? -49.929 -3.378 23.904 1.00 27.44 345 LEU B C 1
ATOM 3124 O O . LEU B 1 200 ? -51.058 -3.261 23.413 1.00 24.23 345 LEU B O 1
ATOM 3129 N N . VAL B 1 201 ? -48.869 -3.828 23.229 1.00 27.43 346 VAL B N 1
ATOM 3130 C CA . VAL B 1 201 ? -48.890 -4.133 21.797 1.00 26.05 346 VAL B CA 1
ATOM 3131 C C . VAL B 1 201 ? -48.282 -5.516 21.585 1.00 25.58 346 VAL B C 1
ATOM 3132 O O . VAL B 1 201 ? -47.228 -5.823 22.156 1.00 27.10 346 VAL B O 1
ATOM 3136 N N . ALA B 1 202 ? -48.947 -6.355 20.782 1.00 24.76 347 ALA B N 1
ATOM 3137 C CA . ALA B 1 202 ? -48.378 -7.658 20.440 1.00 27.20 347 ALA B CA 1
ATOM 3138 C C . ALA B 1 202 ? -47.075 -7.482 19.663 1.00 26.56 347 ALA B C 1
ATOM 3139 O O . ALA B 1 202 ? -46.961 -6.613 18.796 1.00 27.47 347 ALA B O 1
ATOM 3141 N N . THR B 1 203 ? -46.076 -8.298 19.981 1.00 27.29 348 THR B N 1
ATOM 3142 C CA . THR B 1 203 ? -44.800 -8.196 19.282 1.00 30.80 348 THR B CA 1
ATOM 3143 C C . THR B 1 203 ? -44.536 -9.386 18.378 1.00 31.27 348 THR B C 1
ATOM 3144 O O . THR B 1 203 ? -43.475 -9.450 17.752 1.00 34.56 348 THR B O 1
ATOM 3148 N N . ARG B 1 204 ? -45.478 -10.319 18.296 1.00 31.30 349 ARG B N 1
ATOM 3149 C CA . ARG B 1 204 ? -45.463 -11.412 17.335 1.00 30.21 349 ARG B CA 1
ATOM 3150 C C . ARG B 1 204 ? -46.904 -11.866 17.181 1.00 33.76 349 ARG B C 1
ATOM 3151 O O . ARG B 1 204 ? -47.779 -11.444 17.944 1.00 33.96 349 ARG B O 1
ATOM 3159 N N . ASP B 1 205 ? -47.152 -12.714 16.177 1.00 30.89 350 ASP B N 1
ATOM 3160 C CA . ASP B 1 205 ? -48.478 -13.296 16.023 1.00 31.91 350 ASP B CA 1
ATOM 3161 C C . ASP B 1 205 ? -48.752 -14.219 17.198 1.00 30.10 350 ASP B C 1
ATOM 3162 O O . ASP B 1 205 ? -47.957 -15.110 17.498 1.00 36.23 350 ASP B O 1
ATOM 3167 N N . ILE B 1 206 ? -49.884 -14.019 17.854 1.00 30.90 351 ILE B N 1
ATOM 3168 C CA . ILE B 1 206 ? -50.266 -14.773 19.037 1.00 28.50 351 ILE B CA 1
ATOM 3169 C C . ILE B 1 206 ? -51.432 -15.674 18.658 1.00 31.60 351 ILE B C 1
ATOM 3170 O O . ILE B 1 206 ? -52.456 -15.195 18.158 1.00 30.02 351 ILE B O 1
ATOM 3175 N N . ALA B 1 207 ? -51.288 -16.969 18.915 1.00 31.98 352 ALA B N 1
ATOM 3176 C CA . ALA B 1 207 ? -52.337 -17.921 18.591 1.00 33.52 352 ALA B CA 1
ATOM 3177 C C . ALA B 1 207 ? -53.374 -17.983 19.705 1.00 32.92 352 ALA B C 1
ATOM 3178 O O . ALA B 1 207 ? -53.108 -17.640 20.856 1.00 32.32 352 ALA B O 1
ATOM 3180 N N . LYS B 1 208 ? -54.568 -18.445 19.341 1.00 33.31 353 LYS B N 1
ATOM 3181 C CA . LYS B 1 208 ? -55.610 -18.746 20.312 1.00 31.90 353 LYS B CA 1
ATOM 3182 C C . LYS B 1 208 ? -55.093 -19.717 21.357 1.00 35.62 353 LYS B C 1
ATOM 3183 O O . LYS B 1 208 ? -54.464 -20.721 21.019 1.00 36.59 353 LYS B O 1
ATOM 3189 N N . GLY B 1 209 ? -55.362 -19.417 22.633 1.00 32.53 354 GLY B N 1
ATOM 3190 C CA . GLY B 1 209 ? -54.902 -20.233 23.736 1.00 30.20 354 GLY B CA 1
ATOM 3191 C C . GLY B 1 209 ? -53.537 -19.862 24.284 1.00 31.95 354 GLY B C 1
ATOM 3192 O O . GLY B 1 209 ? -53.189 -20.299 25.384 1.00 32.89 354 GLY B O 1
ATOM 3193 N N . GLU B 1 210 ? -52.760 -19.066 23.560 1.00 32.10 355 GLU B N 1
ATOM 3194 C CA . GLU B 1 210 ? -51.441 -18.661 24.026 1.00 32.91 355 GLU B CA 1
ATOM 3195 C C . GLU B 1 210 ? -51.571 -17.623 25.150 1.00 35.18 355 GLU B C 1
ATOM 3196 O O . GLU B 1 210 ? -52.382 -16.696 25.060 1.00 29.72 355 GLU B O 1
ATOM 3202 N N . ARG B 1 211 ? -50.800 -17.801 26.223 1.00 29.15 356 ARG B N 1
ATOM 3203 C CA . ARG B 1 211 ? -50.814 -16.854 27.340 1.00 30.85 356 ARG B CA 1
ATOM 3204 C C . ARG B 1 211 ? -49.985 -15.613 27.016 1.00 31.21 356 ARG B C 1
ATOM 3205 O O . ARG B 1 211 ? -48.930 -15.703 26.380 1.00 28.61 356 ARG B O 1
ATOM 3213 N N . LEU B 1 212 ? -50.481 -14.440 27.436 1.00 26.71 357 LEU B N 1
ATOM 3214 C CA . LEU B 1 212 ? -49.767 -13.186 27.203 1.00 29.15 357 LEU B CA 1
ATOM 3215 C C . LEU B 1 212 ? -48.680 -12.970 28.263 1.00 26.67 357 LEU B C 1
ATOM 3216 O O . LEU B 1 212 ? -48.921 -13.160 29.459 1.00 27.93 357 LEU B O 1
ATOM 3221 N N . TYR B 1 213 ? -47.481 -12.576 27.816 1.00 25.89 358 TYR B N 1
ATOM 3222 C CA . TYR B 1 213 ? -46.356 -12.220 28.677 1.00 28.17 358 TYR B CA 1
ATOM 3223 C C . TYR B 1 213 ? -45.647 -10.994 28.123 1.00 29.58 358 TYR B C 1
ATOM 3224 O O . TYR B 1 213 ? -45.329 -10.963 26.932 1.00 29.17 358 TYR B O 1
ATOM 3233 N N . TYR B 1 214 ? -45.353 -10.011 28.985 1.00 23.92 359 TYR B N 1
ATOM 3234 C CA . TYR B 1 214 ? -44.497 -8.893 28.620 1.00 23.51 359 TYR B CA 1
ATOM 3235 C C . TYR B 1 214 ? -43.440 -8.719 29.706 1.00 25.78 359 TYR B C 1
ATOM 3236 O O . TYR B 1 214 ? -43.363 -9.495 30.663 1.00 27.31 359 TYR B O 1
ATOM 3245 N N . ASP B 1 215 ? -42.584 -7.725 29.545 1.00 26.31 360 ASP B N 1
ATOM 3246 C CA . ASP B 1 215 ? -41.475 -7.514 30.473 1.00 24.97 360 ASP B CA 1
ATOM 3247 C C . ASP B 1 215 ? -41.915 -6.473 31.505 1.00 26.57 360 ASP B C 1
ATOM 3248 O O . ASP B 1 215 ? -42.139 -5.311 31.155 1.00 24.82 360 ASP B O 1
ATOM 3253 N N . TYR B 1 216 ? -42.081 -6.899 32.767 1.00 27.49 361 TYR B N 1
ATOM 3254 C CA . TYR B 1 216 ? -42.440 -5.954 33.826 1.00 28.05 361 TYR B CA 1
ATOM 3255 C C . TYR B 1 216 ? -41.325 -4.948 34.109 1.00 30.52 361 TYR B C 1
ATOM 3256 O O . TYR B 1 216 ? -41.588 -3.894 34.698 1.00 28.94 361 TYR B O 1
ATOM 3265 N N . ASN B 1 217 ? -40.090 -5.259 33.729 1.00 28.45 362 ASN B N 1
ATOM 3266 C CA . ASN B 1 217 ? -38.976 -4.351 33.974 1.00 28.08 362 ASN B CA 1
ATOM 3267 C C . ASN B 1 217 ? -38.432 -3.797 32.663 1.00 31.83 362 ASN B C 1
ATOM 3268 O O . ASN B 1 217 ? -37.254 -3.973 32.341 1.00 34.08 362 ASN B O 1
ATOM 3273 N N . GLY B 1 218 ? -39.299 -3.136 31.893 1.00 31.15 363 GLY B N 1
ATOM 3274 C CA . GLY B 1 218 ? -38.925 -2.660 30.581 1.00 28.65 363 GLY B CA 1
ATOM 3275 C C . GLY B 1 218 ? -38.181 -1.350 30.563 1.00 30.29 363 GLY B C 1
ATOM 3276 O O . GLY B 1 218 ? -37.725 -0.931 29.495 1.00 36.00 363 GLY B O 1
ATOM 3277 N N . TYR B 1 219 ? -38.061 -0.689 31.712 1.00 28.62 364 TYR B N 1
ATOM 3278 C CA . TYR B 1 219 ? -37.309 0.557 31.798 1.00 31.43 364 TYR B CA 1
ATOM 3279 C C . TYR B 1 219 ? -36.573 0.648 33.134 1.00 30.69 364 TYR B C 1
ATOM 3280 O O . TYR B 1 219 ? -35.341 0.626 33.162 1.00 31.73 364 TYR B O 1
ATOM 3289 N N . GLU B 1 220 ? -37.312 0.772 34.238 1.00 32.04 365 GLU B N 1
ATOM 3290 C CA . GLU B 1 220 ? -36.735 0.600 35.563 1.00 28.07 365 GLU B CA 1
ATOM 3291 C C . GLU B 1 220 ? -36.631 -0.889 35.852 1.00 31.23 365 GLU B C 1
ATOM 3292 O O . GLU B 1 220 ? -37.067 -1.732 35.063 1.00 28.59 365 GLU B O 1
ATOM 3298 N N . HIS B 1 221 ? -36.068 -1.216 37.014 1.00 28.78 366 HIS B N 1
ATOM 3299 C CA . HIS B 1 221 ? -36.002 -2.594 37.467 1.00 27.31 366 HIS B CA 1
ATOM 3300 C C . HIS B 1 221 ? -36.623 -2.721 38.847 1.00 30.63 366 HIS B C 1
ATOM 3301 O O . HIS B 1 221 ? -36.025 -3.308 39.755 1.00 30.76 366 HIS B O 1
ATOM 3308 N N . GLU B 1 222 ? -37.824 -2.175 39.010 1.00 29.11 367 GLU B N 1
ATOM 3309 C CA . GLU B 1 222 ? -38.492 -2.124 40.301 1.00 30.41 367 GLU B CA 1
ATOM 3310 C C . GLU B 1 222 ? -39.463 -3.282 40.542 1.00 30.26 367 GLU B C 1
ATOM 3311 O O . GLU B 1 222 ? -40.222 -3.233 41.517 1.00 31.99 367 GLU B O 1
ATOM 3317 N N . TYR B 1 223 ? -39.464 -4.318 39.703 1.00 28.77 368 TYR B N 1
ATOM 3318 C CA . TYR B 1 223 ? -40.358 -5.460 39.917 1.00 27.32 368 TYR B CA 1
ATOM 3319 C C . TYR B 1 223 ? -39.551 -6.735 40.125 1.00 28.01 368 TYR B C 1
ATOM 3320 O O . TYR B 1 223 ? -38.857 -7.182 39.197 1.00 28.57 368 TYR B O 1
ATOM 3329 N N . PRO B 1 224 ? -39.626 -7.372 41.293 1.00 29.44 369 PRO B N 1
ATOM 3330 C CA . PRO B 1 224 ? -38.882 -8.626 41.506 1.00 29.42 369 PRO B CA 1
ATOM 3331 C C . PRO B 1 224 ? -39.526 -9.783 40.752 1.00 29.00 369 PRO B C 1
ATOM 3332 O O . PRO B 1 224 ? -40.707 -10.072 40.939 1.00 30.22 369 PRO B O 1
ATOM 3336 N N . THR B 1 225 ? -38.737 -10.470 39.919 1.00 27.64 370 THR B N 1
ATOM 3337 C CA . THR B 1 225 ? -39.282 -11.527 39.073 1.00 30.59 370 THR B CA 1
ATOM 3338 C C . THR B 1 225 ? -38.566 -12.875 39.182 1.00 35.30 370 THR B C 1
ATOM 3339 O O . THR B 1 225 ? -38.925 -13.803 38.444 1.00 34.62 370 THR B O 1
ATOM 3343 N N . GLN B 1 226 ? -37.584 -13.030 40.081 1.00 34.10 371 GLN B N 1
ATOM 3344 C CA . GLN B 1 226 ? -36.723 -14.213 40.036 1.00 33.32 371 GLN B CA 1
ATOM 3345 C C . GLN B 1 226 ? -37.485 -15.506 40.285 1.00 32.27 371 GLN B C 1
ATOM 3346 O O . GLN B 1 226 ? -37.005 -16.582 39.917 1.00 33.87 371 GLN B O 1
ATOM 3352 N N . HIS B 1 227 ? -38.645 -15.430 40.907 1.00 33.66 372 HIS B N 1
ATOM 3353 C CA . HIS B 1 227 ? -39.462 -16.596 41.186 1.00 36.76 372 HIS B CA 1
ATOM 3354 C C . HIS B 1 227 ? -40.509 -16.856 40.115 1.00 39.45 372 HIS B C 1
ATOM 3355 O O . HIS B 1 227 ? -41.296 -17.796 40.264 1.00 42.10 372 HIS B O 1
ATOM 3362 N N . PHE B 1 228 ? -40.555 -16.040 39.059 1.00 34.60 373 PHE B N 1
ATOM 3363 C CA . PHE B 1 228 ? -41.628 -16.136 38.081 1.00 33.95 373 PHE B CA 1
ATOM 3364 C C . PHE B 1 228 ? -41.532 -17.429 37.273 1.00 37.38 373 PHE B C 1
ATOM 3365 O O . PHE B 1 228 ? -40.455 -18.015 37.110 1.00 37.16 373 PHE B O 1
ATOM 3373 N N . VAL B 1 229 ? -42.698 -17.864 36.806 1.00 33.66 374 VAL B N 1
ATOM 3374 C CA . VAL B 1 229 ? -42.966 -18.830 35.741 1.00 41.86 374 VAL B CA 1
ATOM 3375 C C . VAL B 1 229 ? -42.982 -20.246 36.270 1.00 51.19 374 VAL B C 1
ATOM 3376 O O . VAL B 1 229 ? -44.053 -20.743 36.625 1.00 50.43 374 VAL B O 1
ATOM 3380 N N . LYS C 2 1 ? -45.387 -17.543 -7.583 1.00 54.21 23 LYS C N 1
ATOM 3381 C CA . LYS C 2 1 ? -44.589 -18.043 -8.714 1.00 58.44 23 LYS C CA 1
ATOM 3382 C C . LYS C 2 1 ? -43.138 -18.379 -8.471 1.00 58.66 23 LYS C C 1
ATOM 3383 O O . LYS C 2 1 ? -42.415 -18.746 -9.400 1.00 58.48 23 LYS C O 1
ATOM 3389 N N . ALA C 2 2 ? -42.702 -18.152 -7.241 1.00 53.18 24 ALA C N 1
ATOM 3390 C CA . ALA C 2 2 ? -41.486 -18.761 -6.713 1.00 46.76 24 ALA C CA 1
ATOM 3391 C C . ALA C 2 2 ? -40.181 -18.183 -7.258 1.00 41.16 24 ALA C C 1
ATOM 3392 O O . ALA C 2 2 ? -39.721 -18.547 -8.347 1.00 42.15 24 ALA C O 1
ATOM 3394 N N . ALA C 2 3 ? -39.567 -17.304 -6.474 1.00 37.12 25 ALA C N 1
ATOM 3395 C CA . ALA C 2 3 ? -38.257 -16.746 -6.768 1.00 35.30 25 ALA C CA 1
ATOM 3396 C C . ALA C 2 3 ? -37.209 -17.509 -5.976 1.00 32.56 25 ALA C C 1
ATOM 3397 O O . ALA C 2 3 ? -37.396 -17.786 -4.791 1.00 34.89 25 ALA C O 1
ATOM 3399 N N . ARG C 2 4 ? -36.107 -17.850 -6.631 1.00 30.18 26 ARG C N 1
ATOM 3400 C CA . ARG C 2 4 ? -35.107 -18.723 -6.028 1.00 30.93 26 ARG C CA 1
ATOM 3401 C C . ARG C 2 4 ? -33.719 -18.171 -6.316 1.00 29.29 26 ARG C C 1
ATOM 3402 O O . ARG C 2 4 ? -33.366 -17.953 -7.481 1.00 28.40 26 ARG C O 1
ATOM 3410 N N . LYS C 2 5 ? -32.940 -17.934 -5.261 1.00 27.14 27 LYS C N 1
ATOM 3411 C CA . LYS C 2 5 ? -31.525 -17.648 -5.429 1.00 26.98 27 LYS C CA 1
ATOM 3412 C C . LYS C 2 5 ? -30.779 -18.938 -5.775 1.00 26.75 27 LYS C C 1
ATOM 3413 O O . LYS C 2 5 ? -31.187 -20.034 -5.392 1.00 29.13 27 LYS C O 1
ATOM 3419 N N . SER C 2 6 ? -29.674 -18.811 -6.506 1.00 25.60 28 SER C N 1
ATOM 3420 C CA . SER C 2 6 ? -28.974 -20.013 -6.943 1.00 28.13 28 SER C CA 1
ATOM 3421 C C . SER C 2 6 ? -27.484 -19.740 -7.057 1.00 28.25 28 SER C C 1
ATOM 3422 O O . SER C 2 6 ? -27.067 -18.622 -7.366 1.00 30.46 28 SER C O 1
ATOM 3425 N N . ALA C 2 7 ? -26.687 -20.783 -6.832 1.00 28.15 29 ALA C N 1
ATOM 3426 C CA . ALA C 2 7 ? -25.239 -20.680 -6.803 1.00 28.62 29 ALA C CA 1
ATOM 3427 C C . ALA C 2 7 ? -24.632 -21.859 -7.545 1.00 29.45 29 ALA C C 1
ATOM 3428 O O . ALA C 2 7 ? -25.230 -22.935 -7.592 1.00 30.40 29 ALA C O 1
ATOM 3430 N N . PRO C 2 8 ? -23.454 -21.682 -8.142 1.00 28.15 30 PRO C N 1
ATOM 3431 C CA . PRO C 2 8 ? -22.835 -22.784 -8.888 1.00 27.33 30 PRO C CA 1
ATOM 3432 C C . PRO C 2 8 ? -22.288 -23.862 -7.960 1.00 31.45 30 PRO C C 1
ATOM 3433 O O . PRO C 2 8 ? -21.919 -23.605 -6.809 1.00 29.84 30 PRO C O 1
ATOM 3437 N N . ALA C 2 9 ? -22.212 -25.078 -8.495 1.00 30.13 31 ALA C N 1
ATOM 3438 C CA . ALA C 2 9 ? -21.661 -26.222 -7.783 1.00 31.86 31 ALA C CA 1
ATOM 3439 C C . ALA C 2 9 ? -20.263 -26.596 -8.263 1.00 33.76 31 ALA C C 1
ATOM 3440 O O . ALA C 2 9 ? -19.697 -27.574 -7.771 1.00 33.89 31 ALA C O 1
ATOM 3442 N N . THR C 2 10 ? -19.709 -25.851 -9.223 1.00 33.21 32 THR C N 1
ATOM 3443 C CA . THR C 2 10 ? -18.364 -26.052 -9.744 1.00 31.90 32 THR C CA 1
ATOM 3444 C C . THR C 2 10 ? -17.729 -24.686 -9.954 1.00 33.11 32 THR C C 1
ATOM 3445 O O . THR C 2 10 ? -18.396 -23.652 -9.877 1.00 34.32 32 THR C O 1
ATOM 3449 N N . GLY C 2 11 ? -16.434 -24.685 -10.254 1.00 33.68 33 GLY C N 1
ATOM 3450 C CA . GLY C 2 11 ? -15.721 -23.460 -10.545 1.00 35.92 33 GLY C CA 1
ATOM 3451 C C . GLY C 2 11 ? -15.060 -22.786 -9.363 1.00 34.99 33 GLY C C 1
ATOM 3452 O O . GLY C 2 11 ? -14.320 -21.816 -9.565 1.00 39.68 33 GLY C O 1
ATOM 3453 N N . GLY C 2 12 ? -15.290 -23.264 -8.139 1.00 37.23 34 GLY C N 1
ATOM 3454 C CA . GLY C 2 12 ? -14.678 -22.645 -6.971 1.00 34.44 34 GLY C CA 1
ATOM 3455 C C . GLY C 2 12 ? -15.139 -21.207 -6.719 1.00 40.13 34 GLY C C 1
ATOM 3456 O O . GLY C 2 12 ? -16.125 -20.714 -7.270 1.00 37.98 34 GLY C O 1
ATOM 3457 N N . VAL C 2 13 ? -14.379 -20.535 -5.850 1.00 39.30 35 VAL C N 1
ATOM 3458 C CA . VAL C 2 13 ? -14.673 -19.142 -5.519 1.00 41.05 35 VAL C CA 1
ATOM 3459 C C . VAL C 2 13 ? -14.100 -18.212 -6.583 1.00 45.81 35 VAL C C 1
ATOM 3460 O O . VAL C 2 13 ? -14.838 -17.494 -7.268 1.00 41.37 35 VAL C O 1
ATOM 3464 N N . LYS C 2 14 ? -12.779 -18.232 -6.752 0.88 46.15 36 LYS C N 1
ATOM 3465 C CA . LYS C 2 14 ? -12.130 -17.514 -7.845 0.88 51.81 36 LYS C CA 1
ATOM 3466 C C . LYS C 2 14 ? -11.476 -18.466 -8.834 0.88 64.61 36 LYS C C 1
ATOM 3467 O O . LYS C 2 14 ? -10.658 -19.304 -8.453 0.88 63.33 36 LYS C O 1
ATOM 3473 N N . ALA D 2 2 ? -41.896 -0.396 47.480 1.00 37.40 24 ALA D N 1
ATOM 3474 C CA . ALA D 2 2 ? -42.984 -0.727 46.574 1.00 40.77 24 ALA D CA 1
ATOM 3475 C C . ALA D 2 2 ? -42.464 -1.378 45.295 1.00 41.34 24 ALA D C 1
ATOM 3476 O O . ALA D 2 2 ? -41.328 -1.137 44.878 1.00 40.07 24 ALA D O 1
ATOM 3478 N N . ALA D 2 3 ? -43.301 -2.214 44.691 1.00 35.64 25 ALA D N 1
ATOM 3479 C CA . ALA D 2 3 ? -42.984 -2.890 43.440 1.00 36.67 25 ALA D CA 1
ATOM 3480 C C . ALA D 2 3 ? -43.699 -2.175 42.306 1.00 37.49 25 ALA D C 1
ATOM 3481 O O . ALA D 2 3 ? -44.887 -1.852 42.416 1.00 38.90 25 ALA D O 1
ATOM 3483 N N . ARG D 2 4 ? -42.982 -1.940 41.217 1.00 32.03 26 ARG D N 1
ATOM 3484 C CA . ARG D 2 4 ? -43.481 -1.094 40.149 1.00 30.26 26 ARG D CA 1
ATOM 3485 C C . ARG D 2 4 ? -43.111 -1.732 38.827 1.00 30.72 26 ARG D C 1
ATOM 3486 O O . ARG D 2 4 ? -41.929 -1.991 38.579 1.00 27.59 26 ARG D O 1
ATOM 3494 N N . LYS D 2 5 ? -44.120 -2.020 38.006 1.00 28.04 27 LYS D N 1
ATOM 3495 C CA . LYS D 2 5 ? -43.879 -2.330 36.605 1.00 29.18 27 LYS D CA 1
ATOM 3496 C C . LYS D 2 5 ? -43.498 -1.053 35.865 1.00 27.17 27 LYS D C 1
ATOM 3497 O O . LYS D 2 5 ? -43.965 0.039 36.197 1.00 28.29 27 LYS D O 1
ATOM 3503 N N . SER D 2 6 ? -42.652 -1.184 34.847 1.00 27.56 28 SER D N 1
ATOM 3504 C CA . SER D 2 6 ? -42.227 0.014 34.128 1.00 26.73 28 SER D CA 1
ATOM 3505 C C . SER D 2 6 ? -42.035 -0.282 32.650 1.00 29.00 28 SER D C 1
ATOM 3506 O O . SER D 2 6 ? -41.732 -1.411 32.254 1.00 30.09 28 SER D O 1
ATOM 3509 N N . ALA D 2 7 ? -42.178 0.761 31.842 1.00 29.43 29 ALA D N 1
ATOM 3510 C CA . ALA D 2 7 ? -42.090 0.637 30.401 1.00 31.87 29 ALA D CA 1
ATOM 3511 C C . ALA D 2 7 ? -41.255 1.780 29.851 1.00 30.65 29 ALA D C 1
ATOM 3512 O O . ALA D 2 7 ? -41.206 2.860 30.452 1.00 29.33 29 ALA D O 1
ATOM 3514 N N . PRO D 2 8 ? -40.572 1.564 28.726 1.00 29.00 30 PRO D N 1
ATOM 3515 C CA . PRO D 2 8 ? -39.775 2.640 28.129 1.00 28.40 30 PRO D CA 1
ATOM 3516 C C . PRO D 2 8 ? -40.647 3.688 27.454 1.00 30.38 30 PRO D C 1
ATOM 3517 O O . PRO D 2 8 ? -41.780 3.436 27.035 1.00 32.12 30 PRO D O 1
ATOM 3521 N N . ALA D 2 9 ? -40.072 4.875 27.331 1.00 29.44 31 ALA D N 1
ATOM 3522 C CA . ALA D 2 9 ? -40.692 6.010 26.683 1.00 29.18 31 ALA D CA 1
ATOM 3523 C C . ALA D 2 9 ? -40.056 6.331 25.339 1.00 33.02 31 ALA D C 1
ATOM 3524 O O . ALA D 2 9 ? -40.470 7.297 24.683 1.00 32.87 31 ALA D O 1
ATOM 3526 N N . THR D 2 10 ? -39.062 5.550 24.913 1.00 31.81 32 THR D N 1
ATOM 3527 C CA . THR D 2 10 ? -38.407 5.718 23.619 1.00 32.36 32 THR D CA 1
ATOM 3528 C C . THR D 2 10 ? -38.240 4.347 22.985 1.00 32.40 32 THR D C 1
ATOM 3529 O O . THR D 2 10 ? -38.431 3.315 23.634 1.00 36.72 32 THR D O 1
ATOM 3533 N N . GLY D 2 11 ? -37.870 4.337 21.705 1.00 35.17 33 GLY D N 1
ATOM 3534 C CA . GLY D 2 11 ? -37.493 3.107 21.036 1.00 33.25 33 GLY D CA 1
ATOM 3535 C C . GLY D 2 11 ? -38.615 2.369 20.341 1.00 36.85 33 GLY D C 1
ATOM 3536 O O . GLY D 2 11 ? -38.354 1.339 19.710 1.00 36.23 33 GLY D O 1
ATOM 3537 N N . GLY D 2 12 ? -39.850 2.860 20.435 1.00 39.62 34 GLY D N 1
ATOM 3538 C CA . GLY D 2 12 ? -40.977 2.261 19.753 1.00 37.33 34 GLY D CA 1
ATOM 3539 C C . GLY D 2 12 ? -41.322 0.869 20.257 1.00 39.42 34 GLY D C 1
ATOM 3540 O O . GLY D 2 12 ? -40.939 0.440 21.347 1.00 39.70 34 GLY D O 1
ATOM 3541 N N . VAL D 2 13 ? -42.089 0.167 19.434 1.00 41.55 35 VAL D N 1
ATOM 3542 C CA . VAL D 2 13 ? -42.404 -1.236 19.675 1.00 43.45 35 VAL D CA 1
ATOM 3543 C C . VAL D 2 13 ? -41.306 -2.132 19.124 1.00 50.54 35 VAL D C 1
ATOM 3544 O O . VAL D 2 13 ? -40.779 -3.004 19.823 1.00 46.29 35 VAL D O 1
ATOM 3548 N N . LYS D 2 14 ? -40.952 -1.886 17.864 0.59 53.52 36 LYS D N 1
ATOM 3549 C CA . LYS D 2 14 ? -39.897 -2.580 17.142 0.59 54.20 36 LYS D CA 1
ATOM 3550 C C . LYS D 2 14 ? -38.691 -1.658 16.958 0.59 58.22 36 LYS D C 1
ATOM 3551 O O . LYS D 2 14 ? -37.588 -1.951 17.423 0.59 62.83 36 LYS D O 1
#

B-factor: mean 35.69, std 8.52, range [20.98, 88.92]

InterPro domains:
  IPR001214 SET domain [PF00856] (251-362)
  IPR001214 SET domain [PS50280] (240-362)
  IPR001214 SET domain [SM00317] (240-368)
  IPR001965 Zinc finger, PHD-type [SM00249] (61-107)
  IPR011011 Zinc finger, FYVE/PHD-type [SSF57903] (28-107)
  IPR013083 Zinc finger, RING/FYVE/PHD-type [G3DSA:3.30.40.10] (33-122)
  IPR019786 Zinc finger, PHD-type, conserved site [PS01359] (62-106)
  IPR019787 Zinc finger, PHD-finger [PF00628] (62-106)
  IPR019787 Zinc finger, PHD-finger [PS50016] (59-109)
  IPR046341 SET domain superfamily [G3DSA:2.170.270.10] (146-374)
  IPR046341 SET domain superfamily [SSF82199] (225-362)
  IPR053114 Histone-lysine N-methyltransferase ATXR5/ATXR6 [PTHR48458] (118-374)

Sequence (458 aa):
RRLLPFVSSSEDPAQRLKQMGTLASALTELQMEFSDDLTYSSGMAPRSANQARFEEGGMQVLTKEDIETLEQCRAMCKRGDCPPLLVVFDSREGFTVEADGQIKDMTFIAEYTGDVDYIRNREHDDCDSMMMTLLLAKDPSKSLVICPDKRGNIARFISGINNHTLDGKKKQNCKCVRYSVNGECRVFLVATRRDIAKGERLYYDYNGYEHEYPTQHFVRLLPFVSSSEDPAQRLKQMGTLASALTELQMEFSDDLTYSSGMAPRSANQARFEEGGMQVLTKEDIETLEQCRAMCKRGDCPPLLVVFDSREGFTVEADGQIKDMTFIAEYTGDVDYIRNREHDDCDSMMTLLLAKDPSKSLVICPDKRGNIARFISGINNHTLDGKKKQNCKCVRYSVNGECRVFLVATRDIAKGERLYYDYNGYEHEYPTQHFVKAARKSAPATGGVKAARKSAPATGGVK

Foldseek 3Di:
DAAAEAFFDPDLVLLVQQVVQFVVVCVVLQAAEDQAADEDPPFDDPVLFFQVQAVVGFAAQDPRRVVSVVVQVVCVVVRRAHQWHFDQDPQQGTFIFGQAKDAANYWHGWWYAYKGQPVVCVPPPQQQKAWFGDGPPSRSTIIHGRSHYTGDVSRHAEFQPPDPCRVVLAQKEWGWHQDPRGIIITITGHHMHHRPRTHYYHRCPDHPPHHRNSPD/DEDAAFFDPDLVQLVQQVVQFVVLCVVLLAAADQAADEDPVFHHQVLFFQVQAVVGFAAQDPVRVVSVVVNVVCVVVSRAHQKHFDQDPQFGTFIAGQAKDAANYWHGWWYAYKGQPVVCVPPPQQQKAWFGDGPPSRSTIIHGRSHYTGCVSRHAEFQPPDPCRVVLAFKEWGWHQYVRGITITITGHHIGHRPRTHYYHRCPDHDPHHRNSPD/DDDDDDDDPDDPDD/DDDDDDDPDDPPD

Organism: Ricinus communis (NCBI:txid3988)

Solvent-accessible surface area: 21113 Å² total; per-residue (Å²): 118,126,10,50,54,8,117,19,11,156,76,76,67,39,44,118,96,3,72,35,38,22,55,69,0,8,74,41,68,79,18,48,116,14,48,61,22,38,57,38,112,78,29,0,65,151,78,12,1,54,5,180,72,6,104,78,36,20,32,106,5,77,76,99,18,46,108,11,4,99,86,0,70,52,35,43,178,180,20,17,19,14,2,3,25,9,51,135,25,107,165,48,23,56,0,0,35,1,10,15,112,5,117,41,20,4,10,2,8,9,0,1,0,0,0,4,21,22,109,76,22,120,94,34,141,14,85,1,3,0,0,0,0,29,15,166,71,99,38,72,6,0,2,0,0,0,42,104,73,0,4,17,0,27,9,1,11,4,2,10,59,109,68,115,92,8,129,153,68,27,3,0,50,5,1,0,26,9,6,139,44,31,0,34,0,3,0,1,0,29,109,91,2,60,134,43,60,52,0,17,1,28,18,13,28,111,38,150,76,26,88,0,127,135,45,70,188,16,80,52,9,118,17,12,160,78,86,65,40,45,126,100,4,68,34,38,22,54,75,1,7,101,64,67,165,14,109,119,15,46,69,21,46,55,37,102,74,55,0,49,145,80,18,2,61,8,180,74,7,110,81,34,20,34,107,6,66,156,105,18,38,93,15,3,80,100,1,60,58,33,40,178,178,23,20,20,14,2,4,23,9,46,141,20,109,186,49,27,61,0,0,37,1,9,16,94,5,102,25,26,6,11,3,9,9,0,1,0,7,0,4,54,30,56,85,22,138,104,42,100,19,80,0,4,0,0,0,0,27,14,80,81,104,70,29,5,0,1,0,0,0,46,78,66,0,2,16,0,29,8,0,11,4,2,8,59,124,72,109,75,4,124,152,71,26,0,0,48,4,1,0,30,8,3,133,42,27,0,27,0,2,0,0,0,21,72,51,0,58,135,44,44,52,0,12,0,24,18,14,29,105,38,153,76,26,89,0,136,137,44,65,221,21,25,32,3,2,1,20,6,80,67,18,18,133,72,28,34,3,0,0,20,5,83,63,20,19,109

Nearest PDB structures (foldseek):
  5va6-assembly2_B  TM=9.990E-01  e=5.156E-48  Ricinus communis
  5vbc-assembly2_B  TM=9.994E-01  e=6.612E-48  Ricinus communis
  5vac-assembly1_A  TM=1.001E+00  e=3.547E-47  Ricinus communis
  5vah-assembly1_A  TM=1.001E+00  e=9.013E-46  Ricinus communis
  6bp4-assembly2_A  TM=6.559E-01  e=1.447E-08  Schizosaccharomyces pombe 972h-

CATH classification: 2.170.270.10

Radius of gyration: 26.23 Å; Cα contacts (8 Å, |Δi|>4): 1098; chains: 4; bounding box: 65×57×68 Å

Secondary structure (DSSP, 8-state):
---B-----SSHHHHHHHHHHHHHHHHHTT-EE-SSEE--TTS--GGG--GGGBTT--PBPPHHHHHHHHHHHHHHHHT---SEEEEEETTTEEEEEESS-B-TTBEEEE--EEEEEGGGGTT---TTEEEEE-BSSGGG-EEEETTSEE-GGGG-EE--SSSTTGGGG--EEEEEEEETTEEEEEEEESS-B-TTPBPEE-TBSSS--S--TT--/--B-----SSHHHHHHHHHHHHHHHHHTT-EE--S-B--TTS--GGG--GGGBTT--PBPPHHHHHHHHHHHHHHHHT---SEEEEEETTTEEEEEESS-B-TTBEEEE--SEEEEGGGGTT---TTEEEEE-BSSGGG-EEEETTSEE-GGGG-EE--TTSTTGGGG--EEEEEEEETTEEEEEEEESS-B-TTPBPEE-TBSSS--S--TT--/---EEB--SSS---/--EEB--SSS---